Protein AF-A0A955IQ14-F1 (afdb_monomer)

Solvent-accessible surface area (backbone atoms only — not comparable to full-atom values): 25798 Å² total; per-residue (Å²): 133,86,92,87,87,85,90,84,90,82,90,81,92,84,88,81,90,72,91,71,82,67,80,69,76,77,77,79,54,73,70,42,53,38,39,37,37,39,39,38,50,64,99,62,64,50,76,40,55,36,54,36,39,40,89,52,94,64,63,58,67,47,93,87,45,86,78,69,50,65,50,73,54,62,74,82,54,91,72,55,61,33,70,37,41,43,34,39,41,46,73,84,57,65,78,84,76,44,81,85,27,43,39,39,39,38,42,33,60,49,90,58,77,66,63,36,91,37,33,38,33,21,41,64,85,59,48,83,64,36,60,32,51,53,74,63,46,43,40,39,34,58,43,57,40,85,85,57,87,78,70,95,48,54,28,43,36,42,33,43,85,41,72,74,35,76,62,81,78,74,77,68,51,53,61,58,31,60,45,69,74,57,50,74,68,54,47,51,41,25,55,53,2,44,54,47,30,57,39,70,58,42,63,95,64,27,35,25,33,39,16,65,46,54,26,58,43,77,36,17,50,62,43,58,46,17,26,32,92,42,65,44,42,37,51,16,34,70,56,97,90,44,79,40,59,58,40,74,42,30,31,72,31,62,28,84,36,43,76,27,81,92,43,48,53,65,82,62,88,75,46,76,43,78,44,81,42,67,39,66,60,42,49,21,36,27,45,61,57,32,43,47,57,68,66,43,57,62,46,34,65,59,51,95,94,50,73,49,62,62,33,77,34,56,37,61,90,44,66,90,45,78,40,55,7,61,35,77,98,68,16,71,29,45,41,59,54,36,46,37,42,51,44,30,35,53,36,25,16,34,24,24,93,71,43,62,66,78,66,43,53,54,38,49,82,80,63,64,48,77,74,35,39,86,59,74,77,46,54,46,50,35,49,96,74,37,90,89,42,61,30,55,45,52,26,33,22,35,21,36,45,39,25,17,44,68,60,77,77,73,76,80,94,59,60,62,69,61,50,41,51,74,74,49,51,46,64,60,23,33,58,64,52,58,18,36,77,55,83,89,46,58,75,60,42,30,64,36,79,44,69,78,49,49,40,53,74

Radius of gyration: 32.01 Å; Cα contacts (8 Å, |Δi|>4): 891; chains: 1; bounding box: 84×61×91 Å

Secondary structure (DSSP, 8-state):
-----------------------------TT-EEEEEEEE-STT--EEEEEEETT-S--EE-TTS---EEEEEPTTS-STT-SSEEEEE-TTS-GGG-TT-EEEEEEE--SS---GGGEEEE-TTS-EEEE-B-SSSEEEEEEEGGG----SS-EEEEEES-PPP-SS--PPPPTTSBPTT--HHHHHHHHHHHHHHHPPPPGGGT--SEES-S-HHHHSBBTBTTB-S-EEEEEEEEETTEEE--GGGTSSSB--EESSGGG-----TT--EEEEEEPPP-TTHHHHHTS-HHHHHGGGS-BTTB---PPEE--TT-TT--EE--BTTTT-B--HHHHHHHHHHHHH---BTTB-S---GGG-SS--HHHH--SPSPS-PPGGG-TTSPPHHHHHHHHHHHBPPPPPPPSTT--HHHHHHHTTGGGTS---EE----TTS-TTTTT-EE-------

Foldseek 3Di:
DDDDDDDDDDDDDDDDDDPDPPPPDDDPQQQQKKKKWKAKPDPPRDIWIWIDTPPDQDTDGDPPDDDWDKGWDDQPDPQQRFNGKIKIFPVSDDPVRQPFMKMKMKMARQPDDFDQQFKFKAFPVRDTFWGWDDDDRMIMIMGHCVVVPDDPTGMIMIGGPGDRRPDPPPDADAFLGFFPPDDPVLVVLLVLLLCLQADFDDLVLQWDQFAQGRHNCVQAPPPNQAWHADKWKFWWAADPVGTDQLCLFFGNTQGQDHPDPVLHADPAPRTDDMDIDTGHHLACVLLQLLFDQVQLCVLQPLDPPDGDDFDWAAALVGNPDTGTQQDDPQSHHRALLSVLQRCCQRHTNAHDPSRFDHGQNGNDVVRVVVNSGVDHTHSFAAPPNDPPHDTSSSSNRSNSSGHHHHDDDDPPPDCPVVVCVVVCLCSAQVQWTFGDQPPPDDPSNHRDIDGRRHSSD

Mean predicted aligned error: 16.61 Å

Structure (mmCIF, N/CA/C/O backbone):
data_AF-A0A955IQ14-F1
#
_entry.id   AF-A0A955IQ14-F1
#
loop_
_atom_site.group_PDB
_atom_site.id
_atom_site.type_symbol
_atom_site.label_atom_id
_atom_site.label_alt_id
_atom_site.label_comp_id
_atom_site.label_asym_id
_atom_site.label_entity_id
_atom_site.label_seq_id
_atom_site.pdbx_PDB_ins_code
_atom_site.Cartn_x
_atom_site.Cartn_y
_atom_site.Cartn_z
_atom_site.occupancy
_atom_site.B_iso_or_equiv
_atom_site.auth_seq_id
_atom_site.auth_comp_id
_atom_site.auth_asym_id
_atom_site.auth_atom_id
_atom_site.pdbx_PDB_model_nu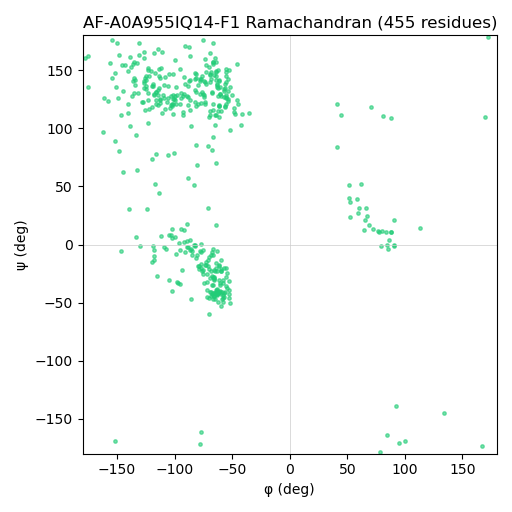m
ATOM 1 N N . MET A 1 1 ? -54.263 41.568 23.863 1.00 30.20 1 MET A N 1
ATOM 2 C CA . MET A 1 1 ? -55.668 41.497 23.418 1.00 30.20 1 MET A CA 1
ATOM 3 C C . MET A 1 1 ? -55.901 40.065 22.952 1.00 30.20 1 MET A C 1
ATOM 5 O O . MET A 1 1 ? -55.186 39.650 22.059 1.00 30.20 1 MET A O 1
ATOM 9 N N . ALA A 1 2 ? -56.778 39.355 23.678 1.00 26.08 2 ALA A N 1
ATOM 10 C CA . ALA A 1 2 ? -57.377 38.016 23.485 1.00 26.08 2 ALA A CA 1
ATOM 11 C C . ALA A 1 2 ? -56.478 36.825 23.047 1.00 26.08 2 ALA A C 1
ATOM 13 O O . ALA A 1 2 ? -55.889 36.863 21.979 1.00 26.08 2 ALA A O 1
ATOM 14 N N . LEU A 1 3 ? -56.224 35.799 23.879 1.00 23.77 3 LEU A N 1
ATOM 15 C CA . LEU A 1 3 ? -57.093 34.705 24.400 1.00 23.77 3 LEU A CA 1
ATOM 16 C C . LEU A 1 3 ? -57.503 33.641 23.364 1.00 23.77 3 LEU A C 1
ATOM 18 O O . LEU A 1 3 ? -58.225 33.976 22.438 1.00 23.77 3 LEU A O 1
ATOM 22 N N . TYR A 1 4 ? -57.094 32.383 23.614 1.00 23.39 4 TYR A N 1
ATOM 23 C CA . TYR A 1 4 ? -57.805 31.074 23.521 1.00 23.39 4 TYR A CA 1
ATOM 24 C C . TYR A 1 4 ? -56.714 29.978 23.692 1.00 23.39 4 TYR A C 1
ATOM 26 O O . TYR A 1 4 ? -55.784 29.961 22.901 1.00 23.39 4 TYR A O 1
ATOM 34 N N . THR A 1 5 ? -56.535 29.159 24.741 1.00 24.22 5 THR A N 1
ATOM 35 C CA . THR A 1 5 ? -57.348 28.309 25.647 1.00 24.22 5 THR A CA 1
ATOM 36 C C . THR A 1 5 ? -57.587 26.857 25.160 1.00 24.22 5 THR A C 1
ATOM 38 O O . THR A 1 5 ? -58.434 26.622 24.313 1.00 24.22 5 THR A O 1
ATOM 41 N N . ARG A 1 6 ? -56.911 25.918 25.866 1.00 23.03 6 ARG A N 1
ATOM 42 C CA . ARG A 1 6 ? -57.238 24.516 26.277 1.00 23.03 6 ARG A CA 1
ATOM 43 C C . ARG A 1 6 ? -57.096 23.279 25.349 1.00 23.03 6 ARG A C 1
ATOM 45 O O . ARG A 1 6 ? -57.941 23.013 24.513 1.00 23.03 6 ARG A O 1
ATOM 52 N N . ILE A 1 7 ? -56.104 22.441 25.713 1.00 26.56 7 ILE A N 1
ATOM 53 C CA . ILE A 1 7 ? -56.145 21.039 26.232 1.00 26.56 7 ILE A CA 1
ATOM 54 C C . ILE A 1 7 ? -57.146 20.033 25.605 1.00 26.56 7 ILE A C 1
ATOM 56 O O . ILE A 1 7 ? -58.343 20.155 25.849 1.00 26.56 7 ILE A O 1
ATOM 60 N N . ARG A 1 8 ? -56.643 18.910 25.045 1.00 22.91 8 ARG A N 1
ATOM 61 C CA . ARG A 1 8 ? -56.827 17.527 25.576 1.00 22.91 8 ARG A CA 1
ATOM 62 C C . ARG A 1 8 ? -56.038 16.457 24.798 1.00 22.91 8 ARG A C 1
ATOM 64 O O . ARG A 1 8 ? -56.042 16.415 23.578 1.00 22.91 8 ARG A O 1
ATOM 71 N N . SER A 1 9 ? -55.410 15.588 25.589 1.00 30.19 9 SER A N 1
ATOM 72 C CA . SER A 1 9 ? -54.783 14.301 25.266 1.00 30.19 9 SER A CA 1
ATOM 73 C C . SER A 1 9 ? -55.737 13.316 24.574 1.00 30.19 9 SER A C 1
ATOM 75 O O . SER A 1 9 ? -56.926 13.292 24.892 1.00 30.19 9 SER A O 1
ATOM 77 N N . THR A 1 10 ? -55.199 12.461 23.698 1.00 25.42 10 THR A N 1
ATOM 78 C CA . THR A 1 10 ? -55.520 11.019 23.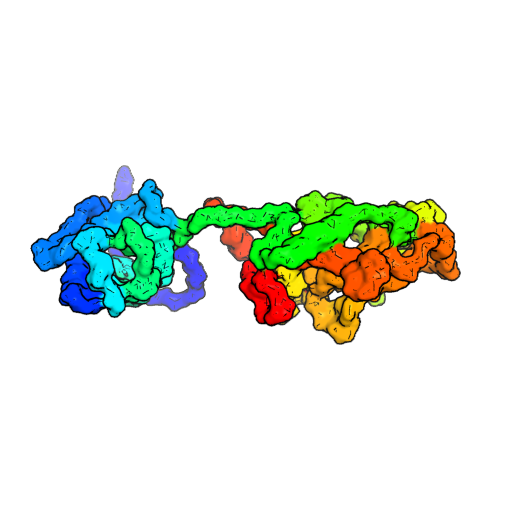632 1.00 25.42 10 THR A CA 1
ATOM 79 C C . THR A 1 10 ? -54.426 10.273 22.855 1.00 25.42 10 THR A C 1
ATOM 81 O O . THR A 1 10 ? -54.067 10.648 21.744 1.00 25.42 10 THR A O 1
ATOM 84 N N . ARG A 1 11 ? -53.869 9.226 23.477 1.00 26.48 11 ARG A N 1
ATOM 85 C CA . ARG A 1 11 ? -52.960 8.242 22.871 1.00 26.48 11 ARG A CA 1
ATOM 86 C C . ARG A 1 11 ? -53.750 7.294 21.957 1.00 26.48 11 ARG A C 1
ATOM 88 O O . ARG A 1 11 ? -54.786 6.796 22.385 1.00 26.48 11 ARG A O 1
ATOM 95 N N . SER A 1 12 ? -53.190 6.927 20.805 1.00 24.97 12 SER A N 1
ATOM 96 C CA . SER A 1 12 ? -53.288 5.563 20.258 1.00 24.97 12 SER A CA 1
ATOM 97 C C . SER A 1 12 ? -52.148 5.307 19.270 1.00 24.97 12 SER A C 1
ATOM 99 O O . SER A 1 12 ? -51.979 6.052 18.308 1.00 24.97 12 SER A O 1
ATOM 101 N N . LEU A 1 13 ? -51.376 4.256 19.550 1.00 24.86 13 LEU A N 1
ATOM 102 C CA . LEU A 1 13 ? -50.277 3.729 18.748 1.00 24.86 13 LEU A CA 1
ATOM 103 C C . LEU A 1 13 ? -50.740 3.262 17.357 1.00 24.86 13 LEU A C 1
ATOM 105 O O . LEU A 1 13 ? -51.753 2.576 17.246 1.00 24.86 13 LEU A O 1
ATOM 109 N N . ALA A 1 14 ? -49.910 3.508 16.343 1.00 23.72 14 ALA A N 1
ATOM 110 C CA . ALA A 1 14 ? -49.728 2.617 15.199 1.00 23.72 14 ALA A CA 1
ATOM 111 C C . ALA A 1 14 ? -48.264 2.728 14.746 1.00 23.72 14 ALA A C 1
ATOM 113 O O . ALA A 1 14 ? -47.812 3.782 14.308 1.00 23.72 14 ALA A O 1
ATOM 114 N N . CYS A 1 15 ? -47.512 1.648 14.946 1.00 21.27 15 CYS A N 1
ATOM 115 C CA . CYS A 1 15 ? -46.097 1.516 14.625 1.00 21.27 15 CYS A CA 1
ATOM 116 C C . CYS A 1 15 ? -45.959 0.947 13.203 1.00 21.27 15 CYS A C 1
ATOM 118 O O . CYS A 1 15 ? -46.582 -0.071 12.906 1.00 21.27 15 CYS A O 1
ATOM 120 N N . ALA A 1 16 ? -45.154 1.579 12.343 1.00 21.69 16 ALA A N 1
ATOM 121 C CA . ALA A 1 16 ? -44.644 0.977 11.109 1.00 21.69 16 ALA A CA 1
ATOM 122 C C . ALA A 1 16 ? -43.289 1.610 10.725 1.00 21.69 16 ALA A C 1
ATOM 124 O O . ALA A 1 16 ? -43.228 2.620 10.033 1.00 21.69 16 ALA A O 1
ATOM 125 N N . ALA A 1 17 ? -42.231 0.994 11.260 1.00 25.64 17 ALA A N 1
ATOM 126 C CA . ALA A 1 17 ? -40.864 0.864 10.742 1.00 25.64 17 ALA A CA 1
ATOM 127 C C . ALA A 1 17 ? -40.188 2.078 10.066 1.00 25.64 17 ALA A C 1
ATOM 129 O O . ALA A 1 17 ? -40.062 2.138 8.847 1.00 25.64 17 ALA A O 1
ATOM 130 N N . VAL A 1 18 ? -39.612 2.953 10.895 1.00 21.83 18 VAL A N 1
ATOM 131 C CA . VAL A 1 18 ? -38.403 3.734 10.585 1.00 21.83 18 VAL A CA 1
ATOM 132 C C . VAL A 1 18 ? -37.565 3.729 11.864 1.00 21.83 18 VAL A C 1
ATOM 134 O O . VAL A 1 18 ? -37.902 4.418 12.823 1.00 21.83 18 VAL A O 1
ATOM 137 N N . ALA A 1 19 ? -36.517 2.906 11.932 1.00 22.23 19 ALA A N 1
ATOM 138 C CA . ALA A 1 19 ? -35.585 2.917 13.060 1.00 22.23 19 ALA A CA 1
ATOM 139 C C . ALA A 1 19 ? -34.580 4.064 12.874 1.00 22.23 19 ALA A C 1
ATOM 141 O O . ALA A 1 19 ? -33.402 3.860 12.601 1.00 22.23 19 ALA A O 1
ATOM 142 N N . SER A 1 20 ? -35.074 5.296 12.989 1.00 21.53 20 SER A N 1
ATOM 143 C CA . SER A 1 20 ? -34.239 6.414 13.405 1.00 21.53 20 SER A CA 1
ATOM 144 C C . SER A 1 20 ? -33.894 6.174 14.870 1.00 21.53 20 SER A C 1
ATOM 146 O O . SER A 1 20 ? -34.774 6.265 15.726 1.00 21.53 20 SER A O 1
ATOM 148 N N . PHE A 1 21 ? -32.628 5.885 15.172 1.00 22.88 21 PHE A N 1
ATOM 149 C CA . PHE A 1 21 ? -32.099 6.107 16.515 1.00 22.88 21 PHE A CA 1
ATOM 150 C C . PHE A 1 21 ? -32.064 7.620 16.739 1.00 22.88 21 PHE A C 1
ATOM 152 O O . PHE A 1 21 ? -31.066 8.301 16.527 1.00 22.88 21 PHE A O 1
ATOM 159 N N . VAL A 1 22 ? -33.222 8.164 17.104 1.00 22.34 22 VAL A N 1
ATOM 160 C CA . VAL A 1 22 ? -33.290 9.406 17.854 1.00 22.34 22 VAL A CA 1
ATOM 161 C C . VAL A 1 22 ? -32.524 9.103 19.134 1.00 22.34 22 VAL A C 1
ATOM 163 O O . VAL A 1 22 ? -32.946 8.242 19.903 1.00 22.34 22 VAL A O 1
ATOM 166 N N . ALA A 1 23 ? -31.389 9.769 19.344 1.00 27.41 23 ALA A N 1
ATOM 167 C CA . ALA A 1 23 ? -30.898 9.997 20.692 1.00 27.41 23 ALA A CA 1
ATOM 168 C C . ALA A 1 23 ? -32.081 10.604 21.451 1.00 27.41 23 ALA A C 1
ATOM 170 O O . ALA A 1 23 ? -32.429 11.768 21.225 1.00 27.41 23 ALA A O 1
ATOM 171 N N . CYS A 1 24 ? -32.804 9.774 22.210 1.00 23.92 24 CYS A N 1
ATOM 172 C CA . CYS A 1 24 ? -33.921 10.237 23.009 1.00 23.92 24 CYS A CA 1
ATOM 173 C C . CYS A 1 24 ? -33.381 11.379 23.857 1.00 23.92 24 CYS A C 1
ATOM 175 O O . CYS A 1 24 ? -32.348 11.238 24.512 1.00 23.92 24 CYS A O 1
ATOM 177 N N . ALA A 1 25 ? -34.039 12.533 23.758 1.00 27.36 25 ALA A N 1
ATOM 178 C CA . ALA A 1 25 ? -33.757 13.669 24.607 1.00 27.36 25 ALA A CA 1
ATOM 179 C C . ALA A 1 25 ? -33.623 13.161 26.045 1.00 27.36 25 ALA A C 1
ATOM 181 O O . ALA A 1 25 ? -34.532 12.503 26.545 1.00 27.36 25 ALA A O 1
ATOM 182 N N . HIS A 1 26 ? -32.455 13.410 26.637 1.00 39.56 26 HIS A N 1
ATOM 183 C CA . HIS A 1 26 ? -32.085 13.025 27.990 1.00 39.56 26 HIS A CA 1
ATOM 184 C C . HIS A 1 26 ? -33.267 13.265 28.935 1.00 39.56 26 HIS A C 1
ATOM 186 O O . HIS A 1 26 ? -33.664 14.416 29.135 1.00 39.56 26 HIS A O 1
ATOM 192 N N . ALA A 1 27 ? -33.856 12.198 29.476 1.00 37.69 27 ALA A N 1
ATOM 193 C CA . ALA A 1 27 ? -34.810 12.352 30.557 1.00 37.69 27 ALA A CA 1
ATOM 194 C C . ALA A 1 27 ? -34.036 12.946 31.738 1.00 37.69 27 ALA A C 1
ATOM 196 O O . ALA A 1 27 ? -33.127 12.314 32.275 1.00 37.69 27 ALA A O 1
ATOM 197 N N . ASP A 1 28 ? -34.333 14.196 32.087 1.00 46.88 28 ASP A N 1
ATOM 198 C CA . ASP A 1 28 ? -33.847 14.796 33.320 1.00 46.88 28 ASP A CA 1
ATOM 199 C C . ASP A 1 28 ? -34.475 14.021 34.482 1.00 46.88 28 ASP A C 1
ATOM 201 O O . ASP A 1 28 ? -35.663 14.165 34.770 1.00 46.88 28 ASP A O 1
ATOM 205 N N . LEU A 1 29 ? -33.685 13.146 35.104 1.00 46.16 29 LEU A N 1
ATOM 206 C CA . LEU A 1 29 ? -34.140 12.322 36.217 1.00 46.16 29 LEU A CA 1
ATOM 207 C C . LEU A 1 29 ? -34.220 13.119 37.529 1.00 46.16 29 LEU A C 1
ATOM 209 O O . LEU A 1 29 ? -34.615 12.535 38.535 1.00 46.16 29 LEU A O 1
ATOM 213 N N . THR A 1 30 ? -33.892 14.423 37.552 1.00 52.62 30 THR A N 1
ATOM 214 C CA . THR A 1 30 ? -33.962 15.292 38.748 1.00 52.62 30 THR A CA 1
ATOM 215 C C . THR A 1 30 ? -35.297 15.147 39.472 1.00 52.62 30 THR A C 1
ATOM 217 O O . THR A 1 30 ? -36.358 15.450 38.934 1.00 52.62 30 THR A O 1
ATOM 220 N N . GLY A 1 31 ? -35.240 14.674 40.721 1.00 50.56 31 GLY A N 1
ATOM 221 C CA . GLY A 1 31 ? -36.408 14.431 41.567 1.00 50.56 31 GLY A CA 1
ATOM 222 C C . GLY A 1 31 ? -37.076 13.060 41.404 1.00 50.56 31 GLY A C 1
ATOM 223 O O . GLY A 1 31 ? -38.093 12.823 42.052 1.00 50.56 31 GLY A O 1
ATOM 224 N N . THR A 1 32 ? -36.537 12.153 40.583 1.00 58.16 32 THR A N 1
ATOM 225 C CA . THR A 1 32 ? -37.041 10.773 40.454 1.00 58.16 32 THR A CA 1
ATOM 226 C C . THR A 1 32 ? -36.600 9.937 41.646 1.00 58.16 32 THR A C 1
ATOM 228 O O . THR A 1 32 ? -35.421 9.934 41.997 1.00 58.16 32 THR A O 1
ATOM 231 N N . THR A 1 33 ? -37.535 9.208 42.251 1.00 60.16 33 THR A N 1
ATOM 232 C CA . THR A 1 33 ? -37.247 8.276 43.341 1.00 60.16 33 THR A CA 1
ATOM 233 C C . THR A 1 33 ? -36.917 6.887 42.785 1.00 60.16 33 THR A C 1
ATOM 235 O O . THR A 1 33 ? -37.674 6.355 41.978 1.00 60.16 33 THR A O 1
ATOM 238 N N . LEU A 1 34 ? -35.788 6.320 43.201 1.00 60.69 34 LEU A N 1
ATOM 239 C CA . LEU A 1 34 ? -35.285 4.998 42.845 1.00 60.69 34 LEU A CA 1
ATOM 240 C C . LEU A 1 34 ? -35.240 4.134 44.102 1.00 60.69 34 LEU A C 1
ATOM 242 O O . LEU A 1 34 ? -34.675 4.553 45.109 1.00 60.69 34 LEU A O 1
ATOM 246 N N . ASP A 1 35 ? -35.781 2.926 44.028 1.00 64.69 35 ASP A N 1
ATOM 247 C CA . ASP A 1 35 ? -35.693 1.950 45.111 1.00 64.69 35 ASP A CA 1
ATOM 248 C C . ASP A 1 35 ? -34.608 0.929 44.768 1.00 64.69 35 ASP A C 1
ATOM 250 O O . ASP A 1 35 ? -34.662 0.260 43.733 1.00 64.69 35 ASP A O 1
ATOM 254 N N . LEU A 1 36 ? -33.603 0.836 45.632 1.00 62.34 36 LEU A N 1
ATOM 255 C CA . LEU A 1 36 ? -32.421 -0.001 45.473 1.00 62.34 36 LEU A CA 1
ATOM 256 C C . LEU A 1 36 ? -32.493 -1.140 46.483 1.00 62.34 36 LEU A C 1
ATOM 258 O O . LEU A 1 36 ? -32.676 -0.892 47.670 1.00 62.34 36 LEU A O 1
ATOM 262 N N . SER A 1 37 ? -32.333 -2.376 46.025 1.00 64.75 37 SER A N 1
ATOM 263 C CA . SER A 1 37 ? -32.334 -3.575 46.861 1.00 64.75 37 SER A CA 1
ATOM 264 C C . SER A 1 37 ? -31.065 -4.374 46.605 1.00 64.75 37 SER A C 1
ATOM 266 O O . SER A 1 37 ? -30.840 -4.853 45.497 1.00 64.75 37 SER A O 1
ATOM 268 N N . VAL A 1 38 ? -30.217 -4.511 47.619 1.00 60.03 38 VAL A N 1
ATOM 269 C CA . VAL A 1 38 ? -28.986 -5.306 47.556 1.00 60.03 38 VAL A CA 1
ATOM 270 C C . VAL A 1 38 ? -29.202 -6.589 48.340 1.00 60.03 38 VAL A C 1
ATOM 272 O O . VAL A 1 38 ? -29.553 -6.541 49.516 1.00 60.03 38 VAL A O 1
ATOM 275 N N . SER A 1 39 ? -28.952 -7.737 47.717 1.00 64.75 39 SER A N 1
ATOM 276 C CA . SER A 1 39 ? -28.966 -9.044 48.375 1.00 64.75 39 SER A CA 1
ATOM 277 C C . SER A 1 39 ? -27.649 -9.774 48.163 1.00 64.75 39 SER A C 1
ATOM 279 O O . SER A 1 39 ? -27.139 -9.822 47.049 1.00 64.75 39 SER A O 1
ATOM 281 N N . HIS A 1 40 ? -27.132 -10.385 49.223 1.00 58.97 40 HIS A N 1
ATOM 282 C CA . HIS A 1 40 ? -25.944 -11.236 49.173 1.00 58.97 40 HIS A CA 1
ATOM 283 C C . HIS A 1 40 ? -26.285 -12.668 49.569 1.00 58.97 40 HIS A C 1
ATOM 285 O O . HIS A 1 40 ? -27.170 -12.912 50.393 1.00 58.97 40 HIS A O 1
ATOM 291 N N . THR A 1 41 ? -25.581 -13.627 48.978 1.00 58.28 41 THR A N 1
ATOM 292 C CA . THR A 1 41 ? -25.615 -15.025 49.407 1.00 58.28 41 THR A CA 1
ATOM 293 C C . THR A 1 41 ? -24.493 -15.282 50.400 1.00 58.28 41 THR A C 1
ATOM 295 O O . THR A 1 41 ? -23.349 -15.055 50.040 1.00 58.28 41 THR A O 1
ATOM 298 N N . GLY A 1 42 ? -24.790 -15.850 51.569 1.00 56.19 42 GLY A N 1
ATOM 299 C CA . GLY A 1 42 ? -23.759 -16.318 52.498 1.00 56.19 42 GLY A CA 1
ATOM 300 C C . GLY A 1 42 ? -24.004 -15.893 53.941 1.00 56.19 42 GLY A C 1
ATOM 301 O O . GLY A 1 42 ? -25.158 -15.881 54.384 1.00 56.19 42 GLY A O 1
ATOM 302 N N . VAL A 1 43 ? -22.943 -15.606 54.701 1.00 42.34 43 VAL A N 1
ATOM 303 C CA . VAL A 1 43 ? -23.023 -15.378 56.165 1.00 42.34 43 VAL A CA 1
ATOM 304 C C . VAL A 1 43 ? -23.880 -14.146 56.500 1.00 42.34 43 VAL A C 1
ATOM 306 O O . VAL A 1 43 ? -24.494 -14.088 57.568 1.00 42.34 43 VAL A O 1
ATOM 309 N N . PHE A 1 44 ? -24.023 -13.229 55.540 1.00 47.88 44 PHE A N 1
ATOM 310 C CA . PHE A 1 44 ? -24.859 -12.031 55.607 1.00 47.88 44 PHE A CA 1
ATOM 311 C C . PHE A 1 44 ? -25.982 -12.043 54.563 1.00 47.88 44 PHE A C 1
ATOM 313 O O . PHE A 1 44 ? -26.146 -11.082 53.815 1.00 47.88 44 PHE A O 1
ATOM 320 N N . ALA A 1 45 ? -26.782 -13.116 54.508 1.00 52.44 45 ALA A N 1
ATOM 321 C CA . ALA A 1 45 ? -28.023 -13.158 53.725 1.00 52.44 45 ALA A CA 1
ATOM 322 C C . ALA A 1 45 ? -29.063 -12.146 54.257 1.00 52.44 45 ALA A C 1
ATOM 324 O O . ALA A 1 45 ? -30.070 -12.501 54.868 1.00 52.44 45 ALA A O 1
ATOM 325 N N . THR A 1 46 ? -28.791 -10.861 54.059 1.00 53.12 46 THR A N 1
ATOM 326 C CA . THR A 1 46 ? -29.635 -9.728 54.413 1.00 53.12 46 THR A CA 1
ATOM 327 C C . THR A 1 46 ? -29.889 -8.927 53.152 1.00 53.12 46 THR A C 1
ATOM 329 O O . THR A 1 46 ? -28.952 -8.515 52.469 1.00 53.12 46 THR A O 1
ATOM 332 N N . THR A 1 47 ? -31.165 -8.726 52.837 1.00 56.06 47 THR A N 1
ATOM 333 C CA . THR A 1 47 ? -31.577 -7.772 51.814 1.00 56.06 47 THR A CA 1
ATOM 334 C C . THR A 1 47 ? -31.581 -6.387 52.439 1.00 56.06 47 THR A C 1
ATOM 336 O O . THR A 1 47 ? -32.320 -6.149 53.394 1.00 56.06 47 THR A O 1
ATOM 339 N N . SER A 1 48 ? -30.765 -5.487 51.908 1.00 59.91 48 SER A N 1
ATOM 340 C CA . SER A 1 48 ? -30.761 -4.081 52.295 1.00 59.91 48 SER A CA 1
ATOM 341 C C . SER A 1 48 ? -31.484 -3.281 51.225 1.00 59.91 48 SER A C 1
ATOM 343 O O . SER A 1 48 ? -31.078 -3.306 50.063 1.00 59.91 48 SER A O 1
ATOM 345 N N . THR A 1 49 ? -32.547 -2.578 51.609 1.00 58.28 49 THR A N 1
ATOM 346 C CA . THR A 1 49 ? -33.294 -1.694 50.708 1.00 58.28 49 THR A CA 1
ATOM 347 C C . THR A 1 49 ? -33.065 -0.233 51.065 1.00 58.28 49 THR A C 1
ATOM 349 O O . THR A 1 49 ? -33.097 0.122 52.242 1.00 58.28 49 THR A O 1
ATOM 352 N N . ALA A 1 50 ? -32.875 0.618 50.064 1.00 61.47 50 ALA A N 1
ATOM 353 C CA . ALA A 1 50 ? -32.767 2.060 50.230 1.00 61.47 50 ALA A CA 1
ATOM 354 C C . ALA A 1 50 ? -33.578 2.780 49.150 1.00 61.47 50 ALA A C 1
ATOM 356 O O . ALA A 1 50 ? -33.566 2.386 47.985 1.00 61.47 50 ALA A O 1
ATOM 357 N N . THR A 1 51 ? -34.249 3.861 49.537 1.00 58.69 51 THR A N 1
ATOM 358 C CA . THR A 1 51 ? -34.966 4.734 48.609 1.00 58.69 51 THR A CA 1
ATOM 359 C C . THR A 1 51 ? -34.124 5.983 48.365 1.00 58.69 51 THR A C 1
ATOM 361 O O . THR A 1 51 ? -33.821 6.748 49.281 1.00 58.69 51 THR A O 1
ATOM 364 N N . TYR A 1 52 ? -33.736 6.199 47.115 1.00 59.25 52 TYR A N 1
ATOM 365 C CA . TYR A 1 52 ? -32.921 7.320 46.670 1.00 59.25 52 TYR A CA 1
ATOM 366 C C . TYR A 1 52 ? -33.759 8.302 45.856 1.00 59.25 52 TYR A C 1
ATOM 368 O O . TYR A 1 52 ? -34.617 7.887 45.095 1.00 59.25 52 TYR A O 1
ATOM 376 N N . THR A 1 53 ? -33.511 9.607 45.964 1.00 56.78 53 THR A N 1
ATOM 377 C CA . THR A 1 53 ? -34.114 10.602 45.059 1.00 56.78 53 THR A CA 1
ATOM 378 C C . THR A 1 53 ? -33.017 11.286 44.260 1.00 56.78 53 THR A C 1
ATOM 380 O O . THR A 1 53 ? -32.118 11.899 44.832 1.00 56.78 53 THR A O 1
ATOM 383 N N . TYR A 1 54 ? -33.086 11.196 42.936 1.00 49.50 54 TYR A N 1
ATOM 384 C CA . TYR A 1 54 ? -32.049 11.691 42.040 1.00 49.50 54 TYR A CA 1
ATOM 385 C C . TYR A 1 54 ? -31.860 13.213 42.163 1.00 49.50 54 TYR A C 1
ATOM 387 O O . TYR A 1 54 ? -32.821 13.983 42.085 1.00 49.50 54 TYR A O 1
ATOM 395 N N . GLY A 1 55 ? -30.609 13.636 42.385 1.00 48.16 55 GLY A N 1
ATOM 396 C CA . GLY A 1 55 ? -30.233 15.021 42.711 1.00 48.16 55 GLY A CA 1
ATOM 397 C C . GLY A 1 55 ? -30.200 15.339 44.215 1.00 48.16 55 GLY A C 1
ATOM 398 O O . GLY A 1 55 ? -29.872 16.464 44.593 1.00 48.16 55 GLY A O 1
ATOM 399 N N . SER A 1 56 ? -30.516 14.369 45.079 1.00 54.31 56 SER A N 1
ATOM 400 C CA . SER A 1 56 ? -30.341 14.467 46.533 1.00 54.31 56 SER A CA 1
ATOM 401 C C . SER A 1 56 ? -28.933 14.031 46.949 1.00 54.31 56 SER A C 1
ATOM 403 O O . SER A 1 56 ? -28.414 13.033 46.450 1.00 54.31 56 SER A O 1
ATOM 405 N N . THR A 1 57 ? -28.340 14.741 47.914 1.00 48.19 57 THR A N 1
ATOM 406 C CA . THR A 1 57 ? -27.134 14.304 48.650 1.00 48.19 57 THR A CA 1
ATOM 407 C C . THR A 1 57 ? -27.468 13.474 49.893 1.00 48.19 57 THR A C 1
ATOM 409 O O . THR A 1 57 ? -26.572 13.052 50.616 1.00 48.19 57 THR A O 1
ATOM 412 N N . GLN A 1 58 ? -28.756 13.280 50.181 1.00 51.28 58 GLN A N 1
ATOM 413 C CA . GLN A 1 58 ? -29.250 12.474 51.291 1.00 51.28 58 GLN A CA 1
ATOM 414 C C . GLN A 1 58 ? -29.817 11.169 50.737 1.00 51.28 58 GLN A C 1
ATOM 416 O O . GLN A 1 58 ? -30.731 11.191 49.906 1.00 51.28 58 GLN A O 1
ATOM 421 N N . VAL A 1 59 ? -29.277 10.055 51.218 1.00 53.84 59 VAL A N 1
ATOM 422 C CA . VAL A 1 59 ? -29.883 8.726 51.121 1.00 53.84 59 VAL A CA 1
ATOM 423 C C . VAL A 1 59 ? -30.535 8.473 52.471 1.00 53.84 59 VAL A C 1
ATOM 425 O O . VAL A 1 59 ? -29.884 8.670 53.492 1.00 53.84 59 VAL A O 1
ATOM 428 N N . GLU A 1 60 ? -31.815 8.112 52.498 1.00 52.94 60 GLU A N 1
ATOM 429 C CA . GLU A 1 60 ? -32.498 7.718 53.736 1.00 52.94 60 GLU A CA 1
ATOM 430 C C . GLU A 1 60 ? -32.230 6.214 53.939 1.00 52.94 60 GLU A C 1
ATOM 432 O O . GLU A 1 60 ? -32.816 5.401 53.218 1.00 52.94 60 GLU A O 1
ATOM 437 N N . PRO A 1 61 ? -31.308 5.806 54.835 1.00 51.66 61 PRO A N 1
ATOM 438 C CA . PRO A 1 61 ? -31.040 4.391 55.063 1.00 51.66 61 PRO A CA 1
ATOM 439 C C . PRO A 1 61 ? -32.237 3.730 55.758 1.00 51.66 61 PRO A C 1
ATOM 441 O O . PRO A 1 61 ? -32.876 4.347 56.613 1.00 51.66 61 PRO A O 1
ATOM 444 N N . ASP A 1 62 ? -32.510 2.455 55.460 1.00 50.66 62 ASP A N 1
ATOM 445 C CA . ASP A 1 62 ? -33.396 1.654 56.310 1.00 50.66 62 ASP A CA 1
ATOM 446 C C . ASP A 1 62 ? -32.762 1.548 57.711 1.00 50.66 62 ASP A C 1
ATOM 448 O O . ASP A 1 62 ? -31.659 1.007 57.842 1.00 50.66 62 ASP A O 1
ATOM 452 N N . PRO A 1 63 ? -33.428 2.032 58.776 1.00 45.75 63 PRO A N 1
ATOM 453 C CA . PRO A 1 63 ? -32.888 2.005 60.133 1.00 45.75 63 PRO A CA 1
ATOM 454 C C . PRO A 1 63 ? -32.655 0.590 60.696 1.00 45.75 63 PRO A C 1
ATOM 456 O O . PRO A 1 63 ? -32.111 0.471 61.794 1.00 45.75 63 PRO A O 1
ATOM 459 N N . ASN A 1 64 ? -33.058 -0.472 59.986 1.00 43.50 64 ASN A N 1
ATOM 460 C CA . ASN A 1 64 ? -32.908 -1.866 60.414 1.00 43.50 64 ASN A CA 1
ATOM 461 C C . ASN A 1 64 ? -31.863 -2.675 59.621 1.00 43.50 64 ASN A C 1
ATOM 463 O O . ASN A 1 64 ? -31.652 -3.845 59.949 1.00 43.50 64 ASN A O 1
ATOM 467 N N . ALA A 1 65 ? -31.211 -2.096 58.607 1.00 46.38 65 ALA A N 1
ATOM 468 C CA . ALA A 1 65 ? -30.223 -2.786 57.773 1.00 46.38 65 ALA A CA 1
ATOM 469 C C . ALA A 1 65 ? -28.772 -2.420 58.173 1.00 46.38 65 ALA A C 1
ATOM 471 O O . ALA A 1 65 ? -28.525 -1.289 58.599 1.00 46.38 65 ALA A O 1
ATOM 472 N N . PRO A 1 66 ? -27.786 -3.337 58.053 1.00 46.16 66 PRO A N 1
ATOM 473 C CA . PRO A 1 66 ? -26.373 -2.981 58.199 1.00 46.16 66 PRO A CA 1
ATOM 474 C C . PRO A 1 66 ? -26.011 -1.877 57.191 1.00 46.16 66 PRO A C 1
ATOM 476 O O . PRO A 1 66 ? -26.387 -1.944 56.021 1.00 46.16 66 PRO A O 1
ATOM 479 N N . SER A 1 67 ? -25.340 -0.829 57.672 1.00 49.00 67 SER A N 1
ATOM 480 C CA . SER A 1 67 ? -25.207 0.471 57.005 1.00 49.00 67 SER A CA 1
ATOM 481 C C . SER A 1 67 ? -24.382 0.412 55.712 1.00 49.00 67 SER A C 1
ATOM 483 O O . SER A 1 67 ? -23.159 0.576 55.736 1.00 49.00 67 SER A O 1
ATOM 485 N N . LEU A 1 68 ? -25.066 0.219 54.585 1.00 49.31 68 LEU A N 1
ATOM 486 C CA . LEU A 1 68 ? -24.570 0.573 53.257 1.00 49.31 68 LEU A CA 1
ATOM 487 C C . LEU A 1 68 ? -24.615 2.094 53.115 1.00 49.31 68 LEU A C 1
ATOM 489 O O . LEU A 1 68 ? -25.679 2.700 53.257 1.00 49.31 68 LEU A O 1
ATOM 493 N N . THR A 1 69 ? -23.467 2.706 52.837 1.00 52.25 69 THR A N 1
ATOM 494 C CA . THR A 1 69 ? -23.406 4.131 52.505 1.00 52.25 69 THR A CA 1
ATOM 495 C C . THR A 1 69 ? -23.453 4.250 50.990 1.00 52.25 69 THR A C 1
ATOM 497 O O . THR A 1 69 ? -22.680 3.606 50.284 1.00 52.25 69 THR A O 1
ATOM 500 N N . MET A 1 70 ? -24.385 5.044 50.477 1.00 51.09 70 MET A N 1
ATOM 501 C CA . MET A 1 70 ? -24.505 5.302 49.047 1.00 51.09 70 MET A CA 1
ATOM 502 C C . MET A 1 70 ? -24.190 6.771 48.806 1.00 51.09 70 MET A C 1
ATOM 504 O O . MET A 1 70 ? -24.859 7.644 49.359 1.00 51.09 70 MET A O 1
ATOM 508 N N . GLU A 1 71 ? -23.171 7.040 47.999 1.00 52.09 71 GLU A N 1
ATOM 509 C CA . GLU A 1 71 ? -22.773 8.398 47.643 1.00 52.09 71 GLU A CA 1
ATOM 510 C C . GLU A 1 71 ? -23.019 8.629 46.152 1.00 52.09 71 GLU A C 1
ATOM 512 O O . 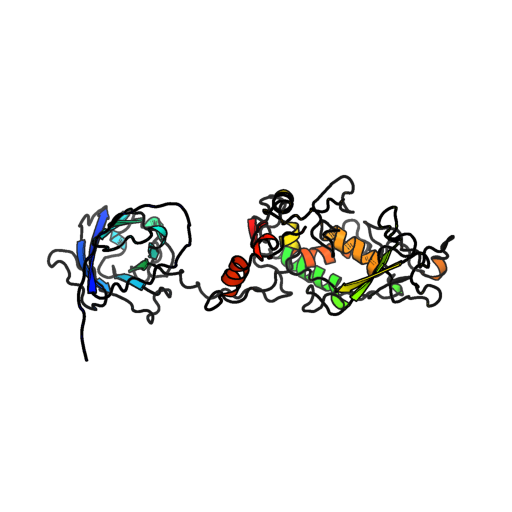GLU A 1 71 ? -22.736 7.784 45.299 1.00 52.09 71 GLU A O 1
ATOM 517 N N . TRP A 1 72 ? -23.606 9.784 45.832 1.00 47.56 72 TRP A N 1
ATOM 518 C CA . TRP A 1 72 ? -23.749 10.221 44.450 1.00 47.56 72 TRP A CA 1
ATOM 519 C C . TRP A 1 72 ? -22.592 11.132 44.075 1.00 47.56 72 TRP A C 1
ATOM 521 O O . TRP A 1 72 ? -22.335 12.139 44.742 1.00 47.56 72 TRP A O 1
ATOM 531 N N . SER A 1 73 ? -21.973 10.822 42.946 1.00 47.88 73 SER A N 1
ATOM 532 C CA . SER A 1 73 ? -21.007 11.677 42.293 1.00 47.88 73 SER A CA 1
ATOM 533 C C . SER A 1 73 ? -21.612 12.390 41.092 1.00 47.88 73 SER A C 1
ATOM 535 O O . SER A 1 73 ? -22.074 11.789 40.125 1.00 47.88 73 SER A O 1
ATOM 537 N N . SER A 1 74 ? -21.595 13.721 41.156 1.00 39.84 74 SER A N 1
ATOM 538 C CA . SER A 1 74 ? -21.827 14.581 39.992 1.00 39.84 74 SER A CA 1
ATOM 539 C C . SER A 1 74 ? -20.643 14.480 39.016 1.00 39.84 74 SER A C 1
ATOM 541 O O . SER A 1 74 ? -19.565 14.081 39.459 1.00 39.84 74 SER A O 1
ATOM 543 N N . PRO A 1 75 ? -20.767 14.926 37.748 1.00 40.94 75 PRO A N 1
ATOM 544 C CA . PRO A 1 75 ? -19.799 14.696 36.656 1.00 40.94 75 PRO A CA 1
ATOM 545 C C . PRO A 1 75 ? -18.393 15.321 36.838 1.00 40.94 75 PRO A C 1
ATOM 547 O O . PRO A 1 75 ? -17.648 15.471 35.873 1.00 40.94 75 PRO A O 1
ATOM 550 N N . ALA A 1 76 ? -18.022 15.724 38.054 1.00 35.03 76 ALA A N 1
ATOM 551 C CA . ALA A 1 76 ? -16.760 16.358 38.409 1.00 35.03 76 ALA A CA 1
ATOM 552 C C . ALA A 1 76 ? -15.895 15.565 39.412 1.00 35.03 76 ALA A C 1
ATOM 554 O O . ALA A 1 76 ? -14.780 16.013 39.684 1.00 35.03 76 ALA A O 1
ATOM 555 N N . SER A 1 77 ? -16.350 14.435 39.975 1.00 37.97 77 SER A N 1
ATOM 556 C CA . SER A 1 77 ? -15.477 13.564 40.784 1.00 37.97 77 SER A CA 1
ATOM 557 C C . SER A 1 77 ? -14.893 12.431 39.945 1.00 37.97 77 SER A C 1
ATOM 559 O O . SER A 1 77 ? -15.450 12.018 38.932 1.00 37.97 77 SER A O 1
ATOM 561 N N . ASN A 1 78 ? -13.704 11.983 40.340 1.00 42.50 78 ASN A N 1
ATOM 562 C CA . ASN A 1 78 ? -12.803 11.110 39.585 1.00 42.50 78 ASN A CA 1
ATOM 563 C C . ASN A 1 78 ? -13.286 9.648 39.451 1.00 42.50 78 ASN A C 1
ATOM 565 O O . ASN A 1 78 ? -12.462 8.740 39.357 1.00 42.50 78 ASN A O 1
ATOM 569 N N . ASP A 1 79 ? -14.594 9.406 39.401 1.00 44.00 79 ASP A N 1
ATOM 570 C CA . ASP A 1 79 ? -15.198 8.070 39.448 1.00 44.00 79 ASP A CA 1
ATOM 571 C C . ASP A 1 79 ? -15.308 7.476 38.044 1.00 44.00 79 ASP A C 1
ATOM 573 O O . ASP A 1 79 ? -16.388 7.184 37.537 1.00 44.00 79 ASP A O 1
ATOM 577 N N . GLY A 1 80 ? -14.173 7.374 37.352 1.00 43.12 80 GLY A N 1
ATOM 578 C CA . GLY A 1 80 ? -14.119 6.726 36.043 1.00 43.12 80 GLY A CA 1
ATOM 579 C C . GLY A 1 80 ? -14.909 7.444 34.942 1.00 43.12 80 GLY A C 1
ATOM 580 O O . GLY A 1 80 ? -15.251 6.803 33.960 1.00 43.12 80 GLY A O 1
ATOM 581 N N . GLY A 1 81 ? -15.196 8.746 35.099 1.00 45.28 81 GLY A N 1
ATOM 582 C CA . GLY A 1 81 ? -15.646 9.682 34.055 1.00 45.28 81 GLY A CA 1
ATOM 583 C C . GLY A 1 81 ? -17.033 9.443 33.439 1.00 45.28 81 GLY A C 1
ATOM 584 O O . GLY A 1 81 ? -17.284 9.879 32.313 1.00 45.28 81 GLY A O 1
ATOM 585 N N . PHE A 1 82 ? -17.938 8.773 34.148 1.00 48.78 82 PHE A N 1
ATOM 586 C CA . PHE A 1 82 ? -19.323 8.612 33.708 1.00 48.78 82 PHE A CA 1
ATOM 587 C C . PHE A 1 82 ? -20.139 9.888 33.972 1.00 48.78 82 PHE A C 1
ATOM 589 O O . PHE A 1 82 ? -19.973 10.551 34.992 1.00 48.78 82 PHE A O 1
ATOM 596 N N . ALA A 1 83 ? -21.047 10.238 33.053 1.00 48.53 83 ALA A N 1
ATOM 597 C CA . ALA A 1 83 ? -21.903 11.421 33.204 1.00 48.53 83 ALA A CA 1
ATOM 598 C C . ALA A 1 83 ? -22.945 11.267 34.329 1.00 48.53 83 ALA A C 1
ATOM 600 O O . ALA A 1 83 ? -23.339 12.267 34.925 1.00 48.53 83 ALA A O 1
ATOM 601 N N . ASN A 1 84 ? -23.369 10.027 34.612 1.00 54.38 84 ASN A N 1
ATOM 602 C CA . ASN A 1 84 ? -24.293 9.674 35.689 1.00 54.38 84 ASN A CA 1
ATOM 603 C C . ASN A 1 84 ? -23.844 8.358 36.345 1.00 54.38 84 ASN A C 1
ATOM 605 O O . ASN A 1 84 ? -23.776 7.327 35.666 1.00 54.38 84 ASN A O 1
ATOM 609 N N . SER A 1 85 ? -23.576 8.386 37.652 1.00 57.78 85 SER A N 1
ATOM 610 C CA . SER A 1 85 ? -23.247 7.192 38.434 1.00 57.78 85 SER A CA 1
ATOM 611 C C . SER A 1 85 ? -23.775 7.249 39.867 1.00 57.78 85 SER A C 1
ATOM 613 O O . SER A 1 85 ? -23.974 8.323 40.429 1.00 57.78 85 SER A O 1
ATOM 615 N N . ILE A 1 86 ? -23.988 6.078 40.463 1.00 60.00 86 ILE A N 1
ATOM 616 C CA . ILE A 1 86 ? -24.200 5.881 41.902 1.00 60.00 86 ILE A CA 1
ATOM 617 C C . ILE A 1 86 ? -23.057 5.010 42.407 1.00 60.00 86 ILE A C 1
ATOM 619 O O . ILE A 1 86 ? -22.817 3.942 41.843 1.00 60.00 86 ILE A O 1
ATOM 623 N N . GLN A 1 87 ? -22.384 5.437 43.471 1.00 61.31 87 GLN A N 1
ATOM 624 C CA . GLN A 1 87 ? -21.358 4.641 44.127 1.00 61.31 87 GLN A CA 1
ATOM 625 C C . GLN A 1 87 ? -21.923 4.042 45.415 1.00 61.31 87 GLN A C 1
ATOM 627 O O . GLN A 1 87 ? -22.497 4.737 46.256 1.00 61.31 87 GLN A O 1
ATOM 632 N N . ILE A 1 88 ? -21.778 2.729 45.555 1.00 60.00 88 ILE A N 1
ATOM 633 C CA . ILE A 1 88 ? -22.131 1.993 46.766 1.00 60.00 88 ILE A CA 1
ATOM 634 C C . ILE A 1 88 ? -20.833 1.664 47.488 1.00 60.00 88 ILE A C 1
ATOM 636 O O . ILE A 1 88 ? -19.987 0.956 46.940 1.00 60.00 88 ILE A O 1
ATOM 640 N N . ASP A 1 89 ? -20.679 2.186 48.702 1.00 59.47 89 ASP A N 1
ATOM 641 C CA . ASP A 1 89 ? -19.512 1.944 49.539 1.00 59.47 89 ASP A CA 1
ATOM 642 C C . ASP A 1 89 ? -19.766 0.789 50.517 1.00 59.47 89 ASP A C 1
ATOM 644 O O . ASP A 1 89 ? -20.674 0.830 51.355 1.00 59.47 89 ASP A O 1
ATOM 648 N N . PHE A 1 90 ? -18.929 -0.242 50.409 1.00 56.31 90 PHE A N 1
ATOM 649 C CA . PHE A 1 90 ? -18.918 -1.415 51.275 1.00 56.31 90 PHE A CA 1
ATOM 650 C C . PHE A 1 90 ? -17.785 -1.355 52.313 1.00 56.31 90 PHE A C 1
ATOM 652 O O . PHE A 1 90 ? -17.506 -2.357 52.967 1.00 56.31 90 PHE A O 1
ATOM 659 N N . SER A 1 91 ? -17.134 -0.204 52.513 1.00 55.56 91 SER A N 1
ATOM 660 C CA . SER A 1 91 ? -16.020 -0.021 53.461 1.00 55.56 91 SER A CA 1
ATOM 661 C C . SER A 1 91 ? -16.356 -0.378 54.915 1.00 55.56 91 SER A C 1
ATOM 663 O O . SER A 1 91 ? -15.459 -0.670 55.706 1.00 55.56 91 SER A O 1
ATOM 665 N N . ASN A 1 92 ? -17.644 -0.412 55.263 1.00 51.53 92 ASN A N 1
ATOM 666 C CA . ASN A 1 92 ? -18.134 -0.845 56.571 1.00 51.53 92 ASN A CA 1
ATOM 667 C C . ASN A 1 92 ? -18.167 -2.379 56.758 1.00 51.53 92 ASN A C 1
ATOM 669 O O . ASN A 1 92 ? -18.467 -2.837 57.861 1.00 51.53 92 ASN A O 1
ATOM 673 N N . PHE A 1 93 ? -17.868 -3.172 55.723 1.00 49.31 93 PHE A N 1
ATOM 674 C CA . PHE A 1 93 ? -17.831 -4.638 55.769 1.00 49.31 93 PHE A CA 1
ATOM 675 C C . PHE A 1 93 ? -16.381 -5.160 55.793 1.00 49.31 93 PHE A C 1
ATOM 677 O O . PHE A 1 93 ? -15.474 -4.559 55.218 1.00 49.31 93 PHE A O 1
ATOM 684 N N . SER A 1 94 ? -16.134 -6.284 56.475 1.00 50.03 94 SER A N 1
ATOM 685 C CA . SER A 1 94 ? -14.795 -6.887 56.564 1.00 50.03 94 SER A CA 1
ATOM 686 C C . SER A 1 94 ? -14.495 -7.742 55.324 1.00 50.03 94 SER A C 1
ATOM 688 O O . SER A 1 94 ? -15.297 -8.575 54.927 1.00 50.03 94 SER A O 1
ATOM 690 N N . LEU A 1 95 ? -13.309 -7.570 54.724 1.00 45.56 95 LEU A N 1
ATOM 691 C CA . LEU A 1 95 ? -12.900 -8.224 53.465 1.00 45.56 95 LEU A CA 1
ATOM 692 C C . LEU A 1 95 ? -12.934 -9.764 53.503 1.00 45.56 95 LEU A C 1
ATOM 694 O O . LEU A 1 95 ? -13.173 -10.390 52.478 1.00 45.56 95 LEU A O 1
ATOM 698 N N . HIS A 1 96 ? -12.707 -10.378 54.669 1.00 46.97 96 HIS A N 1
ATOM 699 C CA . HIS A 1 96 ? -12.761 -11.839 54.832 1.00 46.97 96 HIS A CA 1
ATOM 700 C C . HIS A 1 96 ? -14.178 -12.424 54.735 1.00 46.97 96 HIS A C 1
ATOM 702 O O . HIS A 1 96 ? -14.319 -13.642 54.654 1.00 46.97 96 HIS A O 1
ATOM 708 N N . ASP A 1 97 ? -15.205 -11.576 54.740 1.00 47.62 97 ASP A N 1
ATOM 709 C CA . ASP A 1 97 ? -16.602 -11.997 54.767 1.00 47.62 97 ASP A CA 1
ATOM 710 C C . ASP A 1 97 ? -17.197 -12.217 53.363 1.00 47.62 97 ASP A C 1
ATOM 712 O O . ASP A 1 97 ? -18.348 -12.617 53.261 1.00 47.62 97 ASP A O 1
ATOM 716 N N . PHE A 1 98 ? -16.432 -11.976 52.290 1.00 48.41 98 PHE A N 1
ATOM 717 C CA . PHE A 1 98 ? -16.913 -12.032 50.901 1.00 48.41 98 PHE A CA 1
ATOM 718 C C . PHE A 1 98 ? -16.406 -13.251 50.095 1.00 48.41 98 PHE A C 1
ATOM 720 O O . PHE A 1 98 ? -16.804 -13.432 48.946 1.00 48.41 98 PHE A O 1
ATOM 727 N N . ASP A 1 99 ? -15.543 -14.101 50.662 1.00 49.09 99 ASP A N 1
ATOM 728 C CA . ASP A 1 99 ? -14.927 -15.236 49.947 1.00 49.09 99 ASP A CA 1
ATOM 729 C C . ASP A 1 99 ? -15.981 -16.258 49.461 1.00 49.09 99 ASP A C 1
ATOM 731 O O . ASP A 1 99 ? -16.637 -16.933 50.258 1.00 49.09 99 ASP A O 1
ATOM 735 N N . GLY A 1 100 ? -16.119 -16.406 48.138 1.00 52.97 100 GLY A N 1
ATOM 736 C CA . GLY A 1 100 ? -17.048 -17.351 47.501 1.00 52.97 100 GLY A CA 1
ATOM 737 C C . GLY A 1 100 ? -18.525 -16.928 47.504 1.00 52.97 100 GLY A C 1
ATOM 738 O O . GLY A 1 100 ? -19.393 -17.748 47.191 1.00 52.97 100 GLY A O 1
ATOM 739 N N . GLU A 1 101 ? -18.827 -15.677 47.857 1.00 57.38 101 GLU A N 1
ATOM 740 C CA . GLU A 1 101 ? -20.191 -15.147 47.897 1.00 57.38 101 GLU A CA 1
ATOM 741 C C . GLU A 1 101 ? -20.591 -14.488 46.559 1.00 57.38 101 GLU A C 1
ATOM 743 O O . GLU A 1 101 ? -19.786 -13.858 45.871 1.00 57.38 101 GLU A O 1
ATOM 748 N N . THR A 1 102 ? -21.864 -14.631 46.173 1.00 59.03 102 THR A N 1
ATOM 749 C CA . THR A 1 102 ? -22.474 -13.907 45.046 1.00 59.03 102 THR A CA 1
ATOM 750 C C . THR A 1 102 ? -23.400 -12.814 45.564 1.00 59.03 102 THR A C 1
ATOM 752 O O . THR A 1 102 ? -24.180 -13.032 46.495 1.00 59.03 102 THR A O 1
ATOM 755 N N . GLY A 1 103 ? -23.329 -11.634 44.957 1.00 63.25 103 GLY A N 1
ATOM 756 C CA . GLY A 1 103 ? -24.230 -10.525 45.251 1.00 63.25 103 GLY A CA 1
ATOM 757 C C . GLY A 1 103 ? -25.154 -10.236 44.077 1.00 63.25 103 GLY A C 1
ATOM 758 O O . GLY A 1 103 ? -24.815 -10.492 42.918 1.00 63.25 103 GLY A O 1
ATOM 759 N N . SER A 1 104 ? -26.334 -9.701 44.372 1.00 62.16 104 SER A N 1
ATOM 760 C CA . SER A 1 104 ? -27.221 -9.124 43.372 1.00 62.16 104 SER A CA 1
ATOM 761 C C . SER A 1 104 ? -27.797 -7.794 43.830 1.00 62.16 104 SER A C 1
ATOM 763 O O . SER A 1 104 ? -28.134 -7.603 44.997 1.00 62.16 104 SER A O 1
ATOM 765 N N . LEU A 1 105 ? -27.943 -6.885 42.878 1.00 64.06 105 LEU A N 1
ATOM 766 C CA . LEU A 1 105 ? -28.580 -5.592 43.043 1.00 64.06 105 LEU A CA 1
ATOM 767 C C . LEU A 1 105 ? -29.817 -5.554 42.158 1.00 64.06 105 LEU A C 1
ATOM 769 O O . LEU A 1 105 ? -29.731 -5.841 40.965 1.00 64.06 105 LEU A O 1
ATOM 773 N N . GLU A 1 106 ? -30.936 -5.141 42.733 1.00 67.44 106 GLU A N 1
ATOM 774 C CA . GLU A 1 106 ? -32.168 -4.837 42.027 1.00 67.44 106 GLU A CA 1
ATOM 775 C C . GLU A 1 106 ? -32.476 -3.340 42.148 1.00 67.44 106 GLU A C 1
ATOM 777 O O . GLU A 1 106 ? -32.479 -2.778 43.242 1.00 67.44 106 GLU A O 1
ATOM 782 N N . ILE A 1 107 ? -32.728 -2.689 41.014 1.00 63.59 107 ILE A N 1
ATOM 783 C CA . ILE A 1 107 ? -33.146 -1.286 40.942 1.00 63.59 107 ILE A CA 1
ATOM 784 C C . ILE A 1 107 ? -34.575 -1.256 40.424 1.00 63.59 107 ILE A C 1
ATOM 786 O O . ILE A 1 107 ? -34.846 -1.778 39.343 1.00 63.59 107 ILE A O 1
ATOM 790 N N . THR A 1 108 ? -35.476 -0.624 41.168 1.00 63.19 108 THR A N 1
ATOM 791 C CA . THR A 1 108 ? -36.890 -0.468 40.807 1.00 63.19 108 THR A CA 1
ATOM 792 C C . THR A 1 108 ? -37.312 1.004 40.866 1.00 63.19 108 THR A C 1
ATOM 794 O O . THR A 1 108 ? -36.583 1.859 41.368 1.00 63.19 108 THR A O 1
ATOM 797 N N . GLY A 1 109 ? -38.472 1.333 40.287 1.00 57.16 109 GLY A N 1
ATOM 798 C CA . GLY A 1 109 ? -38.977 2.715 40.252 1.00 57.16 109 GLY A CA 1
ATOM 799 C C . GLY A 1 109 ? -38.491 3.548 39.059 1.00 57.16 109 GLY A C 1
ATOM 800 O O . GLY A 1 109 ? -38.737 4.751 39.005 1.00 57.16 109 GLY A O 1
ATOM 801 N N . LEU A 1 110 ? -37.858 2.920 38.063 1.00 57.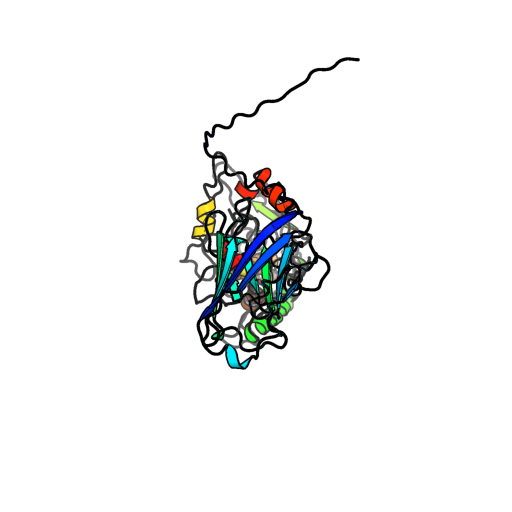06 110 LEU A N 1
ATOM 802 C CA . LEU A 1 110 ? -37.497 3.581 36.808 1.00 57.06 110 LEU A CA 1
ATOM 803 C C . LEU A 1 110 ? -38.773 3.996 36.055 1.00 57.06 110 LEU A C 1
ATOM 805 O O . LEU A 1 110 ? -39.544 3.152 35.595 1.00 57.06 110 LEU A O 1
ATOM 809 N N . ALA A 1 111 ? -39.014 5.308 35.962 1.00 42.66 111 ALA A N 1
ATOM 810 C CA . ALA A 1 111 ? -40.208 5.876 35.328 1.00 42.66 111 ALA A CA 1
ATOM 811 C C . ALA A 1 111 ? -40.227 5.694 33.795 1.00 42.66 111 ALA A C 1
ATOM 813 O O . ALA A 1 111 ? -41.299 5.716 33.184 1.00 42.66 111 ALA A O 1
ATOM 814 N N . GLU A 1 112 ? -39.059 5.478 33.184 1.00 48.12 112 GLU A N 1
ATOM 815 C CA . GLU A 1 112 ? -38.874 5.179 31.762 1.00 48.12 112 GLU A CA 1
ATOM 816 C C . GLU A 1 112 ? -37.926 3.981 31.576 1.00 48.12 112 GLU A C 1
ATOM 818 O O . GLU A 1 112 ? -37.120 3.669 32.453 1.00 48.12 112 GLU A O 1
ATOM 823 N N . LEU A 1 113 ? -38.047 3.294 30.434 1.00 45.75 113 LEU A N 1
ATOM 824 C CA . LEU A 1 113 ? -37.191 2.166 30.055 1.00 45.75 113 LEU A CA 1
ATOM 825 C C . LEU A 1 113 ? -35.735 2.640 29.935 1.00 45.75 113 LEU A C 1
ATOM 827 O O . LEU A 1 113 ? -35.395 3.353 28.993 1.00 45.75 113 LEU A O 1
ATOM 831 N N . VAL A 1 114 ? -34.882 2.218 30.867 1.00 48.88 114 VAL A N 1
ATOM 832 C CA . VAL A 1 114 ? -33.426 2.279 30.700 1.00 48.88 114 VAL A CA 1
ATOM 833 C C . VAL A 1 114 ? -33.038 1.121 29.787 1.00 48.88 114 VAL A C 1
ATOM 835 O O . VAL A 1 114 ? -33.469 -0.011 30.010 1.00 48.88 114 VAL A O 1
ATOM 838 N N . ASP A 1 115 ? -32.267 1.395 28.737 1.00 49.72 115 ASP A N 1
ATOM 839 C CA . ASP A 1 115 ? -31.719 0.331 27.900 1.00 49.72 115 ASP A CA 1
ATOM 840 C C . ASP A 1 115 ? -30.814 -0.558 28.766 1.00 49.72 115 ASP A C 1
ATOM 842 O O . ASP A 1 115 ? -29.851 -0.079 29.361 1.00 49.72 115 ASP A O 1
ATOM 846 N N . SER A 1 116 ? -31.138 -1.846 28.886 1.00 44.12 116 SER A N 1
ATOM 847 C CA . SER A 1 116 ? -30.418 -2.772 29.768 1.00 44.12 116 SER A CA 1
ATOM 848 C C . SER A 1 116 ? -28.929 -2.902 29.424 1.00 44.12 116 SER A C 1
ATOM 850 O O . SER A 1 116 ? -28.137 -3.196 30.310 1.00 44.12 116 SER A O 1
ATOM 852 N N . SER A 1 117 ? -28.517 -2.604 28.182 1.00 48.09 117 SER A N 1
ATOM 853 C CA . SER A 1 117 ? -27.094 -2.547 27.808 1.00 48.09 117 SER A CA 1
ATOM 854 C C . SER A 1 117 ? -26.355 -1.297 28.296 1.00 48.09 117 SER A C 1
ATOM 856 O O . SER A 1 117 ? -25.147 -1.196 28.100 1.00 48.09 117 SER A O 1
ATOM 858 N N . ALA A 1 118 ? -27.049 -0.341 28.918 1.00 52.16 118 ALA A N 1
ATOM 859 C CA . ALA A 1 118 ? -26.474 0.928 29.345 1.00 52.16 118 ALA A CA 1
ATOM 860 C C . ALA A 1 118 ? -26.021 0.944 30.809 1.00 52.16 118 ALA A C 1
ATOM 862 O O . ALA A 1 118 ? -25.454 1.954 31.210 1.00 52.16 118 ALA A O 1
ATOM 863 N N . VAL A 1 119 ? -26.264 -0.113 31.600 1.00 56.59 119 VAL A N 1
ATOM 864 C CA . VAL A 1 119 ? -25.877 -0.161 33.021 1.00 56.59 119 VAL A CA 1
ATOM 865 C C . VAL A 1 119 ? -24.717 -1.121 33.252 1.00 56.59 119 VAL A C 1
ATOM 867 O O . VAL A 1 119 ? -24.848 -2.331 33.060 1.00 56.59 119 VAL A O 1
ATOM 870 N N . VAL A 1 120 ? -23.590 -0.574 33.706 1.00 58.06 120 VAL A N 1
ATOM 871 C CA . VAL A 1 120 ? -22.369 -1.327 34.020 1.00 58.06 120 VAL A CA 1
ATOM 872 C C . VAL A 1 120 ? -22.068 -1.283 35.513 1.00 58.06 120 VAL A C 1
ATOM 874 O O . VAL A 1 120 ? -22.317 -0.272 36.172 1.00 58.06 120 VAL A O 1
ATOM 877 N N . LEU A 1 121 ? -21.529 -2.388 36.027 1.00 60.34 121 LEU A N 1
ATOM 878 C CA . LEU A 1 121 ? -20.962 -2.486 37.365 1.00 60.34 121 LEU A CA 1
ATOM 879 C C . LEU A 1 121 ? -19.445 -2.423 37.271 1.00 60.34 121 LEU A C 1
ATOM 881 O O . LEU A 1 121 ? -18.832 -3.197 36.529 1.00 60.34 121 LEU A O 1
ATOM 885 N N . LEU A 1 122 ? -18.856 -1.533 38.056 1.00 59.25 122 LEU A N 1
ATOM 886 C CA . LEU A 1 122 ? -17.412 -1.386 38.159 1.00 59.25 122 LEU A CA 1
ATOM 887 C C . LEU A 1 122 ? -16.965 -1.613 39.591 1.00 59.25 122 LEU A C 1
ATOM 889 O O . LEU A 1 122 ? -17.693 -1.271 40.524 1.00 59.25 122 LEU A O 1
ATOM 893 N N . ASP A 1 123 ? -15.756 -2.131 39.751 1.00 60.03 123 ASP A N 1
ATOM 894 C CA . ASP A 1 123 ? -15.086 -2.125 41.043 1.00 60.03 123 ASP A CA 1
ATOM 895 C C . ASP A 1 123 ? -14.538 -0.732 41.417 1.00 60.03 123 ASP A C 1
ATOM 897 O O . ASP A 1 123 ? -14.557 0.214 40.624 1.00 60.03 123 ASP A O 1
ATOM 901 N N . GLY A 1 124 ? -13.987 -0.611 42.629 1.00 54.12 124 GLY A N 1
ATOM 902 C CA . GLY A 1 124 ? -13.368 0.621 43.124 1.00 54.12 124 GLY A CA 1
ATOM 903 C C . GLY A 1 1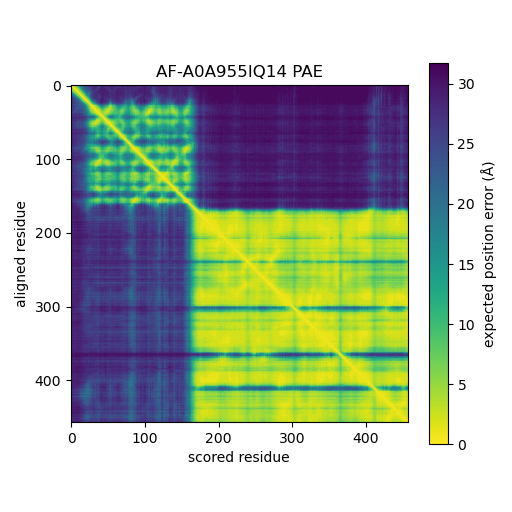24 ? -12.090 1.045 42.389 1.00 54.12 124 GLY A C 1
ATOM 904 O O . GLY A 1 124 ? -11.546 2.104 42.692 1.00 54.12 124 GLY A O 1
ATOM 905 N N . SER A 1 125 ? -11.602 0.243 41.436 1.00 54.84 125 SER A N 1
ATOM 906 C CA . SER A 1 125 ? -10.510 0.589 40.518 1.00 54.84 125 SER A CA 1
ATOM 907 C C . SER A 1 125 ? -11.006 1.053 39.138 1.00 54.84 125 SER A C 1
ATOM 909 O O . SER A 1 125 ? -10.215 1.557 38.339 1.00 54.84 125 SER A O 1
ATOM 911 N N . GLY A 1 126 ? -12.311 0.933 38.869 1.00 56.50 126 GLY A N 1
ATOM 912 C CA . GLY A 1 126 ? -12.944 1.252 37.590 1.00 56.50 126 GLY A CA 1
ATOM 913 C C . GLY A 1 126 ? -12.967 0.091 36.588 1.00 56.50 126 GLY A C 1
ATOM 914 O O . GLY A 1 126 ? -13.284 0.316 35.418 1.00 56.50 126 GLY A O 1
ATOM 915 N N . GLN A 1 127 ? -12.638 -1.138 36.999 1.00 59.69 127 GLN A N 1
ATOM 916 C CA . GLN A 1 127 ? -12.693 -2.324 36.143 1.00 59.69 127 GLN A CA 1
ATOM 917 C C . GLN A 1 127 ? -14.131 -2.848 36.027 1.00 59.69 127 GLN A C 1
ATOM 919 O O . GLN A 1 127 ? -14.848 -2.934 37.020 1.00 59.69 127 GLN A O 1
ATOM 924 N N . LEU A 1 128 ? -14.549 -3.228 34.813 1.00 60.09 128 LEU A N 1
ATOM 925 C CA . LEU A 1 128 ? -15.859 -3.836 34.559 1.00 60.09 128 LEU A CA 1
ATOM 926 C C . LEU A 1 128 ? -15.958 -5.218 35.217 1.00 60.09 128 LEU A C 1
ATOM 928 O O . LEU A 1 128 ? -15.198 -6.118 34.866 1.00 60.09 128 LEU A O 1
ATOM 932 N N . ILE A 1 129 ? -16.936 -5.380 36.109 1.00 58.47 129 ILE A N 1
ATOM 933 C CA . ILE A 1 129 ? -17.210 -6.632 36.837 1.00 58.47 129 ILE A CA 1
ATOM 934 C C . ILE A 1 129 ? -18.598 -7.212 36.535 1.00 58.47 129 ILE A C 1
ATOM 936 O O . ILE A 1 129 ? -18.901 -8.339 36.911 1.00 58.47 129 ILE A O 1
ATOM 940 N N . GLY A 1 130 ? -19.457 -6.462 35.841 1.00 61.91 130 GLY A N 1
ATOM 941 C CA . GLY A 1 130 ? -20.778 -6.944 35.456 1.00 61.91 130 GLY A CA 1
ATOM 942 C C . GLY A 1 130 ? -21.544 -5.966 34.576 1.00 61.91 130 GLY A C 1
ATOM 943 O O . GLY A 1 130 ? -21.231 -4.779 34.505 1.00 61.91 130 GLY A O 1
ATOM 944 N N . ILE A 1 131 ? -22.572 -6.476 33.907 1.00 59.19 131 ILE A N 1
ATOM 945 C CA . ILE A 1 131 ? -23.522 -5.693 33.108 1.00 59.19 131 ILE A CA 1
ATOM 946 C C . ILE A 1 131 ? -24.915 -6.058 33.614 1.00 59.19 131 ILE A C 1
ATOM 948 O O . ILE A 1 131 ? -25.192 -7.237 33.852 1.00 59.19 131 ILE A O 1
ATOM 952 N N . ALA A 1 132 ? -25.781 -5.067 33.824 1.00 62.28 132 ALA A N 1
ATOM 953 C CA . ALA A 1 132 ? -27.139 -5.344 34.273 1.00 62.28 132 ALA A CA 1
ATOM 954 C C . ALA A 1 132 ? -27.951 -6.032 33.165 1.00 62.28 132 ALA A C 1
ATOM 956 O O . ALA A 1 132 ? -27.814 -5.731 31.982 1.00 62.28 132 ALA A O 1
ATOM 957 N N . ALA A 1 133 ? -28.852 -6.925 33.559 1.00 56.44 133 ALA A N 1
ATOM 958 C CA . ALA A 1 133 ? -29.869 -7.489 32.685 1.00 56.44 133 ALA A CA 1
ATOM 959 C C . ALA A 1 133 ? -31.251 -7.121 33.235 1.00 56.44 133 ALA A C 1
ATOM 961 O O . ALA A 1 133 ? -31.497 -7.174 34.441 1.00 56.44 133 ALA A O 1
ATOM 962 N N . GLY A 1 134 ? -32.179 -6.737 32.362 1.00 52.94 134 GLY A N 1
ATOM 963 C CA . GLY A 1 134 ? -33.530 -6.392 32.792 1.00 52.94 134 GLY A CA 1
ATOM 964 C C . GLY A 1 134 ? -34.455 -6.039 31.639 1.00 52.94 134 GLY A C 1
ATOM 965 O O . GLY A 1 134 ? -34.017 -5.725 30.536 1.00 52.94 134 GLY A O 1
ATOM 966 N N . ALA A 1 135 ? -35.756 -6.106 31.904 1.00 45.59 135 ALA A N 1
ATOM 967 C CA . ALA A 1 135 ? -36.804 -5.678 30.990 1.00 45.59 135 ALA A CA 1
ATOM 968 C C . ALA A 1 135 ? -37.858 -4.898 31.786 1.00 45.59 135 ALA A C 1
ATOM 970 O O . ALA A 1 135 ? -38.379 -5.400 32.780 1.00 45.59 135 ALA A O 1
ATOM 971 N N . GLY A 1 136 ? -38.210 -3.688 31.343 1.00 56.16 136 GLY A N 1
ATOM 972 C CA . GLY A 1 136 ? -39.224 -2.864 32.012 1.00 56.16 136 GLY A CA 1
ATOM 973 C C . GLY A 1 136 ? -38.648 -1.899 33.054 1.00 56.16 136 GLY A C 1
ATOM 974 O O . GLY A 1 136 ? -37.642 -1.248 32.803 1.00 56.16 136 GLY A O 1
ATOM 975 N N . SER A 1 137 ? -39.327 -1.765 34.198 1.00 54.62 137 SER A N 1
ATOM 976 C CA . SER A 1 137 ? -39.014 -0.813 35.283 1.00 54.62 137 SER A CA 1
ATOM 977 C C . SER A 1 137 ? -38.095 -1.381 36.374 1.00 54.62 137 SER A C 1
ATOM 979 O O . SER A 1 137 ? -37.993 -0.789 37.450 1.00 54.62 137 SER A O 1
ATOM 981 N N . THR A 1 138 ? -37.485 -2.539 36.112 1.00 56.88 138 THR A N 1
ATOM 982 C CA . THR A 1 138 ? -36.627 -3.276 37.044 1.00 56.88 138 THR A CA 1
ATOM 983 C C . THR A 1 138 ? -35.337 -3.686 36.341 1.00 56.88 138 THR A C 1
ATOM 985 O O . THR A 1 138 ? -35.383 -4.262 35.251 1.00 56.88 138 THR A O 1
ATOM 988 N N . LEU A 1 139 ? -34.194 -3.415 36.971 1.00 61.88 139 LEU A N 1
ATOM 989 C CA . LEU A 1 139 ? -32.872 -3.856 36.523 1.00 61.88 139 LEU A CA 1
ATOM 990 C C . LEU A 1 139 ? -32.240 -4.751 37.581 1.00 61.88 139 LEU A C 1
ATOM 992 O O . LEU A 1 139 ? -32.283 -4.408 38.760 1.00 61.88 139 LEU A O 1
ATOM 996 N N . THR A 1 140 ? -31.622 -5.855 37.158 1.00 63.41 140 THR A N 1
ATOM 997 C CA . THR A 1 140 ? -30.888 -6.751 38.054 1.00 63.41 140 THR A CA 1
ATOM 998 C C . THR A 1 140 ? -29.448 -6.902 37.582 1.00 63.41 140 THR A C 1
ATOM 1000 O O . THR A 1 140 ? -29.195 -7.182 36.411 1.00 63.41 140 THR A O 1
ATOM 1003 N N . ALA A 1 141 ? -28.492 -6.736 38.490 1.00 62.25 141 ALA A N 1
ATOM 1004 C CA . ALA A 1 141 ? -27.078 -6.969 38.220 1.00 62.25 141 ALA A CA 1
ATOM 1005 C C . ALA A 1 141 ? -26.502 -7.931 39.263 1.00 62.25 141 ALA A C 1
ATOM 1007 O O . ALA A 1 141 ? -26.844 -7.836 40.440 1.00 62.25 141 ALA A O 1
ATOM 1008 N N . THR A 1 142 ? -25.659 -8.869 38.834 1.00 62.78 142 THR A N 1
ATOM 1009 C CA . THR A 1 142 ? -25.075 -9.919 39.685 1.00 62.78 142 THR A CA 1
ATOM 1010 C C . THR A 1 142 ? -23.557 -9.895 39.596 1.00 62.78 142 THR A C 1
ATOM 1012 O O . THR A 1 142 ? -23.029 -9.658 38.511 1.00 62.78 142 THR A O 1
ATOM 1015 N N . TRP A 1 143 ? -22.864 -10.200 40.691 1.00 62.16 143 TRP A N 1
ATOM 1016 C CA . TRP A 1 143 ? -21.401 -10.305 40.722 1.00 62.16 143 TRP A CA 1
ATOM 1017 C C . TRP A 1 143 ? -20.927 -11.505 41.554 1.00 62.16 143 TRP A C 1
ATOM 1019 O O . TRP A 1 143 ? -21.678 -12.040 42.374 1.00 62.16 143 TRP A O 1
ATOM 1029 N N . SER A 1 144 ? -19.675 -11.914 41.326 1.00 58.88 144 SER A N 1
ATOM 1030 C CA . SER A 1 144 ? -18.953 -12.954 42.071 1.00 58.88 144 SER A CA 1
ATOM 1031 C C . SER A 1 144 ? -17.637 -12.389 42.601 1.00 58.88 144 SER A C 1
ATOM 1033 O O . SER A 1 144 ? -16.978 -11.614 41.910 1.00 58.88 144 SER A O 1
ATOM 1035 N N . VAL A 1 145 ? -17.251 -12.769 43.817 1.00 53.50 145 VAL A N 1
ATOM 1036 C CA . VAL A 1 145 ? -16.068 -12.217 44.501 1.00 53.50 145 VAL A CA 1
ATOM 1037 C C . VAL A 1 145 ? -14.745 -12.862 44.035 1.00 53.50 145 VAL A C 1
ATOM 1039 O O . VAL A 1 145 ? -13.664 -12.337 44.295 1.00 53.50 145 VAL A O 1
ATOM 1042 N N . ASP A 1 146 ? -14.794 -13.931 43.236 1.00 51.72 146 ASP A N 1
ATOM 1043 C CA . ASP A 1 146 ? -13.582 -14.516 42.632 1.00 51.72 146 ASP A CA 1
ATOM 1044 C C . ASP A 1 146 ? -12.894 -13.568 41.618 1.00 51.72 146 ASP A C 1
ATOM 1046 O O . ASP A 1 146 ? -11.686 -13.667 41.403 1.00 51.72 146 ASP A O 1
ATOM 1050 N N . ASP A 1 147 ? -13.624 -12.596 41.052 1.00 45.53 147 ASP A N 1
ATOM 1051 C CA . ASP A 1 147 ? -13.103 -11.562 40.136 1.00 45.53 147 ASP A CA 1
ATOM 1052 C C . ASP A 1 147 ? -12.607 -10.291 40.872 1.00 45.53 147 ASP A C 1
ATOM 1054 O O . ASP A 1 147 ? -12.195 -9.312 40.252 1.00 45.53 147 ASP A O 1
ATOM 1058 N N . VAL A 1 148 ? -12.644 -10.292 42.212 1.00 47.53 148 VAL A N 1
ATOM 1059 C CA . VAL A 1 148 ? -12.691 -9.102 43.090 1.00 47.53 148 VAL A CA 1
ATOM 1060 C C . VAL A 1 148 ? -11.510 -9.121 44.092 1.00 47.53 148 VAL A C 1
ATOM 1062 O O . VAL A 1 148 ? -11.593 -8.628 45.210 1.00 47.53 148 VAL A O 1
ATOM 1065 N N . VAL A 1 149 ? -10.357 -9.700 43.731 1.00 40.34 149 VAL A N 1
ATOM 1066 C CA . VAL A 1 149 ? -9.261 -10.013 44.689 1.00 40.34 149 VAL A CA 1
ATOM 1067 C C . VAL A 1 149 ? -8.231 -8.881 44.894 1.00 40.34 149 VAL A C 1
ATOM 1069 O O . VAL A 1 149 ? -7.136 -9.107 45.410 1.00 40.34 149 VAL A O 1
ATOM 1072 N N . SER A 1 150 ? -8.529 -7.627 44.541 1.00 45.16 150 SER A N 1
ATOM 1073 C CA . SER A 1 150 ? -7.598 -6.515 44.815 1.00 45.16 150 SER A CA 1
ATOM 1074 C C . SER A 1 150 ? -8.286 -5.199 45.166 1.00 45.16 150 SER A C 1
ATOM 1076 O O . SER A 1 150 ? -8.116 -4.193 44.482 1.00 45.16 150 SER A O 1
ATOM 1078 N N . PHE A 1 151 ? -9.040 -5.172 46.265 1.00 45.47 151 PHE A N 1
ATOM 1079 C CA . PHE A 1 151 ? -9.635 -3.932 46.761 1.00 45.47 151 PHE A CA 1
ATOM 1080 C C . PHE A 1 151 ? -8.742 -3.251 47.790 1.00 45.47 151 PHE A C 1
ATOM 1082 O O . PHE A 1 151 ? -8.563 -3.723 48.908 1.00 45.47 151 PHE A O 1
ATOM 1089 N N . LEU A 1 152 ? -8.244 -2.073 47.417 1.00 43.97 152 LEU A N 1
ATOM 1090 C CA . LEU A 1 152 ? -7.851 -1.037 48.372 1.00 43.97 152 LEU A CA 1
ATOM 1091 C C . LEU A 1 152 ? -9.048 -0.134 48.762 1.00 43.97 152 LEU A C 1
ATOM 1093 O O . LEU A 1 152 ? -8.890 0.705 49.642 1.00 43.97 152 LEU A O 1
ATOM 1097 N N . ALA A 1 153 ? -10.236 -0.317 48.155 1.00 52.56 153 ALA A N 1
ATOM 1098 C CA . ALA A 1 153 ? -11.477 0.414 48.463 1.00 52.56 153 ALA A CA 1
ATOM 1099 C C . ALA A 1 153 ? -12.734 -0.324 47.924 1.00 52.56 153 ALA A C 1
ATOM 1101 O O . ALA A 1 153 ? -13.023 -0.181 46.734 1.00 52.56 153 ALA A O 1
ATOM 1102 N N . PRO A 1 154 ? -13.467 -1.124 48.733 1.00 55.12 154 PRO A N 1
ATOM 1103 C CA . PRO A 1 154 ? -14.592 -1.959 48.288 1.00 55.12 154 PRO A CA 1
ATOM 1104 C C . PRO A 1 154 ? -15.804 -1.099 47.925 1.00 55.12 154 PRO A C 1
ATOM 1106 O O . PRO A 1 154 ? -16.688 -0.855 48.738 1.00 55.12 154 PRO A O 1
ATOM 1109 N N . THR A 1 155 ? -15.828 -0.612 46.692 1.00 57.44 155 THR A N 1
ATOM 1110 C CA . THR A 1 155 ? -16.939 0.174 46.160 1.00 57.44 155 THR A CA 1
ATOM 1111 C C . THR A 1 155 ? -17.440 -0.461 44.872 1.00 57.44 155 THR A C 1
ATOM 1113 O O . THR A 1 155 ? -16.649 -1.018 44.108 1.00 57.44 155 THR A O 1
ATOM 1116 N N . VAL A 1 156 ? -18.755 -0.411 44.659 1.00 58.25 156 VAL A N 1
ATOM 1117 C CA . VAL A 1 156 ? -19.378 -0.769 43.381 1.00 58.25 156 VAL A CA 1
ATOM 1118 C C . VAL A 1 156 ? -19.967 0.493 42.783 1.00 58.25 156 VAL A C 1
ATOM 1120 O O . VAL A 1 156 ? -20.820 1.136 43.398 1.00 58.25 156 VAL A O 1
ATOM 1123 N N . THR A 1 157 ? -19.528 0.834 41.578 1.00 60.78 157 THR A N 1
ATOM 1124 C CA . THR A 1 157 ? -20.067 1.970 40.831 1.00 60.78 157 THR A CA 1
ATOM 1125 C C . THR A 1 157 ? -21.063 1.469 39.801 1.00 60.78 157 THR A C 1
ATOM 1127 O O . THR A 1 157 ? -20.738 0.629 38.962 1.00 60.78 157 THR A O 1
ATOM 1130 N N . ILE A 1 158 ? -22.278 2.004 39.865 1.00 59.03 158 ILE A N 1
ATOM 1131 C CA . ILE A 1 158 ? -23.347 1.779 38.897 1.00 59.03 158 ILE A CA 1
ATOM 1132 C C . ILE A 1 158 ? -23.384 3.001 37.998 1.00 59.03 158 ILE A C 1
ATOM 1134 O O . ILE A 1 158 ? -23.744 4.085 38.452 1.00 59.03 158 ILE A O 1
ATOM 1138 N N . ALA A 1 159 ? -23.034 2.837 36.731 1.00 56.84 159 ALA A N 1
ATOM 1139 C CA . ALA A 1 159 ? -23.101 3.917 35.755 1.00 56.84 159 ALA A CA 1
ATOM 1140 C C . ALA A 1 159 ? -24.182 3.626 34.719 1.00 56.84 159 ALA A C 1
ATOM 1142 O O . ALA A 1 159 ? -24.359 2.470 34.338 1.00 56.84 159 ALA A O 1
ATOM 1143 N N . TRP A 1 160 ? -24.899 4.659 34.266 1.00 58.75 160 TRP A N 1
ATOM 1144 C CA . TRP A 1 160 ? -25.895 4.517 33.203 1.00 58.75 160 TRP A CA 1
ATOM 1145 C C . TRP A 1 160 ? -25.863 5.651 32.184 1.00 58.75 160 TRP A C 1
ATOM 1147 O O . TRP A 1 160 ? -25.505 6.790 32.494 1.00 58.75 160 TRP A O 1
ATOM 1157 N N . ASN A 1 161 ? -26.296 5.334 30.958 1.00 50.59 161 ASN A N 1
ATOM 1158 C CA . ASN A 1 161 ? -26.320 6.253 29.810 1.00 50.59 161 ASN A CA 1
ATOM 1159 C C . ASN A 1 161 ? -24.968 6.929 29.555 1.00 50.59 161 ASN A C 1
ATOM 1161 O O . ASN A 1 161 ? -24.896 8.107 29.200 1.00 50.59 161 ASN A O 1
ATOM 1165 N N . SER A 1 162 ? -23.892 6.191 29.774 1.00 45.44 162 SER A N 1
ATOM 1166 C CA . SER A 1 162 ? -22.545 6.713 29.740 1.00 45.44 162 SER A CA 1
ATOM 1167 C C . SER A 1 162 ? -21.709 5.857 28.800 1.00 45.44 162 SER A C 1
ATOM 1169 O O . SER A 1 162 ? -21.587 4.644 28.957 1.00 45.44 162 SER A O 1
ATOM 1171 N N . GLU A 1 163 ? -21.131 6.499 27.782 1.00 40.56 163 GLU A N 1
ATOM 1172 C CA . GLU A 1 163 ? -19.916 5.954 27.189 1.00 40.56 163 GLU A CA 1
ATOM 1173 C C . GLU A 1 163 ? -18.947 5.766 28.357 1.00 40.56 163 GLU A C 1
ATOM 1175 O O . GLU A 1 163 ? -18.722 6.716 29.113 1.00 40.56 163 GLU A O 1
ATOM 1180 N N . ALA A 1 164 ? -18.442 4.543 28.557 1.00 36.50 164 ALA A N 1
ATOM 1181 C CA . ALA A 1 164 ? -17.370 4.317 29.513 1.00 36.50 164 ALA A CA 1
ATOM 1182 C C . ALA A 1 164 ? -16.321 5.395 29.282 1.00 36.50 164 ALA A C 1
ATOM 1184 O O . ALA A 1 164 ? -15.897 5.572 28.131 1.00 36.50 164 ALA A O 1
ATOM 1185 N N . ALA A 1 165 ? -15.969 6.164 30.321 1.00 38.41 165 ALA A N 1
ATOM 1186 C CA . ALA A 1 165 ? -14.936 7.161 30.123 1.00 38.41 165 ALA A CA 1
ATOM 1187 C C . ALA A 1 165 ? -13.750 6.433 29.541 1.00 38.41 165 ALA A C 1
ATOM 1189 O O . ALA A 1 165 ? -13.402 5.338 29.996 1.00 38.41 165 ALA A O 1
ATOM 1190 N N . ALA A 1 166 ? -13.201 7.013 28.479 1.00 41.50 166 ALA A N 1
ATOM 1191 C CA . ALA A 1 166 ? -12.009 6.485 27.874 1.00 41.50 166 ALA A CA 1
ATOM 1192 C C . ALA A 1 166 ? -11.032 6.217 29.022 1.00 41.50 166 ALA A C 1
ATOM 1194 O O . ALA A 1 166 ? -10.569 7.159 29.674 1.00 41.50 166 ALA A O 1
ATOM 1195 N N . GLY A 1 167 ? -10.749 4.931 29.278 1.00 40.53 167 GLY A N 1
ATOM 1196 C CA . GLY A 1 167 ? -9.586 4.542 30.064 1.00 40.53 167 GLY A CA 1
ATOM 1197 C C . GLY A 1 167 ? -8.393 5.354 29.558 1.00 40.53 167 GLY A C 1
ATOM 1198 O O . GLY A 1 167 ? -8.450 5.825 28.416 1.00 40.53 167 GLY A O 1
ATOM 1199 N N . PRO A 1 168 ? -7.359 5.574 30.392 1.00 43.94 168 PRO A N 1
ATOM 1200 C CA . PRO A 1 168 ? -6.312 6.570 30.147 1.00 43.94 168 PRO A CA 1
ATOM 1201 C C . PRO A 1 168 ? -6.010 6.661 28.657 1.00 43.94 168 PRO A C 1
ATOM 1203 O O . PRO A 1 168 ? -5.609 5.644 28.094 1.00 43.94 168 PRO A O 1
ATOM 1206 N N . LEU A 1 169 ? -6.339 7.811 28.033 1.00 53.16 169 LEU A N 1
ATOM 1207 C CA . LEU A 1 169 ? -6.385 7.971 26.574 1.00 53.16 169 LEU A CA 1
ATOM 1208 C C . LEU A 1 169 ? -5.178 7.270 25.969 1.00 53.16 169 LEU A C 1
ATOM 1210 O O . LEU A 1 169 ? -4.068 7.793 26.068 1.00 53.16 169 LEU A O 1
ATOM 1214 N N . LYS A 1 170 ? -5.382 6.080 25.394 1.00 63.16 170 LYS A N 1
ATOM 1215 C CA . LYS A 1 170 ? -4.294 5.363 24.746 1.00 63.16 170 LYS A CA 1
ATOM 1216 C C . LYS A 1 170 ? -3.988 6.161 23.485 1.00 63.16 170 LYS A C 1
ATOM 1218 O O . LYS A 1 170 ? -4.856 6.220 22.608 1.00 63.16 170 LYS A O 1
ATOM 1223 N N . PRO A 1 171 ? -2.835 6.848 23.406 1.00 69.81 171 PRO A N 1
ATOM 1224 C CA . PRO A 1 171 ? -2.537 7.659 22.244 1.00 69.81 171 PRO A CA 1
ATOM 1225 C C . PRO A 1 171 ? -2.504 6.737 21.035 1.00 69.81 171 PRO A C 1
ATOM 1227 O O . PRO A 1 171 ? -1.851 5.697 21.076 1.00 69.81 171 PRO A O 1
ATOM 1230 N N . GLN A 1 172 ? -3.222 7.103 19.979 1.00 80.44 172 GLN A N 1
ATOM 1231 C CA . GLN A 1 172 ? -3.125 6.352 18.738 1.00 80.44 172 GLN A CA 1
ATOM 1232 C C . GLN A 1 172 ? -1.702 6.462 18.182 1.00 80.44 172 GLN A C 1
ATOM 1234 O O . GLN A 1 172 ? -1.056 7.503 18.367 1.00 80.44 172 GLN A O 1
ATOM 1239 N N . PRO A 1 173 ? -1.221 5.430 17.470 1.00 85.38 173 PRO A N 1
ATOM 1240 C CA . PRO A 1 173 ? 0.034 5.517 16.746 1.00 85.38 173 PRO A CA 1
ATOM 1241 C C . PRO A 1 173 ? 0.050 6.755 15.846 1.00 85.38 173 PRO A C 1
ATOM 1243 O O . PRO A 1 173 ? -0.925 7.061 15.154 1.00 85.38 173 PRO A O 1
ATOM 1246 N N . ALA A 1 174 ? 1.164 7.484 15.853 1.00 88.88 174 ALA A N 1
ATOM 1247 C CA . ALA A 1 174 ? 1.356 8.575 14.909 1.00 88.88 174 ALA A CA 1
ATOM 1248 C C . ALA A 1 174 ? 1.368 8.022 13.474 1.00 88.88 174 ALA A C 1
ATOM 1250 O O . ALA A 1 174 ? 1.809 6.896 13.235 1.00 88.88 174 ALA A O 1
ATOM 1251 N N . ALA A 1 175 ? 0.938 8.813 12.491 1.00 90.06 175 ALA A N 1
ATOM 1252 C CA . ALA A 1 175 ? 1.103 8.415 11.095 1.00 90.06 175 ALA A CA 1
ATOM 1253 C C . ALA A 1 175 ? 2.593 8.131 10.807 1.00 90.06 175 ALA A C 1
ATOM 1255 O O . ALA A 1 175 ? 3.464 8.895 11.228 1.00 90.06 175 ALA A O 1
ATOM 1256 N N . GLY A 1 176 ? 2.888 7.028 10.116 1.00 91.25 176 GLY A N 1
ATOM 1257 C CA . GLY A 1 176 ? 4.263 6.588 9.844 1.00 91.25 176 GLY A CA 1
ATOM 1258 C C . GLY A 1 176 ? 4.913 5.749 10.955 1.00 91.25 176 GLY A C 1
ATOM 1259 O O . GLY A 1 176 ? 6.037 5.285 10.784 1.00 91.25 176 GLY A O 1
ATOM 1260 N N . SER A 1 177 ? 4.239 5.553 12.093 1.00 95.31 177 SER A N 1
ATOM 1261 C CA . SER A 1 177 ? 4.718 4.688 13.181 1.00 95.31 177 SER A CA 1
ATOM 1262 C C . SER A 1 177 ? 4.296 3.220 12.973 1.00 95.31 177 SER A C 1
ATOM 1264 O O . SER A 1 177 ? 3.412 2.955 12.150 1.00 95.31 177 SER A O 1
ATOM 1266 N N . PRO A 1 178 ? 4.929 2.249 13.657 1.00 97.00 178 PRO A N 1
ATOM 1267 C CA . PRO A 1 178 ? 4.518 0.851 13.570 1.00 97.00 178 PRO A CA 1
ATOM 1268 C C . PRO A 1 178 ? 3.135 0.620 14.191 1.00 97.00 178 PRO A C 1
ATOM 1270 O O . PRO A 1 178 ? 2.698 1.359 15.075 1.00 97.00 178 PRO A O 1
ATOM 1273 N N . LEU A 1 179 ? 2.465 -0.450 13.761 1.00 95.62 179 LEU A N 1
ATOM 1274 C CA . LEU A 1 179 ? 1.249 -0.954 14.397 1.00 95.62 179 LEU A CA 1
ATOM 1275 C C . LEU A 1 179 ? 1.471 -1.245 15.889 1.00 95.62 179 LEU A C 1
ATOM 1277 O O . LEU A 1 179 ? 2.555 -1.627 16.330 1.00 95.62 179 LEU A O 1
ATOM 1281 N N . GLU A 1 180 ? 0.406 -1.117 16.677 1.00 91.38 180 GLU A N 1
ATOM 1282 C CA . GLU A 1 180 ? 0.435 -1.561 18.068 1.00 91.38 180 GLU A CA 1
ATOM 1283 C C . GLU A 1 180 ? 0.407 -3.090 18.161 1.00 91.38 180 GLU A C 1
ATOM 1285 O O . GLU A 1 180 ? -0.235 -3.767 17.359 1.00 91.38 180 GLU A O 1
ATOM 1290 N N . GLY A 1 181 ? 1.054 -3.639 19.191 1.00 89.31 181 GLY A N 1
ATOM 1291 C CA . GLY A 1 181 ? 1.012 -5.077 19.470 1.00 89.31 181 GLY A CA 1
ATOM 1292 C C . GLY A 1 181 ? 1.958 -5.924 18.617 1.00 89.31 181 GLY A C 1
ATOM 1293 O O . GLY A 1 181 ? 1.855 -7.148 18.653 1.00 89.31 181 GLY A O 1
ATOM 1294 N N . LEU A 1 182 ? 2.889 -5.306 17.881 1.00 93.06 182 LEU A N 1
ATOM 1295 C CA . LEU A 1 182 ? 3.971 -6.043 17.231 1.00 93.06 182 LEU A CA 1
ATOM 1296 C C . LEU A 1 182 ? 4.860 -6.731 18.273 1.00 93.06 182 LEU A C 1
ATOM 1298 O O . LEU A 1 182 ? 5.250 -6.142 19.284 1.00 93.06 182 LEU A O 1
ATOM 1302 N N . THR A 1 183 ? 5.227 -7.976 17.988 1.00 95.94 183 THR A N 1
ATOM 1303 C CA . THR A 1 183 ? 6.296 -8.684 18.702 1.00 95.94 183 THR A CA 1
ATOM 1304 C C . THR A 1 183 ? 7.651 -7.999 18.461 1.00 95.94 183 THR A C 1
ATOM 1306 O O . THR A 1 183 ? 7.806 -7.290 17.461 1.00 95.94 183 THR A O 1
ATOM 1309 N N . PRO A 1 184 ? 8.668 -8.225 19.315 1.00 96.12 184 PRO A N 1
ATOM 1310 C CA . PRO A 1 184 ? 10.006 -7.667 19.100 1.00 96.12 184 PRO A CA 1
ATOM 1311 C C . PRO A 1 184 ? 10.592 -7.978 17.714 1.00 96.12 184 PRO A C 1
ATOM 1313 O O . PRO A 1 184 ? 11.171 -7.097 17.081 1.00 96.12 184 PRO A O 1
ATOM 1316 N N . ASP A 1 185 ? 10.372 -9.192 17.202 1.00 94.62 185 ASP A N 1
ATOM 1317 C CA . ASP A 1 185 ? 10.845 -9.594 15.874 1.00 94.62 185 ASP A CA 1
ATOM 1318 C C . ASP A 1 185 ? 10.093 -8.861 14.753 1.00 94.62 185 ASP A C 1
ATOM 1320 O O . ASP A 1 185 ? 10.698 -8.401 13.786 1.00 94.62 185 ASP A O 1
ATOM 1324 N N . GLN A 1 186 ? 8.774 -8.692 14.882 1.00 97.75 186 GLN A N 1
ATOM 1325 C CA . GLN A 1 186 ? 7.978 -7.911 13.928 1.00 97.75 186 GLN A CA 1
ATOM 1326 C C . GLN A 1 186 ? 8.386 -6.436 13.913 1.00 97.75 186 GLN A C 1
ATOM 1328 O O . GLN A 1 186 ? 8.517 -5.859 12.836 1.00 97.75 186 GLN A O 1
ATOM 1333 N N . LEU A 1 187 ? 8.634 -5.844 15.083 1.00 97.62 187 LEU A N 1
ATOM 1334 C CA . LEU A 1 187 ? 9.123 -4.472 15.188 1.00 97.62 187 LEU A CA 1
ATOM 1335 C C . LEU A 1 187 ? 10.510 -4.327 14.546 1.00 97.62 187 LEU A C 1
ATOM 1337 O O . LEU A 1 187 ? 10.737 -3.396 13.779 1.00 97.62 187 LEU A O 1
ATOM 1341 N N . SER A 1 188 ? 11.409 -5.290 14.768 1.00 96.56 188 SER A N 1
ATOM 1342 C CA . SER A 1 188 ? 12.717 -5.301 14.108 1.00 96.56 188 SER A CA 1
ATOM 1343 C C . SER A 1 188 ? 12.596 -5.384 12.582 1.00 96.56 188 SER A C 1
ATOM 1345 O O . SER A 1 188 ? 13.305 -4.666 11.875 1.00 96.56 188 SER A O 1
ATOM 1347 N N . ARG A 1 189 ? 11.677 -6.207 12.058 1.00 97.94 189 ARG A N 1
ATOM 1348 C CA . ARG A 1 189 ? 11.391 -6.271 10.614 1.00 97.94 189 ARG A CA 1
ATOM 1349 C C . ARG A 1 189 ? 10.826 -4.961 10.076 1.00 97.94 189 ARG A C 1
ATOM 1351 O O . ARG A 1 189 ? 11.254 -4.537 9.009 1.00 97.94 189 ARG A O 1
ATOM 1358 N N . PHE A 1 190 ? 9.930 -4.304 10.812 1.00 98.50 190 PHE A N 1
ATOM 1359 C CA . PHE A 1 190 ? 9.426 -2.976 10.456 1.00 98.50 190 PHE A CA 1
ATOM 1360 C C . PHE A 1 190 ? 10.560 -1.947 10.365 1.00 98.50 190 PHE A C 1
ATOM 1362 O O . PHE A 1 190 ? 10.648 -1.218 9.379 1.00 98.50 190 PHE A O 1
ATOM 1369 N N . ASP A 1 191 ? 11.456 -1.910 11.355 1.00 98.00 191 ASP A N 1
ATOM 1370 C CA . ASP A 1 191 ? 12.565 -0.954 11.382 1.00 98.00 191 ASP A CA 1
ATOM 1371 C C . ASP A 1 191 ? 13.575 -1.196 10.252 1.00 98.00 191 ASP A C 1
ATOM 1373 O O . ASP A 1 191 ? 13.973 -0.250 9.570 1.00 98.00 191 ASP A O 1
ATOM 1377 N N . LEU A 1 192 ? 13.953 -2.455 10.003 1.00 97.81 192 LEU A 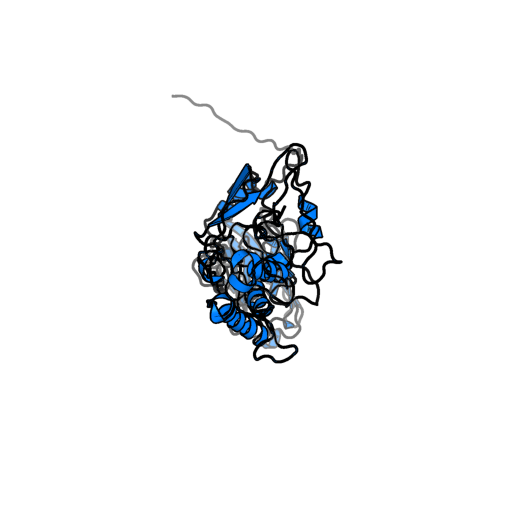N 1
ATOM 1378 C CA . LEU A 1 192 ? 14.802 -2.822 8.861 1.00 97.81 192 LEU A CA 1
ATOM 1379 C C . LEU A 1 192 ? 14.106 -2.531 7.529 1.00 97.81 192 LEU A C 1
ATOM 1381 O O . LEU A 1 192 ? 14.728 -2.030 6.593 1.00 97.81 192 LEU A O 1
ATOM 1385 N N . GLY A 1 193 ? 12.803 -2.793 7.464 1.00 98.56 193 GLY A N 1
ATOM 1386 C CA . GLY A 1 193 ? 11.967 -2.469 6.323 1.00 98.56 193 GLY A CA 1
ATOM 1387 C C . GLY A 1 193 ? 11.945 -0.981 6.019 1.00 98.56 193 GLY A C 1
ATOM 1388 O O . GLY A 1 193 ? 12.061 -0.588 4.864 1.00 98.56 193 GLY A O 1
ATOM 1389 N N . ARG A 1 194 ? 11.854 -0.136 7.048 1.00 98.38 194 ARG A N 1
ATOM 1390 C CA . ARG A 1 194 ? 11.886 1.318 6.885 1.00 98.38 194 ARG A CA 1
ATOM 1391 C C . ARG A 1 194 ? 13.220 1.784 6.306 1.00 98.38 194 ARG A C 1
ATOM 1393 O O . ARG A 1 194 ? 13.229 2.614 5.404 1.00 98.38 194 ARG A O 1
ATOM 1400 N N . LEU A 1 195 ? 14.337 1.218 6.769 1.00 98.12 195 LEU A N 1
ATOM 1401 C CA . LEU A 1 195 ? 15.656 1.515 6.196 1.00 98.12 195 LEU A CA 1
ATOM 1402 C C . LEU A 1 195 ? 15.731 1.128 4.712 1.00 98.12 195 LEU A C 1
ATOM 1404 O O . LEU A 1 195 ? 16.283 1.884 3.916 1.00 98.12 195 LEU A O 1
ATOM 1408 N N . ALA A 1 196 ? 15.150 -0.011 4.330 1.00 97.94 196 ALA A N 1
ATOM 1409 C CA . ALA A 1 196 ? 15.048 -0.422 2.930 1.00 97.94 196 ALA A CA 1
ATOM 1410 C C . ALA A 1 196 ? 14.132 0.508 2.113 1.00 97.94 196 ALA A C 1
ATOM 1412 O O . ALA A 1 196 ? 14.487 0.894 1.001 1.00 97.94 196 ALA A O 1
ATOM 1413 N N . PHE A 1 197 ? 12.997 0.920 2.679 1.00 98.38 197 PHE A N 1
ATOM 1414 C CA . PHE A 1 197 ? 12.033 1.828 2.056 1.00 98.38 197 PHE A CA 1
ATOM 1415 C C . PHE A 1 197 ? 12.626 3.223 1.789 1.00 98.38 197 PHE A C 1
ATOM 1417 O O . PHE A 1 197 ? 12.368 3.838 0.753 1.00 98.38 197 PHE A O 1
ATOM 1424 N N . GLU A 1 198 ? 13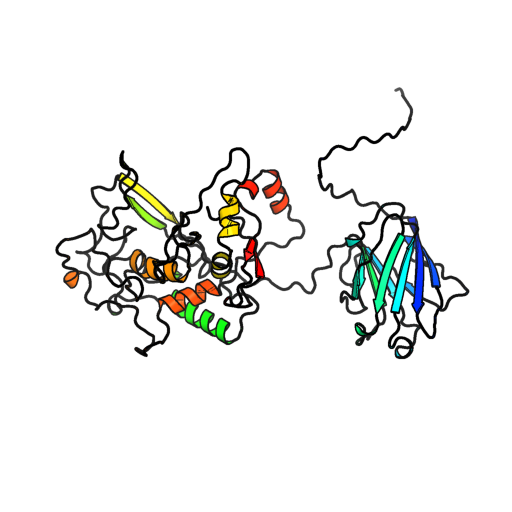.439 3.723 2.722 1.00 98.00 198 GLU A N 1
ATOM 1425 C CA . GLU A 1 198 ? 14.118 5.022 2.637 1.00 98.00 198 GLU A CA 1
ATOM 1426 C C . GLU A 1 198 ? 15.442 4.969 1.859 1.00 98.00 198 GLU A C 1
ATOM 1428 O O . GLU A 1 198 ? 16.016 6.016 1.541 1.00 98.00 198 GLU A O 1
ATOM 1433 N N . ARG A 1 199 ? 15.935 3.771 1.515 1.00 97.25 199 ARG A N 1
ATOM 1434 C CA . ARG A 1 199 ? 17.168 3.611 0.738 1.00 97.25 199 ARG A CA 1
ATOM 1435 C C . ARG A 1 199 ? 17.047 4.364 -0.583 1.00 97.25 199 ARG A C 1
ATOM 1437 O O . ARG A 1 199 ? 16.042 4.264 -1.283 1.00 97.25 199 ARG A O 1
ATOM 1444 N N . THR A 1 200 ? 18.093 5.115 -0.908 1.00 97.81 200 THR A N 1
ATOM 1445 C CA . THR A 1 200 ? 18.284 5.716 -2.229 1.00 97.81 200 THR A CA 1
ATOM 1446 C C . THR A 1 200 ? 19.247 4.839 -3.013 1.00 97.81 200 THR A C 1
ATOM 1448 O O . THR A 1 200 ? 20.367 4.632 -2.551 1.00 97.81 200 THR A O 1
ATOM 1451 N N . PHE A 1 201 ? 18.811 4.328 -4.160 1.00 96.81 201 PHE A N 1
ATOM 1452 C CA . PHE A 1 201 ? 19.655 3.552 -5.064 1.00 96.81 201 PHE A CA 1
ATOM 1453 C C . PHE A 1 201 ? 20.507 4.475 -5.933 1.00 96.81 201 PHE A C 1
ATOM 1455 O O . PHE A 1 201 ? 20.076 5.553 -6.347 1.00 96.81 201 PHE A O 1
ATOM 1462 N N . LEU A 1 202 ? 21.734 4.050 -6.206 1.00 96.06 202 LEU A N 1
ATOM 1463 C CA . LEU A 1 202 ? 22.636 4.693 -7.152 1.00 96.06 202 LEU A CA 1
ATOM 1464 C C . LEU A 1 202 ? 22.630 3.949 -8.490 1.00 96.06 202 LEU A C 1
ATOM 1466 O O . LEU A 1 202 ? 22.380 2.750 -8.536 1.00 96.06 202 LEU A O 1
ATOM 1470 N N . ALA A 1 203 ? 23.032 4.627 -9.567 1.00 94.50 203 ALA A N 1
ATOM 1471 C CA . ALA A 1 203 ? 23.240 3.981 -10.869 1.00 94.50 203 ALA A CA 1
ATOM 1472 C C . ALA A 1 203 ? 24.221 2.792 -10.782 1.00 94.50 203 ALA A C 1
ATOM 1474 O O . ALA A 1 203 ? 24.033 1.771 -11.422 1.00 94.50 203 ALA A O 1
ATOM 1475 N N . SER A 1 204 ? 25.251 2.881 -9.928 1.00 94.00 204 SER A N 1
ATOM 1476 C CA . SER A 1 204 ? 26.203 1.781 -9.697 1.00 94.00 204 SER A CA 1
ATOM 1477 C C . SER A 1 204 ? 25.625 0.592 -8.924 1.00 94.00 204 SER A C 1
ATOM 1479 O O . SER A 1 204 ? 26.287 -0.432 -8.807 1.00 94.00 204 SER A O 1
ATOM 1481 N N . GLU A 1 205 ? 24.453 0.765 -8.318 1.00 93.31 205 GLU A N 1
ATOM 1482 C CA . GLU A 1 205 ? 23.695 -0.278 -7.620 1.00 93.31 205 GLU A CA 1
ATOM 1483 C C . GLU A 1 205 ? 22.527 -0.791 -8.47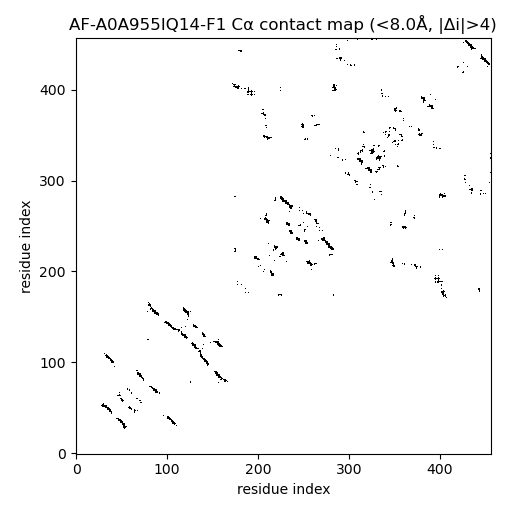5 1.00 93.31 205 GLU A C 1
ATOM 1485 O O . GLU A 1 205 ? 21.731 -1.576 -7.973 1.00 93.31 205 GLU A O 1
ATOM 1490 N N . GLY A 1 206 ? 22.440 -0.326 -9.727 1.00 91.62 206 GLY A N 1
ATOM 1491 C CA . GLY A 1 206 ? 21.448 -0.734 -10.714 1.00 91.62 206 GLY A CA 1
ATOM 1492 C C . GLY A 1 206 ? 20.176 0.102 -10.734 1.00 91.62 206 GLY A C 1
ATOM 1493 O O . GLY A 1 206 ? 19.170 -0.354 -11.232 1.00 91.62 206 GLY A O 1
ATOM 1494 N N . LEU A 1 207 ? 20.193 1.336 -10.210 1.00 94.69 207 LEU A N 1
ATOM 1495 C CA . LEU A 1 207 ? 19.099 2.276 -10.477 1.00 94.69 207 LEU A CA 1
ATOM 1496 C C . LEU A 1 207 ? 18.971 2.537 -11.984 1.00 94.69 207 LEU A C 1
ATOM 1498 O O . LEU A 1 207 ? 19.919 3.051 -12.580 1.00 94.69 207 LEU A O 1
ATOM 1502 N N . GLY A 1 208 ? 17.771 2.375 -12.532 1.00 88.38 208 GLY A N 1
ATOM 1503 C CA . GLY A 1 208 ? 17.503 2.647 -13.943 1.00 88.38 208 GLY A CA 1
ATOM 1504 C C . GLY A 1 208 ? 17.604 1.375 -14.788 1.00 88.38 208 GLY A C 1
ATOM 1505 O O . GLY A 1 208 ? 17.670 0.298 -14.230 1.00 88.38 208 GLY A O 1
ATOM 1506 N N . PRO A 1 209 ? 17.564 1.466 -16.126 1.00 89.12 209 PRO A N 1
ATOM 1507 C CA . PRO A 1 209 ? 18.040 2.543 -16.982 1.00 89.12 209 PRO A CA 1
ATOM 1508 C C . PRO A 1 209 ? 17.188 3.804 -16.915 1.00 89.12 209 PRO A C 1
ATOM 1510 O O . PRO A 1 209 ? 17.718 4.914 -16.993 1.00 89.12 209 PRO A O 1
ATOM 1513 N N . VAL A 1 210 ? 15.885 3.639 -16.699 1.00 93.19 210 VAL A N 1
ATOM 1514 C CA . VAL A 1 210 ? 14.900 4.716 -16.604 1.00 93.19 210 VAL A CA 1
ATOM 1515 C C . VAL A 1 210 ? 14.116 4.598 -15.302 1.00 93.19 210 VAL A C 1
ATOM 1517 O O . VAL A 1 210 ? 13.822 3.508 -14.828 1.00 93.19 210 VAL A O 1
ATOM 1520 N N . PHE A 1 211 ? 13.823 5.728 -14.664 1.00 95.88 211 PHE A N 1
ATOM 1521 C CA . PHE A 1 211 ? 13.161 5.752 -13.359 1.00 95.88 211 PHE A CA 1
ATOM 1522 C C . PHE A 1 211 ? 12.418 7.069 -13.098 1.00 95.88 211 PHE A C 1
ATOM 1524 O O . PHE A 1 211 ? 12.744 8.138 -13.621 1.00 95.88 211 PHE A O 1
ATOM 1531 N N . ASN A 1 212 ? 11.422 7.024 -12.216 1.00 96.81 212 ASN A N 1
ATOM 1532 C CA . ASN A 1 212 ? 10.747 8.212 -11.705 1.00 96.81 212 ASN A CA 1
ATOM 1533 C C . ASN A 1 212 ? 11.483 8.800 -10.503 1.00 96.81 212 ASN A C 1
ATOM 1535 O O . ASN A 1 212 ? 11.687 10.021 -10.443 1.00 96.81 212 ASN A O 1
ATOM 1539 N N . LYS A 1 213 ? 11.878 7.960 -9.539 1.00 97.06 213 LYS A N 1
ATOM 1540 C CA . LYS A 1 213 ? 12.668 8.341 -8.356 1.00 97.06 213 LYS A CA 1
ATOM 1541 C C . LYS A 1 213 ? 13.571 7.194 -7.905 1.00 97.06 213 LYS A C 1
ATOM 1543 O O . LYS A 1 213 ? 13.351 6.055 -8.270 1.00 97.06 213 LYS A O 1
ATOM 1548 N N . ALA A 1 214 ? 14.574 7.519 -7.091 1.00 96.94 214 ALA A N 1
ATOM 1549 C CA . ALA A 1 214 ? 15.588 6.567 -6.637 1.00 96.94 214 ALA A CA 1
ATOM 1550 C C . ALA A 1 214 ? 15.294 5.943 -5.261 1.00 96.94 214 ALA A C 1
ATOM 1552 O O . ALA A 1 214 ? 16.100 5.174 -4.743 1.00 96.94 214 ALA A O 1
ATOM 1553 N N . SER A 1 215 ? 14.167 6.300 -4.639 1.00 97.44 215 SER A N 1
ATOM 1554 C CA . SER A 1 215 ? 13.742 5.799 -3.331 1.00 97.44 215 SER A CA 1
ATOM 1555 C C . SER A 1 215 ? 12.224 5.867 -3.198 1.00 97.44 215 SER A C 1
ATOM 1557 O O . SER A 1 215 ? 11.616 6.870 -3.594 1.00 97.44 215 SER A O 1
ATOM 1559 N N . CYS A 1 216 ? 11.619 4.876 -2.537 1.00 97.88 216 CYS A N 1
ATOM 1560 C CA . CYS A 1 216 ? 10.192 4.886 -2.203 1.00 97.88 216 CYS A CA 1
ATOM 1561 C C . CYS A 1 216 ? 9.827 6.143 -1.395 1.00 97.88 216 CYS A C 1
ATOM 1563 O O . CYS A 1 216 ? 8.819 6.806 -1.660 1.00 97.88 216 CYS A O 1
ATOM 1565 N N . ALA A 1 217 ? 10.697 6.536 -0.460 1.00 97.19 217 ALA A N 1
ATOM 1566 C CA . ALA A 1 217 ? 10.535 7.719 0.382 1.00 97.19 217 ALA A CA 1
ATOM 1567 C C . ALA A 1 217 ? 10.655 9.056 -0.372 1.00 97.19 217 ALA A C 1
ATOM 1569 O O . ALA A 1 217 ? 10.348 10.104 0.190 1.00 97.19 217 ALA A O 1
ATOM 1570 N N . ASN A 1 218 ? 11.068 9.085 -1.644 1.00 97.00 218 ASN A N 1
ATOM 1571 C CA . ASN A 1 218 ? 10.972 10.317 -2.437 1.00 97.00 218 ASN A CA 1
ATOM 1572 C C . ASN A 1 218 ? 9.532 10.603 -2.887 1.00 97.00 218 ASN A C 1
ATOM 1574 O O . ASN A 1 218 ? 9.183 11.763 -3.110 1.00 97.00 218 ASN A O 1
ATOM 1578 N N . CYS A 1 219 ? 8.707 9.560 -3.001 1.00 97.00 219 CYS A N 1
ATOM 1579 C CA . CYS A 1 219 ? 7.308 9.651 -3.405 1.00 97.00 219 CYS A CA 1
ATOM 1580 C C . CYS A 1 219 ? 6.350 9.535 -2.210 1.00 97.00 219 CYS A C 1
ATOM 1582 O O . CYS A 1 219 ? 5.369 10.269 -2.163 1.00 97.00 219 CYS A O 1
ATOM 1584 N N . HIS A 1 220 ? 6.629 8.656 -1.246 1.00 97.44 220 HIS A N 1
ATOM 1585 C CA . HIS A 1 220 ? 5.747 8.330 -0.118 1.00 97.44 220 HIS A CA 1
ATOM 1586 C C . HIS A 1 220 ? 6.252 8.947 1.194 1.00 97.44 220 HIS A C 1
ATOM 1588 O O . HIS A 1 220 ? 6.880 8.263 2.007 1.00 97.44 220 HIS A O 1
ATOM 1594 N N . ASN A 1 221 ? 6.038 10.254 1.382 1.00 95.88 221 ASN A N 1
ATOM 1595 C CA . ASN A 1 221 ? 6.773 11.043 2.383 1.00 95.88 221 ASN A CA 1
ATOM 1596 C C . ASN A 1 221 ? 5.942 11.972 3.275 1.00 95.88 221 ASN A C 1
ATOM 1598 O O . ASN A 1 221 ? 6.514 12.717 4.071 1.00 95.88 221 ASN A O 1
ATOM 1602 N N . THR A 1 222 ? 4.614 11.923 3.190 1.00 94.25 222 THR A N 1
ATOM 1603 C CA . THR A 1 222 ? 3.721 12.705 4.053 1.00 94.25 222 THR A CA 1
ATOM 1604 C C . THR A 1 222 ? 2.851 11.812 4.954 1.00 94.25 222 THR A C 1
ATOM 1606 O O . THR A 1 222 ? 1.661 11.647 4.671 1.00 94.25 222 THR A O 1
ATOM 1609 N N . PRO A 1 223 ? 3.377 11.245 6.063 1.00 95.06 223 PRO A N 1
ATOM 1610 C CA . PRO A 1 223 ? 4.791 11.069 6.441 1.00 95.06 223 PRO A CA 1
ATOM 1611 C C . PRO A 1 223 ? 5.424 9.893 5.665 1.00 95.06 223 PRO A C 1
ATOM 1613 O O . PRO A 1 223 ? 4.885 9.500 4.639 1.00 95.06 223 PRO A O 1
ATOM 1616 N N . ILE A 1 224 ? 6.555 9.321 6.094 1.00 96.44 224 ILE A N 1
ATOM 1617 C CA . ILE A 1 224 ? 7.126 8.136 5.421 1.00 96.44 224 ILE A CA 1
ATOM 1618 C C . ILE A 1 224 ? 6.081 7.007 5.345 1.00 96.44 224 ILE A C 1
ATOM 1620 O O . ILE A 1 224 ? 5.470 6.649 6.351 1.00 96.44 224 ILE A O 1
ATOM 1624 N N . GLY A 1 225 ? 5.838 6.504 4.130 1.00 95.81 225 GLY A N 1
ATOM 1625 C CA . GLY A 1 225 ? 4.758 5.558 3.813 1.00 95.81 225 GLY A CA 1
ATOM 1626 C C . GLY A 1 225 ? 3.361 6.192 3.663 1.00 95.81 225 GLY A C 1
ATOM 1627 O O . GLY A 1 225 ? 2.378 5.527 3.351 1.00 95.81 225 GLY A O 1
ATOM 1628 N N . GLY A 1 226 ? 3.236 7.498 3.846 1.00 96.19 226 GLY A N 1
ATOM 1629 C CA . GLY A 1 226 ? 2.054 8.265 3.472 1.00 96.19 226 GLY A CA 1
ATOM 1630 C C . GLY A 1 226 ? 1.998 8.557 1.976 1.00 96.19 226 GLY A C 1
ATOM 1631 O O . GLY A 1 226 ? 2.797 8.065 1.178 1.00 96.19 226 GLY A O 1
ATOM 1632 N N . SER A 1 227 ? 1.038 9.393 1.591 1.00 94.81 227 SER A N 1
ATOM 1633 C CA . SER A 1 227 ? 0.998 9.974 0.247 1.00 94.81 227 SER A CA 1
ATOM 1634 C C . SER A 1 227 ? 2.177 10.929 0.027 1.00 94.81 227 SER A C 1
ATOM 1636 O O . SER A 1 227 ? 2.886 11.300 0.966 1.00 94.81 227 SER A O 1
ATOM 1638 N N . GLY A 1 228 ? 2.339 11.414 -1.198 1.00 94.44 228 GLY A N 1
ATOM 1639 C CA . GLY A 1 228 ? 3.212 12.552 -1.470 1.00 94.44 228 GLY A CA 1
ATOM 1640 C C . GLY A 1 228 ? 2.729 13.370 -2.653 1.00 94.44 228 GLY A C 1
ATOM 1641 O O . GLY A 1 228 ? 1.780 13.006 -3.342 1.00 94.44 228 GLY A O 1
ATOM 1642 N N . SER A 1 229 ? 3.387 14.504 -2.881 1.00 95.00 229 SER A N 1
ATOM 1643 C CA . SER A 1 229 ? 3.060 15.429 -3.973 1.00 95.00 229 SER A CA 1
ATOM 1644 C C . SER A 1 229 ? 3.555 14.962 -5.340 1.00 95.00 229 SER A C 1
ATOM 1646 O O . SER A 1 229 ? 3.299 15.629 -6.342 1.00 95.00 229 SER A O 1
ATOM 1648 N N . GLN A 1 230 ? 4.318 13.869 -5.382 1.00 93.94 230 GLN A N 1
ATOM 1649 C CA . GLN A 1 230 ? 4.855 13.339 -6.623 1.00 93.94 230 GLN A CA 1
ATOM 1650 C C . GLN A 1 230 ? 3.724 12.761 -7.467 1.00 93.94 230 GLN A C 1
ATOM 1652 O O . GLN A 1 230 ? 2.791 12.135 -6.964 1.00 93.94 230 GLN A O 1
ATOM 1657 N N . THR A 1 231 ? 3.814 12.999 -8.768 1.00 95.31 231 THR A N 1
ATOM 1658 C CA . THR A 1 231 ? 2.891 12.439 -9.745 1.00 95.31 231 THR A CA 1
ATOM 1659 C C . THR A 1 231 ? 3.667 11.639 -10.766 1.00 95.31 231 THR A C 1
ATOM 1661 O O . THR A 1 231 ? 4.756 12.059 -11.160 1.00 95.31 231 THR A O 1
ATOM 1664 N N . VAL A 1 232 ? 3.070 10.551 -11.231 1.00 95.81 232 VAL A N 1
ATOM 1665 C CA . VAL A 1 232 ? 3.610 9.700 -12.292 1.00 95.81 232 VAL A CA 1
ATOM 1666 C C . VAL A 1 232 ? 2.719 9.775 -13.526 1.00 95.81 232 VAL A C 1
ATOM 1668 O O . VAL A 1 232 ? 1.513 10.037 -13.431 1.00 95.81 232 VAL A O 1
ATOM 1671 N N . ASN A 1 233 ? 3.325 9.585 -14.693 1.00 95.12 233 ASN A N 1
ATOM 1672 C CA . ASN A 1 233 ? 2.650 9.668 -15.980 1.00 95.12 233 ASN A CA 1
ATOM 1673 C C . ASN A 1 233 ? 2.162 8.278 -16.395 1.00 95.12 233 ASN A C 1
ATOM 1675 O O . ASN A 1 233 ? 2.957 7.411 -16.740 1.00 95.12 233 ASN A O 1
ATOM 1679 N N . ARG A 1 234 ? 0.843 8.077 -16.402 1.00 94.50 234 ARG A N 1
ATOM 1680 C CA . ARG A 1 234 ? 0.211 6.933 -17.069 1.00 94.50 234 ARG A CA 1
ATOM 1681 C C . ARG A 1 234 ? -0.132 7.324 -18.499 1.00 94.50 234 ARG A C 1
ATOM 1683 O O . ARG A 1 234 ? -0.676 8.409 -18.727 1.00 94.50 234 ARG A O 1
ATOM 1690 N N . PHE A 1 235 ? 0.107 6.419 -19.435 1.00 94.62 235 PHE A N 1
ATOM 1691 C CA . PHE A 1 235 ? -0.291 6.565 -20.829 1.00 94.62 235 PHE A CA 1
ATOM 1692 C C . PHE A 1 235 ? -1.013 5.309 -21.324 1.00 94.62 235 PHE A C 1
ATOM 1694 O O . PHE A 1 235 ? -1.151 4.324 -20.601 1.00 94.62 235 PHE A O 1
ATOM 1701 N N . GLY A 1 236 ? -1.546 5.376 -22.539 1.00 94.81 236 GLY A N 1
ATOM 1702 C CA . GLY A 1 236 ? -2.100 4.224 -23.235 1.00 94.81 236 GLY A CA 1
ATOM 1703 C C . GLY A 1 236 ? -2.816 4.615 -24.521 1.00 94.81 236 GLY A C 1
ATOM 1704 O O . GLY A 1 236 ? -2.941 5.797 -24.864 1.00 94.81 236 GLY A O 1
ATOM 1705 N N . LEU A 1 237 ? -3.319 3.604 -25.221 1.00 95.56 237 LEU A N 1
ATOM 1706 C CA . LEU A 1 237 ? -4.111 3.749 -26.437 1.00 95.56 237 LEU A CA 1
ATOM 1707 C C . LEU A 1 237 ? -5.558 3.336 -26.159 1.00 95.56 237 LEU A C 1
ATOM 1709 O O . LEU A 1 237 ? -5.856 2.165 -25.933 1.00 95.56 237 LEU A O 1
ATOM 1713 N N . ALA A 1 238 ? -6.481 4.292 -26.217 1.00 94.69 238 ALA A N 1
ATOM 1714 C CA . ALA A 1 238 ? -7.913 4.029 -26.206 1.00 94.69 238 ALA A CA 1
ATOM 1715 C C . ALA A 1 238 ? -8.483 4.115 -27.627 1.00 94.69 238 ALA A C 1
ATOM 1717 O O . ALA A 1 238 ? -8.354 5.130 -28.317 1.00 94.69 238 ALA A O 1
ATOM 1718 N N . GLY A 1 239 ? -9.159 3.052 -28.061 1.00 91.88 239 GLY A N 1
ATOM 1719 C CA . GLY A 1 239 ? -9.813 2.997 -29.365 1.00 91.88 239 GLY A CA 1
ATOM 1720 C C . GLY A 1 239 ? -11.022 2.068 -29.382 1.00 91.88 239 GLY A C 1
ATOM 1721 O O . GLY A 1 239 ? -11.483 1.586 -28.350 1.00 91.88 239 GLY A O 1
ATOM 1722 N N . ARG A 1 240 ? -11.543 1.776 -30.581 1.00 86.44 240 ARG A N 1
ATOM 1723 C CA . ARG A 1 240 ? -12.712 0.887 -30.749 1.00 86.44 240 ARG A CA 1
ATOM 1724 C C . ARG A 1 240 ? -12.494 -0.533 -30.208 1.00 86.44 240 ARG A C 1
ATOM 1726 O O . ARG A 1 240 ? -13.473 -1.209 -29.926 1.00 86.44 240 ARG A O 1
ATOM 1733 N N . GLY A 1 241 ? -11.241 -0.974 -30.082 1.00 86.81 241 GLY A N 1
ATOM 1734 C CA . GLY A 1 241 ? -10.867 -2.279 -29.527 1.00 86.81 241 GLY A CA 1
ATOM 1735 C C . GLY A 1 241 ? -10.707 -2.311 -28.003 1.00 86.81 241 GLY A C 1
ATOM 1736 O O . GLY A 1 241 ? -10.320 -3.346 -27.479 1.00 86.81 241 GLY A O 1
ATOM 1737 N N . GLY A 1 242 ? -10.982 -1.208 -27.300 1.00 90.69 242 GLY A N 1
ATOM 1738 C CA . GLY A 1 242 ? -10.721 -1.071 -25.867 1.00 90.69 242 GLY A CA 1
ATOM 1739 C C . GLY A 1 242 ? -9.438 -0.295 -25.569 1.00 90.69 242 GLY A C 1
ATOM 1740 O O . GLY A 1 242 ? -8.878 0.368 -26.447 1.00 90.69 242 GLY A O 1
ATOM 1741 N N . PHE A 1 243 ? -9.025 -0.341 -24.303 1.00 91.62 243 PHE A N 1
ATOM 1742 C CA . PHE A 1 243 ? -7.791 0.271 -23.813 1.00 91.62 243 PHE A CA 1
ATOM 1743 C C . PHE A 1 243 ? -6.619 -0.706 -23.957 1.00 91.62 243 PHE A C 1
ATOM 1745 O O . PHE A 1 243 ? -6.760 -1.882 -23.627 1.00 91.62 243 PHE A O 1
ATOM 1752 N N . GLN A 1 244 ? -5.479 -0.207 -24.424 1.00 92.81 244 GLN A N 1
ATOM 1753 C CA . GLN A 1 244 ? -4.190 -0.895 -24.446 1.00 92.81 244 GLN A CA 1
ATOM 1754 C C . GLN A 1 244 ? -3.218 -0.089 -23.583 1.00 92.81 244 GLN A C 1
ATOM 1756 O O . GLN A 1 244 ? -3.121 1.128 -23.759 1.00 92.81 244 GLN A O 1
ATOM 1761 N N . ASP A 1 245 ? -2.526 -0.751 -22.656 1.00 90.19 245 ASP A N 1
ATOM 1762 C CA . ASP A 1 245 ? -1.603 -0.093 -21.721 1.00 90.19 245 ASP A CA 1
ATOM 1763 C C . ASP A 1 245 ? -0.288 0.356 -22.366 1.00 90.19 245 ASP A C 1
ATOM 1765 O O . ASP A 1 245 ? 0.359 1.243 -21.825 1.00 90.19 245 ASP A O 1
ATOM 1769 N N . LEU A 1 246 ? 0.050 -0.188 -23.543 1.00 92.94 246 LEU A N 1
ATOM 1770 C CA . LEU A 1 246 ? 1.289 0.104 -24.267 1.00 92.94 246 LEU A CA 1
ATOM 1771 C C . LEU A 1 246 ? 2.557 -0.237 -23.457 1.00 92.94 246 LEU A C 1
ATOM 1773 O O . LEU A 1 246 ? 3.616 0.336 -23.704 1.00 92.94 246 LEU A O 1
ATOM 1777 N N . SER A 1 247 ? 2.456 -1.199 -22.533 1.00 90.19 247 SER A N 1
ATOM 1778 C CA . SER A 1 247 ? 3.539 -1.594 -21.622 1.00 90.19 247 SER A CA 1
ATOM 1779 C C . SER A 1 247 ? 4.798 -2.125 -22.310 1.00 90.19 247 SER A C 1
ATOM 1781 O O . SER A 1 247 ? 5.877 -2.097 -21.731 1.00 90.19 247 SER A O 1
ATOM 1783 N N . GLN A 1 248 ? 4.701 -2.537 -23.575 1.00 89.50 248 GLN A N 1
ATOM 1784 C CA . GLN A 1 248 ? 5.855 -2.922 -24.387 1.00 89.50 248 GLN A CA 1
ATOM 1785 C C . GLN A 1 248 ? 6.809 -1.760 -24.731 1.00 89.50 248 GLN A C 1
ATOM 1787 O O . GLN A 1 248 ? 7.838 -2.001 -25.353 1.00 89.50 248 GLN A O 1
ATOM 1792 N N . PHE A 1 249 ? 6.458 -0.514 -24.395 1.00 90.38 249 PHE A N 1
ATOM 1793 C CA . PHE A 1 249 ? 7.245 0.685 -24.693 1.00 90.38 249 PHE A CA 1
ATOM 1794 C C . PHE A 1 249 ? 7.792 1.366 -23.424 1.00 90.38 249 PHE A C 1
ATOM 1796 O O . PHE A 1 249 ? 7.683 2.588 -23.321 1.00 90.38 249 PHE A O 1
ATOM 1803 N N . GLY A 1 250 ? 8.342 0.600 -22.474 1.00 88.56 250 GLY A N 1
ATOM 1804 C CA . GLY A 1 250 ? 8.890 1.151 -21.218 1.00 88.56 250 GLY A CA 1
ATOM 1805 C C . GLY A 1 250 ? 8.134 0.775 -19.941 1.00 88.56 250 GLY A C 1
ATOM 1806 O O . GLY A 1 250 ? 8.307 1.380 -18.887 1.00 88.56 250 GLY A O 1
ATOM 1807 N N . GLY A 1 251 ? 7.253 -0.223 -20.006 1.00 90.50 251 GLY A N 1
ATOM 1808 C CA . GLY A 1 251 ? 6.443 -0.632 -18.864 1.00 90.50 251 GLY A CA 1
ATOM 1809 C C . GLY A 1 251 ? 5.171 0.199 -18.698 1.00 90.50 251 GLY A C 1
ATOM 1810 O O . GLY A 1 251 ? 4.675 0.853 -19.615 1.00 90.50 251 GLY A O 1
ATOM 1811 N N . SER A 1 252 ? 4.557 0.111 -17.519 1.00 88.94 252 SER A N 1
ATOM 1812 C CA . SER A 1 252 ? 3.176 0.583 -17.312 1.00 88.94 252 SER A CA 1
ATOM 1813 C C . SER A 1 252 ? 3.035 2.094 -17.048 1.00 88.94 252 SER A C 1
ATOM 1815 O O . SER A 1 252 ? 1.917 2.593 -16.834 1.00 88.94 252 SER A O 1
ATOM 1817 N N . LEU A 1 253 ? 4.160 2.806 -17.019 1.00 93.38 253 LEU A N 1
ATOM 1818 C CA . LEU A 1 253 ? 4.344 4.211 -16.667 1.00 93.38 253 LEU A CA 1
ATOM 1819 C C . LEU A 1 253 ? 5.428 4.805 -17.568 1.00 93.38 253 LEU A C 1
ATOM 1821 O O . LEU A 1 253 ? 6.291 4.074 -18.021 1.00 93.38 253 LEU A O 1
ATOM 1825 N N . LEU A 1 254 ? 5.403 6.122 -17.786 1.00 95.25 254 LEU A N 1
ATOM 1826 C CA . LEU A 1 254 ? 6.552 6.823 -18.369 1.00 95.25 254 LEU A CA 1
ATOM 1827 C C . LEU A 1 254 ? 7.509 7.203 -17.239 1.00 95.25 254 LEU A C 1
ATOM 1829 O O . LEU A 1 254 ? 7.097 7.927 -16.320 1.00 95.25 254 LEU A O 1
ATOM 1833 N N . GLN A 1 255 ? 8.766 6.781 -17.332 1.00 95.31 255 GLN A N 1
ATOM 1834 C CA . GLN A 1 255 ? 9.808 7.155 -16.387 1.00 95.31 255 GLN A CA 1
ATOM 1835 C C . GLN A 1 255 ? 10.502 8.463 -16.800 1.00 95.31 255 GLN A C 1
ATOM 1837 O O . GLN A 1 255 ? 11.096 8.603 -17.866 1.00 95.31 255 GLN A O 1
ATOM 1842 N N . VAL A 1 256 ? 10.440 9.474 -15.929 1.00 94.62 256 VAL A N 1
ATOM 1843 C CA . VAL A 1 256 ? 10.858 10.850 -16.281 1.00 94.62 256 VAL A CA 1
ATOM 1844 C C . VAL A 1 256 ? 12.361 11.129 -16.162 1.00 94.62 256 VAL A C 1
ATOM 1846 O O . VAL A 1 256 ? 12.785 12.260 -16.394 1.00 94.62 256 VAL A O 1
ATOM 1849 N N . SER A 1 257 ? 13.163 10.146 -15.760 1.00 94.75 257 SER A N 1
ATOM 1850 C CA . SER A 1 257 ? 14.615 10.275 -15.578 1.00 94.75 257 SER A CA 1
ATOM 1851 C C . SER A 1 257 ? 15.325 9.061 -16.162 1.00 94.75 257 SER A C 1
ATOM 1853 O O . SER A 1 257 ? 14.749 7.979 -16.207 1.00 94.75 257 SER A O 1
ATOM 1855 N N . SER A 1 258 ? 16.589 9.234 -16.541 1.00 93.38 258 SER A N 1
ATOM 1856 C CA . SER A 1 258 ? 17.452 8.157 -17.023 1.00 93.38 258 SER A CA 1
ATOM 1857 C C . SER A 1 258 ? 18.877 8.308 -16.494 1.00 93.38 258 SER A C 1
ATOM 1859 O O . SER A 1 258 ? 19.349 9.432 -16.284 1.00 93.38 258 SER A O 1
ATOM 1861 N N . ILE A 1 259 ? 19.579 7.188 -16.294 1.00 91.88 259 ILE A N 1
ATOM 1862 C CA . ILE A 1 259 ? 21.020 7.192 -15.981 1.00 91.88 259 ILE A CA 1
ATOM 1863 C C . ILE A 1 259 ? 21.888 7.464 -17.217 1.00 91.88 259 ILE A C 1
ATOM 1865 O O . ILE A 1 259 ? 23.003 7.973 -17.082 1.00 91.88 259 ILE A O 1
ATOM 1869 N N . ASN A 1 260 ? 21.355 7.201 -18.414 1.00 90.31 260 ASN A N 1
ATOM 1870 C CA . ASN A 1 260 ? 21.957 7.554 -19.694 1.00 90.31 260 ASN A CA 1
ATOM 1871 C C . ASN A 1 260 ? 20.982 8.435 -20.505 1.00 90.31 260 ASN A C 1
ATOM 1873 O O . ASN A 1 260 ? 19.915 7.959 -20.893 1.00 90.31 260 ASN A O 1
ATOM 1877 N N . PRO A 1 261 ? 21.322 9.699 -20.822 1.00 88.88 261 PRO A N 1
ATOM 1878 C CA . PRO A 1 261 ? 20.455 10.579 -21.608 1.00 88.88 261 PRO A CA 1
ATOM 1879 C C . PRO A 1 261 ? 20.010 10.021 -22.969 1.00 88.88 261 PRO A C 1
ATOM 1881 O O . PRO A 1 261 ? 18.974 10.443 -23.469 1.00 88.88 261 PRO A O 1
ATOM 1884 N N . GLU A 1 262 ? 20.764 9.094 -23.570 1.00 87.56 262 GLU A N 1
ATOM 1885 C CA . GLU A 1 262 ? 20.383 8.428 -24.829 1.00 87.56 262 GLU A CA 1
ATOM 1886 C C . GLU A 1 262 ? 19.214 7.447 -24.659 1.00 87.56 262 GLU A C 1
ATOM 1888 O O . GLU A 1 262 ? 18.540 7.122 -25.631 1.00 87.56 262 GLU A O 1
ATOM 1893 N N . CYS A 1 263 ? 18.953 7.024 -23.423 1.00 88.19 263 CYS A N 1
ATOM 1894 C CA . CYS A 1 263 ? 17.896 6.091 -23.040 1.00 88.19 263 CYS A CA 1
ATOM 1895 C C . CYS A 1 263 ? 16.712 6.794 -22.368 1.00 88.19 263 CYS A C 1
ATOM 1897 O O . CYS A 1 263 ? 15.849 6.140 -21.798 1.00 88.19 263 CYS A O 1
ATOM 1899 N N . GLN A 1 264 ? 16.695 8.129 -22.368 1.00 91.12 264 GLN A N 1
ATOM 1900 C CA . GLN A 1 264 ? 15.585 8.900 -21.821 1.00 91.12 264 GLN A CA 1
ATOM 1901 C C . GLN A 1 264 ? 14.295 8.564 -22.570 1.00 91.12 264 GLN A C 1
ATOM 1903 O O . GLN A 1 264 ? 14.252 8.652 -23.795 1.00 91.12 264 GLN A O 1
ATOM 1908 N N . GLU A 1 265 ? 13.242 8.238 -21.825 1.00 91.56 265 GLU A N 1
ATOM 1909 C CA . GLU A 1 265 ? 11.957 7.929 -22.437 1.00 91.56 265 GLU A CA 1
ATOM 1910 C C . GLU A 1 265 ? 11.202 9.170 -22.909 1.00 91.56 265 GLU A C 1
ATOM 1912 O O . GLU A 1 265 ? 11.166 10.201 -22.224 1.00 91.56 265 GLU A O 1
ATOM 1917 N N . ASP A 1 266 ? 10.496 8.998 -24.024 1.00 92.44 266 ASP A N 1
ATOM 1918 C CA . ASP A 1 266 ? 9.408 9.852 -24.486 1.00 92.44 266 ASP A CA 1
ATOM 1919 C C . ASP A 1 266 ? 8.059 9.122 -24.405 1.00 92.44 266 ASP A C 1
ATOM 1921 O O . ASP A 1 266 ? 7.982 7.903 -24.278 1.00 92.44 266 ASP A O 1
ATOM 1925 N N . PHE A 1 267 ? 6.945 9.847 -24.517 1.00 93.62 267 PHE A N 1
ATOM 1926 C CA . PHE A 1 267 ? 5.653 9.177 -24.672 1.00 93.62 267 PHE A CA 1
ATOM 1927 C C . PHE A 1 267 ? 5.610 8.371 -25.983 1.00 93.62 267 PHE A C 1
ATOM 1929 O O . PHE A 1 267 ? 5.955 8.927 -27.032 1.00 93.62 267 PHE A O 1
ATOM 1936 N N . PRO A 1 268 ? 5.100 7.121 -25.971 1.00 92.44 268 PRO A N 1
ATOM 1937 C CA . PRO A 1 268 ? 4.904 6.361 -27.201 1.00 92.44 268 PRO A CA 1
ATOM 1938 C C . PRO A 1 268 ? 4.017 7.122 -28.187 1.00 92.44 268 PRO A C 1
ATOM 1940 O O . PRO A 1 268 ? 2.994 7.697 -27.803 1.00 92.44 268 PRO A O 1
ATOM 1943 N N . VAL A 1 269 ? 4.377 7.113 -29.472 1.00 93.56 269 VAL A N 1
ATOM 1944 C CA . VAL A 1 269 ? 3.662 7.876 -30.515 1.00 93.56 269 VAL A CA 1
ATOM 1945 C C . VAL A 1 269 ? 2.228 7.382 -30.728 1.00 93.56 269 VAL A C 1
ATOM 1947 O O . VAL A 1 269 ? 1.372 8.117 -31.221 1.00 93.56 269 VAL A O 1
ATOM 1950 N N . GLU A 1 270 ? 1.961 6.135 -30.352 1.00 92.81 270 GLU A N 1
ATOM 1951 C CA . GLU A 1 270 ? 0.655 5.492 -30.377 1.00 92.81 270 GLU A CA 1
ATOM 1952 C C . GLU A 1 270 ? -0.247 5.936 -29.219 1.00 92.81 270 GLU A C 1
ATOM 1954 O O . GLU A 1 270 ? -1.468 5.770 -29.303 1.00 92.81 270 GLU A O 1
ATOM 1959 N N . ALA A 1 271 ? 0.316 6.481 -28.135 1.00 95.44 271 ALA A N 1
ATOM 1960 C CA . ALA A 1 271 ? -0.452 6.876 -26.964 1.00 95.44 271 ALA A CA 1
ATOM 1961 C C . ALA A 1 271 ? -1.378 8.059 -27.285 1.00 95.44 271 ALA A C 1
ATOM 1963 O O . ALA A 1 271 ? -0.972 9.079 -27.842 1.00 95.44 271 ALA A O 1
ATOM 1964 N N . ASN A 1 272 ? -2.650 7.938 -26.901 1.00 96.31 272 ASN A N 1
ATOM 1965 C CA . ASN A 1 272 ? -3.656 8.988 -27.092 1.00 96.31 272 ASN A CA 1
ATOM 1966 C C . ASN A 1 272 ? -4.454 9.313 -25.821 1.00 96.31 272 ASN A C 1
ATOM 1968 O O . ASN A 1 272 ? -5.310 10.201 -25.838 1.00 96.31 272 ASN A O 1
ATOM 1972 N N . VAL A 1 273 ? -4.177 8.610 -24.722 1.00 95.00 273 VAL A N 1
ATOM 1973 C CA . VAL A 1 273 ? -4.717 8.884 -23.393 1.00 95.00 273 VAL A CA 1
ATOM 1974 C C . VAL A 1 273 ? -3.558 9.052 -22.428 1.00 95.00 273 VAL A C 1
ATOM 1976 O O . VAL A 1 273 ? -2.643 8.235 -22.402 1.00 95.00 273 VAL A O 1
ATOM 1979 N N . PHE A 1 274 ? -3.641 10.094 -21.606 1.00 94.62 274 PHE A N 1
ATOM 1980 C CA . PHE A 1 274 ? -2.632 10.445 -20.616 1.00 94.62 274 PHE A CA 1
ATOM 1981 C C . PHE A 1 274 ? -3.318 10.775 -19.295 1.00 94.62 274 PHE A C 1
ATOM 1983 O O . PHE A 1 274 ? -4.386 11.394 -19.279 1.00 94.62 274 PHE A O 1
ATOM 1990 N N . ALA A 1 275 ? -2.715 10.367 -18.185 1.00 94.50 275 ALA A N 1
ATOM 1991 C CA . ALA A 1 275 ? -3.203 10.692 -16.856 1.00 94.50 275 ALA A CA 1
ATOM 1992 C C . ALA A 1 275 ? -2.041 10.894 -15.886 1.00 94.50 275 ALA A C 1
ATOM 1994 O O . ALA A 1 275 ? -1.160 10.045 -15.774 1.00 94.50 275 ALA A O 1
ATOM 1995 N N . LEU A 1 276 ? -2.099 11.986 -15.126 1.00 95.50 276 LEU A N 1
ATOM 1996 C CA . LEU A 1 276 ? -1.250 12.166 -13.956 1.00 95.50 276 LEU A CA 1
ATOM 1997 C C . LEU A 1 276 ? -1.858 11.416 -12.776 1.00 95.50 276 LEU A C 1
ATOM 1999 O O . LEU A 1 276 ? -3.052 11.539 -12.489 1.00 95.50 276 LEU A O 1
ATOM 2003 N N . ARG A 1 277 ? -1.030 10.637 -12.088 1.00 94.62 277 ARG A N 1
ATOM 2004 C CA . ARG A 1 277 ? -1.420 9.859 -10.915 1.00 94.62 277 ARG A CA 1
ATOM 2005 C C . ARG A 1 277 ? -0.609 10.308 -9.712 1.00 94.62 277 ARG A C 1
ATOM 2007 O O . ARG A 1 277 ? 0.610 10.222 -9.739 1.00 94.62 277 ARG A O 1
ATOM 2014 N N . LEU A 1 278 ? -1.290 10.814 -8.685 1.00 95.81 278 LEU A N 1
ATOM 2015 C CA . LEU A 1 278 ? -0.663 11.226 -7.429 1.00 95.81 278 LEU A CA 1
ATOM 2016 C C . LEU A 1 278 ? -0.260 9.998 -6.612 1.00 95.81 278 LEU A C 1
ATOM 2018 O O . LEU A 1 278 ? -1.040 9.048 -6.543 1.00 95.81 278 LEU A O 1
ATOM 2022 N N . THR A 1 279 ? 0.903 10.033 -5.969 1.00 95.88 279 THR A N 1
ATOM 2023 C CA . THR A 1 279 ? 1.373 8.944 -5.109 1.00 95.88 279 THR A CA 1
ATOM 2024 C C . THR A 1 279 ? 0.365 8.614 -3.993 1.00 95.88 279 THR A C 1
ATOM 2026 O O . THR A 1 279 ? 0.088 9.481 -3.153 1.00 95.88 279 THR A O 1
ATOM 2029 N N . PRO A 1 280 ? -0.179 7.380 -3.941 1.00 93.94 280 PRO A N 1
ATOM 2030 C CA . PRO A 1 280 ? -1.132 6.979 -2.913 1.00 93.94 280 PRO A CA 1
ATOM 2031 C C . PRO A 1 280 ? -0.447 6.759 -1.557 1.00 93.94 280 PRO A C 1
ATOM 2033 O O . PRO A 1 280 ? 0.760 6.541 -1.467 1.00 93.94 280 PRO A O 1
ATOM 2036 N N . SER A 1 281 ? -1.232 6.803 -0.483 1.00 94.75 281 SER A N 1
ATOM 2037 C CA . SER A 1 281 ? -0.769 6.407 0.850 1.00 94.75 281 SER A CA 1
ATOM 2038 C C . SER A 1 281 ? -0.730 4.883 0.977 1.00 94.75 281 SER A C 1
ATOM 2040 O O . SER A 1 281 ? -1.643 4.213 0.503 1.00 94.75 281 SER A O 1
ATOM 2042 N N . ILE A 1 282 ? 0.279 4.357 1.675 1.00 95.19 282 ILE A N 1
ATOM 2043 C CA . ILE A 1 282 ? 0.386 2.938 2.065 1.00 95.19 282 ILE A CA 1
ATOM 2044 C C . ILE A 1 282 ? 0.236 2.742 3.586 1.00 95.19 282 ILE A C 1
ATOM 2046 O O . ILE A 1 282 ? 0.415 1.637 4.094 1.00 95.19 282 ILE A O 1
ATOM 2050 N N . LEU A 1 283 ? -0.111 3.802 4.331 1.00 96.88 283 LEU A N 1
ATOM 2051 C CA . LEU A 1 283 ? -0.438 3.727 5.761 1.00 96.88 283 LEU A CA 1
ATOM 2052 C C . LEU A 1 283 ? -1.556 2.706 6.010 1.00 96.88 283 LEU A C 1
ATOM 2054 O O . LEU A 1 283 ? -2.613 2.779 5.384 1.00 96.88 283 LEU A O 1
ATOM 2058 N N . GLY A 1 284 ? -1.339 1.778 6.943 1.00 97.00 284 GLY A N 1
ATOM 2059 C CA . GLY A 1 284 ? -2.282 0.695 7.223 1.00 97.00 284 GLY A CA 1
ATOM 2060 C C . GLY A 1 284 ? -2.345 -0.383 6.136 1.00 97.00 284 GLY A C 1
ATOM 2061 O O . GLY A 1 284 ? -3.270 -1.193 6.156 1.00 97.00 284 GLY A O 1
ATOM 2062 N N . GLY A 1 285 ? -1.389 -0.422 5.200 1.00 97.69 285 GLY A N 1
ATOM 2063 C CA . GLY A 1 285 ? -1.394 -1.346 4.065 1.00 97.69 285 GLY A CA 1
ATOM 2064 C C . GLY A 1 285 ? -1.560 -2.811 4.470 1.00 97.69 285 GLY A C 1
ATOM 2065 O O . GLY A 1 285 ? -2.376 -3.512 3.880 1.00 97.69 285 GLY A O 1
ATOM 2066 N N . GLY A 1 286 ? -0.875 -3.269 5.524 1.00 98.25 286 GLY A N 1
ATOM 2067 C CA . GLY A 1 286 ? -1.017 -4.654 5.995 1.00 98.25 286 GLY A CA 1
ATOM 2068 C C . GLY A 1 286 ? -2.400 -4.991 6.559 1.00 98.25 286 GLY A C 1
ATOM 2069 O O . GLY A 1 286 ? -2.843 -6.130 6.446 1.00 98.25 286 GLY A O 1
ATOM 2070 N N . LEU A 1 287 ? -3.114 -4.005 7.112 1.00 98.25 287 LEU A N 1
ATOM 2071 C CA . LEU A 1 287 ? -4.499 -4.181 7.552 1.00 98.25 287 LEU A CA 1
ATOM 2072 C C . LEU A 1 287 ? -5.452 -4.291 6.354 1.00 98.25 287 LEU A C 1
ATOM 2074 O O . LEU A 1 287 ? -6.367 -5.106 6.381 1.00 98.25 287 LEU A O 1
ATOM 2078 N N . VAL A 1 288 ? -5.219 -3.507 5.295 1.00 98.25 288 VAL A N 1
ATOM 2079 C CA . VAL A 1 288 ? -5.992 -3.573 4.040 1.00 98.25 288 VAL A CA 1
ATOM 2080 C C . VAL A 1 288 ? -5.740 -4.892 3.302 1.00 98.25 288 VAL A C 1
ATOM 2082 O O . VAL A 1 288 ? -6.676 -5.542 2.837 1.00 98.25 288 VAL A O 1
ATOM 2085 N N . GLU A 1 289 ? -4.484 -5.338 3.242 1.00 98.25 289 GLU A N 1
ATOM 2086 C CA . GLU A 1 289 ? -4.115 -6.647 2.689 1.00 98.25 289 GLU A CA 1
ATOM 2087 C C . GLU A 1 289 ? -4.821 -7.797 3.419 1.00 98.25 289 GLU A C 1
ATOM 2089 O O . GLU A 1 289 ? -5.189 -8.787 2.799 1.00 98.25 289 GLU A O 1
ATOM 2094 N N . ALA A 1 290 ? -5.066 -7.650 4.724 1.00 98.44 290 ALA A N 1
ATOM 2095 C CA . ALA A 1 290 ? -5.716 -8.662 5.549 1.00 98.44 290 ALA A CA 1
ATOM 2096 C C . ALA A 1 290 ? -7.258 -8.671 5.464 1.00 98.44 290 ALA A C 1
ATOM 2098 O O . ALA A 1 290 ? -7.883 -9.510 6.117 1.00 98.44 290 ALA A O 1
ATOM 2099 N N . ILE A 1 291 ? -7.895 -7.775 4.697 1.00 98.50 291 ILE A N 1
ATOM 2100 C CA . ILE A 1 291 ? -9.351 -7.815 4.464 1.00 98.50 291 ILE A CA 1
ATOM 2101 C C . ILE A 1 291 ? -9.700 -9.066 3.632 1.00 98.50 291 ILE A C 1
ATOM 2103 O O . ILE A 1 291 ? -9.072 -9.289 2.595 1.00 98.50 291 ILE A O 1
ATOM 2107 N N . PRO A 1 292 ? -10.689 -9.886 4.025 1.00 98.00 292 PRO A N 1
ATOM 2108 C CA . PRO A 1 292 ? -11.142 -11.000 3.195 1.00 98.00 292 PRO A CA 1
ATOM 2109 C C . PRO A 1 292 ? -11.687 -10.534 1.834 1.00 98.00 292 PRO A C 1
ATOM 2111 O O . PRO A 1 292 ? -12.510 -9.626 1.766 1.00 98.00 292 PRO A O 1
ATOM 2114 N N . ASP A 1 293 ? -11.307 -11.208 0.747 1.00 97.88 293 ASP A N 1
ATOM 2115 C CA . ASP A 1 293 ? -11.790 -10.906 -0.614 1.00 97.88 293 ASP A CA 1
ATOM 2116 C C . ASP A 1 293 ? -13.320 -10.898 -0.715 1.00 97.88 293 ASP A C 1
ATOM 2118 O O . ASP A 1 293 ? -13.903 -10.066 -1.410 1.00 97.88 293 ASP A O 1
ATOM 2122 N N . ALA A 1 294 ? -13.976 -11.810 0.008 1.00 96.69 294 ALA A N 1
ATOM 2123 C CA . ALA A 1 294 ? -15.430 -11.916 0.049 1.00 96.69 294 ALA A CA 1
ATOM 2124 C C . ALA A 1 294 ? -16.104 -10.643 0.589 1.00 96.69 294 ALA A C 1
ATOM 2126 O O . ALA A 1 294 ? -17.182 -10.289 0.113 1.00 96.69 294 ALA A O 1
ATOM 2127 N N . ASP A 1 295 ? -15.462 -9.937 1.524 1.00 96.00 295 ASP A N 1
ATOM 2128 C CA . ASP A 1 295 ? -16.009 -8.718 2.123 1.00 96.00 295 ASP A CA 1
ATOM 2129 C C . ASP A 1 295 ? -15.921 -7.532 1.153 1.00 96.00 295 ASP A C 1
ATOM 2131 O O . ASP A 1 295 ? -16.813 -6.687 1.133 1.00 96.00 295 ASP A O 1
ATOM 2135 N N . ILE A 1 296 ? -14.886 -7.485 0.305 1.00 96.31 296 ILE A N 1
ATOM 2136 C CA . ILE A 1 296 ? -14.784 -6.488 -0.772 1.00 96.31 296 ILE A CA 1
ATOM 2137 C C . ILE A 1 296 ? -15.799 -6.807 -1.878 1.00 96.31 296 ILE A C 1
ATOM 2139 O O . ILE A 1 296 ? -16.538 -5.931 -2.319 1.00 96.31 296 ILE A O 1
ATOM 2143 N N . LEU A 1 297 ? -15.899 -8.076 -2.290 1.00 95.31 297 LEU A N 1
ATOM 2144 C CA . LEU A 1 297 ? -16.848 -8.519 -3.321 1.00 95.31 297 LEU A CA 1
ATOM 2145 C C . LEU A 1 297 ? -18.311 -8.278 -2.928 1.00 95.31 297 LEU A C 1
ATOM 2147 O O . LEU A 1 297 ? -19.148 -8.015 -3.793 1.00 95.31 297 LEU A O 1
ATOM 2151 N N . ALA A 1 298 ? -18.629 -8.323 -1.633 1.00 92.00 298 ALA A N 1
ATOM 2152 C CA . ALA A 1 298 ? -19.961 -7.996 -1.133 1.00 92.00 298 ALA A CA 1
ATOM 2153 C C . ALA A 1 298 ? -20.392 -6.552 -1.466 1.00 92.00 298 ALA A C 1
ATOM 2155 O O . ALA A 1 298 ? -21.592 -6.281 -1.533 1.00 92.00 298 ALA A O 1
ATOM 2156 N N . ASN A 1 299 ? -19.444 -5.649 -1.742 1.00 90.12 299 ASN A N 1
ATOM 2157 C CA . ASN A 1 299 ? -19.720 -4.250 -2.063 1.00 90.12 299 ASN A CA 1
ATOM 2158 C C . ASN A 1 299 ? -20.030 -3.994 -3.548 1.00 90.12 299 ASN A C 1
ATOM 2160 O O . ASN A 1 299 ? -20.364 -2.867 -3.892 1.00 90.12 299 ASN A O 1
ATOM 2164 N N . GLU A 1 300 ? -19.964 -4.985 -4.451 1.00 91.06 300 GLU A N 1
ATOM 2165 C CA . GLU A 1 300 ? -20.243 -4.755 -5.886 1.00 91.06 300 GLU A CA 1
ATOM 2166 C C . GLU A 1 300 ? -21.699 -4.325 -6.173 1.00 91.06 300 GLU A C 1
ATOM 2168 O O . GLU A 1 300 ? -21.994 -3.743 -7.225 1.00 91.06 300 GLU A O 1
ATOM 2173 N N . LEU A 1 301 ? -22.619 -4.591 -5.238 1.00 76.31 301 LEU A N 1
ATOM 2174 C CA . LEU A 1 301 ? -24.049 -4.284 -5.344 1.00 76.31 301 LEU A CA 1
ATOM 2175 C C . LEU A 1 301 ? -24.579 -3.601 -4.067 1.00 76.31 301 LEU A C 1
ATOM 2177 O O . LEU A 1 301 ? -25.443 -4.164 -3.390 1.00 76.31 301 LEU A O 1
ATOM 2181 N N . PRO A 1 302 ? -24.109 -2.389 -3.722 1.00 71.19 302 PRO A N 1
ATOM 2182 C CA . PRO A 1 302 ? -24.405 -1.790 -2.424 1.00 71.19 302 PRO A CA 1
ATOM 2183 C C . PRO A 1 302 ? -25.831 -1.210 -2.340 1.00 71.19 302 PRO A C 1
ATOM 2185 O O . PRO A 1 302 ? -26.341 -0.993 -1.243 1.00 71.19 302 PRO A O 1
ATOM 2188 N N . GLY A 1 303 ? -26.522 -0.988 -3.471 1.00 69.25 303 GLY A N 1
ATOM 2189 C CA . GLY A 1 303 ? -27.894 -0.471 -3.473 1.00 69.25 303 GLY A CA 1
ATOM 2190 C C . GLY A 1 303 ? -28.411 0.023 -4.835 1.00 69.25 303 GLY A C 1
ATOM 2191 O O . GLY A 1 303 ? -27.759 -0.156 -5.866 1.00 69.25 303 GLY A O 1
ATOM 2192 N N . PRO A 1 304 ? -29.610 0.639 -4.882 1.00 69.12 304 PRO A N 1
ATOM 2193 C CA . PRO A 1 304 ? -30.220 1.114 -6.122 1.00 69.12 304 PRO A CA 1
ATOM 2194 C C . PRO A 1 304 ? -29.425 2.270 -6.747 1.00 69.12 304 PRO A C 1
ATOM 2196 O O . PRO A 1 304 ? -29.377 3.366 -6.202 1.00 69.12 304 PRO A O 1
ATOM 2199 N N . GLY A 1 305 ? -28.861 2.052 -7.937 1.00 76.06 305 GLY A N 1
ATOM 2200 C CA . GLY A 1 305 ? -28.183 3.099 -8.714 1.00 76.06 305 GLY A CA 1
ATOM 2201 C C . GLY A 1 305 ? -26.682 3.249 -8.450 1.00 76.06 305 GLY A C 1
ATOM 2202 O O . GLY A 1 305 ? -26.045 4.043 -9.139 1.00 76.06 305 GLY A O 1
ATOM 2203 N N . ILE A 1 306 ? -26.113 2.459 -7.535 1.00 80.31 306 ILE A N 1
ATOM 2204 C CA . ILE A 1 306 ? -24.671 2.389 -7.271 1.00 80.31 306 ILE A CA 1
ATOM 2205 C C . ILE A 1 306 ? -24.178 0.997 -7.660 1.00 80.31 306 ILE A C 1
ATOM 2207 O O . ILE A 1 306 ? -24.802 -0.010 -7.330 1.00 80.31 306 ILE A O 1
ATOM 2211 N N . SER A 1 307 ? -23.075 0.940 -8.401 1.00 82.31 307 SER A N 1
ATOM 2212 C CA . SER A 1 307 ? -22.415 -0.310 -8.770 1.00 82.31 307 SER A CA 1
ATOM 2213 C C . SER A 1 307 ? -20.918 -0.065 -8.896 1.00 82.31 307 SER A C 1
ATOM 2215 O O . SER A 1 307 ? -20.497 0.825 -9.637 1.00 82.31 307 SER A O 1
ATOM 2217 N N . GLY A 1 308 ? -20.141 -0.869 -8.178 1.00 87.44 308 GLY A N 1
ATOM 2218 C CA . GLY A 1 308 ? -18.698 -1.005 -8.347 1.00 87.44 308 GLY A CA 1
ATOM 2219 C C . GLY A 1 308 ? -18.368 -2.413 -8.837 1.00 87.44 308 GLY A C 1
ATOM 2220 O O . GLY A 1 308 ? -19.243 -3.281 -8.879 1.00 87.44 308 GLY A O 1
ATOM 2221 N N . ARG A 1 309 ? -17.127 -2.636 -9.273 1.00 91.62 309 ARG A N 1
ATOM 2222 C CA . ARG A 1 309 ? -16.673 -3.947 -9.749 1.00 91.62 309 ARG A CA 1
ATOM 2223 C C . ARG A 1 309 ? -15.257 -4.194 -9.277 1.00 91.62 309 ARG A C 1
ATOM 2225 O O . ARG A 1 309 ? -14.345 -3.543 -9.768 1.00 91.62 309 ARG A O 1
ATOM 2232 N N . ALA A 1 310 ? -15.093 -5.174 -8.400 1.00 94.62 310 ALA A N 1
ATOM 2233 C CA . ALA A 1 310 ? -13.794 -5.557 -7.894 1.00 94.62 310 ALA A CA 1
ATOM 2234 C C . ALA A 1 310 ? -12.928 -6.051 -9.055 1.00 94.62 310 ALA A C 1
ATOM 2236 O O . ALA A 1 310 ? -13.359 -6.854 -9.896 1.00 94.62 310 ALA A O 1
ATOM 2237 N N . ARG A 1 311 ? -11.677 -5.598 -9.102 1.00 95.75 311 ARG A N 1
ATOM 2238 C CA . ARG A 1 311 ? -10.716 -6.137 -10.058 1.00 95.75 311 ARG A CA 1
ATOM 2239 C C . ARG A 1 311 ? -10.127 -7.426 -9.496 1.00 95.75 311 ARG A C 1
ATOM 2241 O O . ARG A 1 311 ? -9.534 -7.431 -8.423 1.00 95.75 311 ARG A O 1
ATOM 2248 N N . LEU A 1 312 ? -10.265 -8.515 -10.244 1.00 97.38 312 LEU A N 1
ATOM 2249 C CA . LEU A 1 312 ? -9.575 -9.768 -9.951 1.00 97.38 312 LEU A CA 1
ATOM 2250 C C . LEU A 1 312 ? -8.209 -9.760 -10.637 1.00 97.38 312 LEU A C 1
ATOM 2252 O O . LEU A 1 312 ? -8.123 -9.510 -11.842 1.00 97.38 312 LEU A O 1
ATOM 2256 N N . VAL A 1 313 ? -7.154 -10.005 -9.868 1.00 97.25 313 VAL A N 1
ATOM 2257 C CA . VAL A 1 313 ? -5.761 -9.946 -10.321 1.00 97.25 313 VAL A CA 1
ATOM 2258 C C . VAL A 1 313 ? -4.979 -11.155 -9.816 1.00 97.25 313 VAL A C 1
ATOM 2260 O O . VAL A 1 313 ? -5.358 -11.790 -8.832 1.00 97.25 313 VAL A O 1
ATOM 2263 N N . ASN A 1 314 ? -3.885 -11.479 -10.498 1.00 97.75 314 ASN A N 1
ATOM 2264 C CA . ASN A 1 314 ? -2.957 -12.518 -10.073 1.00 97.75 314 ASN A CA 1
ATOM 2265 C C . ASN A 1 314 ? -1.732 -11.850 -9.426 1.00 97.75 314 ASN A C 1
ATOM 2267 O O . ASN A 1 314 ? -1.140 -10.976 -10.065 1.00 97.75 314 ASN A O 1
ATOM 2271 N N . PRO A 1 315 ? -1.359 -12.197 -8.182 1.00 97.56 315 PRO A N 1
ATOM 2272 C CA . PRO A 1 315 ? -0.141 -11.682 -7.572 1.00 97.56 315 PRO A CA 1
ATOM 2273 C C . PRO A 1 315 ? 1.099 -12.243 -8.283 1.00 97.56 315 PRO A C 1
ATOM 2275 O O . PRO A 1 315 ? 1.092 -13.371 -8.776 1.00 97.56 315 PRO A O 1
ATOM 2278 N N . LEU A 1 316 ? 2.179 -11.465 -8.323 1.00 97.00 316 LEU A N 1
ATOM 2279 C CA . LEU A 1 316 ? 3.427 -11.853 -8.984 1.00 97.00 316 LEU A CA 1
ATOM 2280 C C . LEU A 1 316 ? 4.113 -13.033 -8.281 1.00 97.00 316 LEU A C 1
ATOM 2282 O O . LEU A 1 316 ? 4.717 -13.876 -8.939 1.00 97.00 316 LEU A O 1
ATOM 2286 N N . GLU A 1 317 ? 4.012 -13.112 -6.953 1.00 96.75 317 GLU A N 1
ATOM 2287 C CA . GLU A 1 317 ? 4.575 -14.208 -6.158 1.00 96.75 317 GLU A CA 1
ATOM 2288 C C . GLU A 1 317 ? 3.809 -15.537 -6.285 1.00 96.75 317 GLU A C 1
ATOM 2290 O O . GLU A 1 317 ? 4.371 -16.586 -5.970 1.00 96.75 317 GLU A O 1
ATOM 2295 N N . ASP A 1 318 ? 2.561 -15.511 -6.765 1.00 97.00 318 ASP A N 1
ATOM 2296 C CA . ASP A 1 318 ? 1.768 -16.708 -7.069 1.00 97.00 318 ASP A CA 1
ATOM 2297 C C . ASP A 1 318 ? 0.805 -16.451 -8.247 1.00 97.00 318 ASP A C 1
ATOM 2299 O O . ASP A 1 318 ? -0.392 -16.211 -8.053 1.00 97.00 318 ASP A O 1
ATOM 2303 N N . PRO A 1 319 ? 1.295 -16.521 -9.500 1.00 94.88 319 PRO A N 1
ATOM 2304 C CA . PRO A 1 319 ? 0.490 -16.193 -10.679 1.00 94.88 319 PRO A CA 1
ATOM 2305 C C . PRO A 1 319 ? -0.710 -17.125 -10.910 1.00 94.88 319 PRO A C 1
ATOM 2307 O O . PRO A 1 319 ? -1.593 -16.807 -11.707 1.00 94.88 319 PRO A O 1
ATOM 2310 N N . GLY A 1 320 ? -0.740 -18.294 -10.258 1.00 96.75 320 GLY A N 1
ATOM 2311 C CA . GLY A 1 320 ? -1.857 -19.237 -10.335 1.00 96.75 320 GLY A CA 1
ATOM 2312 C C . GLY A 1 320 ? -3.035 -18.858 -9.437 1.00 96.75 320 GLY A C 1
ATOM 2313 O O . GLY A 1 320 ? -4.149 -19.341 -9.655 1.00 96.75 320 GLY A O 1
ATOM 2314 N N . LEU A 1 321 ? -2.807 -17.992 -8.449 1.00 96.75 321 LEU A N 1
ATOM 2315 C CA . LEU A 1 321 ? -3.817 -17.511 -7.518 1.00 96.75 321 LEU A CA 1
ATOM 2316 C C . LEU A 1 321 ? -4.541 -16.294 -8.095 1.00 96.75 321 LEU A C 1
ATOM 2318 O O . LEU A 1 321 ? -3.928 -15.438 -8.723 1.00 96.75 321 LEU A O 1
ATOM 2322 N N . THR A 1 322 ? -5.849 -16.185 -7.873 1.00 97.81 322 THR A N 1
ATOM 2323 C CA . THR A 1 322 ? -6.633 -14.994 -8.226 1.00 97.81 322 THR A CA 1
ATOM 2324 C C . THR A 1 322 ? -7.182 -14.368 -6.958 1.00 97.81 322 THR A C 1
ATOM 2326 O O . THR A 1 322 ? -7.877 -15.042 -6.201 1.00 97.81 322 THR A O 1
ATOM 2329 N N . LEU A 1 323 ? -6.877 -13.089 -6.756 1.00 98.00 323 LEU A N 1
ATOM 2330 C CA . LEU A 1 323 ? -7.257 -12.302 -5.587 1.00 98.00 323 LEU A CA 1
ATOM 2331 C C . LEU A 1 323 ? -7.961 -11.010 -6.002 1.00 98.00 323 LEU A C 1
ATOM 2333 O O . LEU A 1 323 ? -7.799 -10.524 -7.124 1.00 98.00 323 LEU A O 1
ATOM 2337 N N . VAL A 1 324 ? -8.704 -10.420 -5.072 1.00 98.25 324 VAL A N 1
ATOM 2338 C CA . VAL A 1 324 ? -9.251 -9.069 -5.211 1.00 98.25 324 VAL A CA 1
ATOM 2339 C C . VAL A 1 324 ? -8.137 -8.036 -5.053 1.00 98.25 324 VAL A C 1
ATOM 2341 O O . VAL A 1 324 ? -7.468 -7.963 -4.014 1.00 98.25 324 VAL A O 1
ATOM 2344 N N . GLY A 1 325 ? -7.955 -7.224 -6.090 1.00 97.69 325 GLY A N 1
ATOM 2345 C CA . GLY A 1 325 ? -7.039 -6.099 -6.088 1.00 97.69 325 GLY A CA 1
ATOM 2346 C C . GLY A 1 325 ? -7.558 -4.947 -5.227 1.00 97.69 325 GLY A C 1
ATOM 2347 O O . GLY A 1 325 ? -8.742 -4.635 -5.220 1.00 97.69 325 GLY A O 1
ATOM 2348 N N . ARG A 1 326 ? -6.651 -4.342 -4.461 1.00 96.44 326 ARG A N 1
ATOM 2349 C CA . ARG A 1 326 ? -6.948 -3.357 -3.400 1.00 96.44 326 ARG A CA 1
ATOM 2350 C C . ARG A 1 326 ? -5.875 -2.279 -3.241 1.00 96.44 326 ARG A C 1
ATOM 2352 O O . ARG A 1 326 ? -6.035 -1.348 -2.458 1.00 96.44 326 ARG A O 1
ATOM 2359 N N . PHE A 1 327 ? -4.778 -2.416 -3.980 1.00 96.44 327 PHE A N 1
ATOM 2360 C CA . PHE A 1 327 ? -3.683 -1.461 -4.063 1.00 96.44 327 PHE A CA 1
ATOM 2361 C C . PHE A 1 327 ? -3.552 -0.931 -5.491 1.00 96.44 327 PHE A C 1
ATOM 2363 O O . PHE A 1 327 ? -4.099 -1.499 -6.439 1.00 96.44 327 PHE A O 1
ATOM 2370 N N . GLY A 1 328 ? -2.813 0.168 -5.635 1.00 91.81 328 GLY A N 1
ATOM 2371 C CA . GLY A 1 328 ? -2.746 0.921 -6.882 1.00 91.81 328 GLY A CA 1
ATOM 2372 C C . GLY A 1 328 ? -3.973 1.814 -7.087 1.00 91.81 328 GLY A C 1
ATOM 2373 O O . GLY A 1 328 ? -4.855 1.925 -6.237 1.00 91.81 328 GLY A O 1
ATOM 2374 N N . TRP A 1 329 ? -4.016 2.524 -8.211 1.00 91.75 329 TRP A N 1
ATOM 2375 C CA . TRP A 1 329 ? -5.023 3.568 -8.439 1.00 91.75 329 TRP A CA 1
ATOM 2376 C C . TRP A 1 329 ? -6.376 3.043 -8.913 1.00 91.75 329 TRP A C 1
ATOM 2378 O O . TRP A 1 329 ? -7.320 3.830 -9.022 1.00 91.75 329 TRP A O 1
ATOM 2388 N N . LYS A 1 330 ? -6.445 1.766 -9.293 1.00 90.44 330 LYS A N 1
ATOM 2389 C CA . LYS A 1 330 ? -7.659 1.118 -9.802 1.00 90.44 330 LYS A CA 1
ATOM 2390 C C . LYS A 1 330 ? -7.816 -0.306 -9.256 1.00 90.44 330 LYS A C 1
ATOM 2392 O O . LYS A 1 330 ? -8.293 -1.178 -9.981 1.00 90.44 330 LYS A O 1
ATOM 2397 N N . GLY A 1 331 ? -7.328 -0.550 -8.036 1.00 93.62 331 GLY A N 1
ATOM 2398 C CA . GLY A 1 331 ? -7.318 -1.889 -7.440 1.00 93.62 331 GLY A CA 1
ATOM 2399 C C . GLY A 1 331 ? -6.540 -2.878 -8.304 1.00 93.62 331 GLY A C 1
ATOM 2400 O O . GLY A 1 331 ? -6.981 -3.995 -8.539 1.00 93.62 331 GLY A O 1
ATOM 2401 N N . ASP A 1 332 ? -5.420 -2.453 -8.885 1.00 92.38 332 ASP A N 1
ATOM 2402 C CA . ASP A 1 332 ? -4.670 -3.238 -9.853 1.00 92.38 332 ASP A CA 1
ATOM 2403 C C . ASP A 1 332 ? -3.671 -4.227 -9.256 1.00 92.38 332 ASP A C 1
ATOM 2405 O O . ASP A 1 332 ? -3.146 -5.064 -9.988 1.00 92.38 332 ASP A O 1
ATOM 2409 N N . VAL A 1 333 ? -3.497 -4.190 -7.937 1.00 96.50 333 VAL A N 1
ATOM 2410 C CA . VAL A 1 333 ? -2.572 -5.037 -7.189 1.00 96.50 333 VAL A CA 1
ATOM 2411 C C . VAL A 1 333 ? -3.261 -5.600 -5.943 1.00 96.50 333 VAL A C 1
ATOM 2413 O O . VAL A 1 333 ? -3.980 -4.879 -5.251 1.00 96.50 333 VAL A O 1
ATOM 2416 N N . ALA A 1 334 ? -3.055 -6.887 -5.646 1.00 97.44 334 ALA A N 1
ATOM 2417 C CA . ALA A 1 334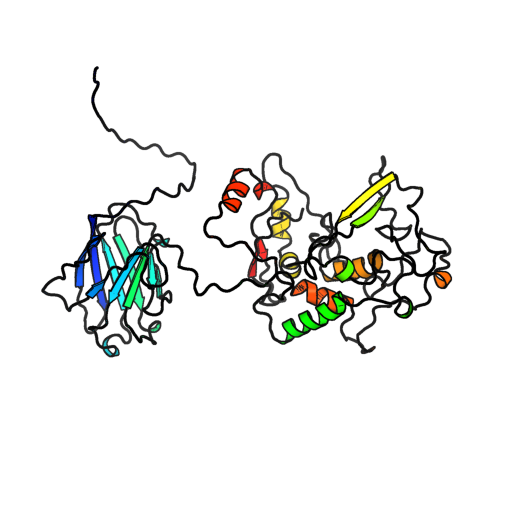 ? -3.690 -7.566 -4.509 1.00 97.44 334 ALA A CA 1
ATOM 2418 C C . ALA A 1 334 ? -2.828 -7.611 -3.239 1.00 97.44 334 ALA A C 1
ATOM 2420 O O . ALA A 1 334 ? -3.380 -7.532 -2.144 1.00 97.44 334 ALA A O 1
ATOM 2421 N N . THR A 1 335 ? -1.503 -7.712 -3.373 1.00 98.12 335 THR A N 1
ATOM 2422 C CA . THR A 1 335 ? -0.583 -7.904 -2.241 1.00 98.12 335 THR A CA 1
ATOM 2423 C C . THR A 1 335 ? 0.475 -6.805 -2.183 1.00 98.12 335 THR A C 1
ATOM 2425 O O . THR A 1 335 ? 0.872 -6.233 -3.199 1.00 98.12 335 THR A O 1
ATOM 2428 N N . LEU A 1 336 ? 0.966 -6.516 -0.982 1.00 98.31 336 LEU A N 1
ATOM 2429 C CA . LEU A 1 336 ? 2.055 -5.574 -0.729 1.00 98.31 336 LEU A CA 1
ATOM 2430 C C . LEU A 1 336 ? 3.382 -6.056 -1.317 1.00 98.31 336 LEU A C 1
ATOM 2432 O O . LEU A 1 336 ? 4.218 -5.242 -1.711 1.00 98.31 336 LEU A O 1
ATOM 2436 N N . LEU A 1 337 ? 3.581 -7.377 -1.396 1.00 98.38 337 LEU A N 1
ATOM 2437 C CA . LEU A 1 337 ? 4.779 -7.934 -2.013 1.00 98.38 337 LEU A CA 1
ATOM 2438 C C . LEU A 1 337 ? 4.763 -7.724 -3.533 1.00 98.38 337 LEU A C 1
ATOM 2440 O O . LEU A 1 337 ? 5.753 -7.233 -4.074 1.00 98.38 337 LEU A O 1
ATOM 2444 N N . THR A 1 338 ? 3.636 -8.003 -4.199 1.00 98.31 338 THR A N 1
ATOM 2445 C CA . THR A 1 338 ? 3.445 -7.633 -5.608 1.00 98.31 338 THR A CA 1
ATOM 2446 C C . THR A 1 338 ? 3.613 -6.127 -5.794 1.00 98.31 338 THR A C 1
ATOM 2448 O O . THR A 1 338 ? 4.330 -5.716 -6.698 1.00 98.31 338 THR A O 1
ATOM 2451 N N . PHE A 1 339 ? 3.015 -5.301 -4.927 1.00 97.44 339 PHE A N 1
ATOM 2452 C CA . PHE A 1 339 ? 3.120 -3.841 -5.017 1.00 97.44 339 PHE A CA 1
ATOM 2453 C C . PHE A 1 339 ? 4.577 -3.367 -4.962 1.00 97.44 339 PHE A C 1
ATOM 2455 O O . PHE A 1 339 ? 4.990 -2.552 -5.779 1.00 97.44 339 PHE A O 1
ATOM 2462 N N . SER A 1 340 ? 5.368 -3.901 -4.028 1.00 98.06 340 SER A N 1
ATOM 2463 C CA . SER A 1 340 ? 6.786 -3.552 -3.887 1.00 98.06 340 SER A CA 1
ATOM 2464 C C . SER A 1 340 ? 7.633 -4.046 -5.063 1.00 98.06 340 SER A C 1
ATOM 2466 O O . SER A 1 340 ? 8.496 -3.312 -5.533 1.00 98.06 340 SER A O 1
ATOM 2468 N N . GLY A 1 341 ? 7.378 -5.263 -5.557 1.00 97.62 341 GLY A N 1
ATOM 2469 C CA . GLY A 1 341 ? 8.084 -5.826 -6.711 1.00 97.62 341 GLY A CA 1
ATOM 2470 C C . GLY A 1 341 ? 7.791 -5.088 -8.017 1.00 97.62 341 GLY A C 1
ATOM 2471 O O . GLY A 1 341 ? 8.719 -4.734 -8.738 1.00 97.62 341 GLY A O 1
ATOM 2472 N N . ASP A 1 342 ? 6.515 -4.819 -8.295 1.00 96.50 342 ASP A N 1
ATOM 2473 C CA . ASP A 1 342 ? 6.072 -4.100 -9.494 1.00 96.50 342 ASP A CA 1
ATOM 2474 C C . ASP A 1 342 ? 6.545 -2.641 -9.493 1.00 96.50 342 ASP A C 1
ATOM 2476 O O . ASP A 1 342 ? 7.065 -2.160 -10.501 1.00 96.50 342 ASP A O 1
ATOM 2480 N N . ALA A 1 343 ? 6.427 -1.946 -8.356 1.00 96.56 343 ALA A N 1
ATOM 2481 C CA . ALA A 1 343 ? 6.909 -0.574 -8.222 1.00 96.56 343 ALA A CA 1
ATOM 2482 C C . ALA A 1 343 ? 8.441 -0.490 -8.287 1.00 96.56 343 ALA A C 1
ATOM 2484 O O . ALA A 1 343 ? 8.961 0.465 -8.857 1.00 96.56 343 ALA A O 1
ATOM 2485 N N . GLY A 1 344 ? 9.164 -1.485 -7.755 1.00 96.94 344 GLY A N 1
ATOM 2486 C CA . GLY A 1 344 ? 10.621 -1.573 -7.888 1.00 96.94 344 GLY A CA 1
ATOM 2487 C C . GLY A 1 344 ? 11.059 -1.452 -9.348 1.00 96.94 344 GLY A C 1
ATOM 2488 O O . GLY A 1 344 ? 11.848 -0.572 -9.677 1.00 96.94 344 GLY A O 1
ATOM 2489 N N . LEU A 1 345 ? 10.444 -2.233 -10.237 1.00 96.31 345 LEU A N 1
ATOM 2490 C CA . LEU A 1 345 ? 10.712 -2.156 -11.671 1.00 96.31 345 LEU A CA 1
ATOM 2491 C C . LEU A 1 345 ? 10.159 -0.861 -12.294 1.00 96.31 345 LEU A C 1
ATOM 2493 O O . LEU A 1 345 ? 10.904 -0.052 -12.833 1.00 96.31 345 LEU A O 1
ATOM 2497 N N . ASN A 1 346 ? 8.848 -0.622 -12.208 1.00 95.31 346 ASN A N 1
ATOM 2498 C CA . ASN A 1 346 ? 8.197 0.422 -13.012 1.00 95.31 346 ASN A CA 1
ATOM 2499 C C . ASN A 1 346 ? 8.460 1.861 -12.530 1.00 95.31 346 ASN A C 1
ATOM 2501 O O . ASN A 1 346 ? 8.274 2.801 -13.306 1.00 95.31 346 ASN A O 1
ATOM 2505 N N . GLU A 1 347 ? 8.832 2.064 -11.263 1.00 95.81 347 GLU A N 1
ATOM 2506 C CA . GLU A 1 347 ? 9.082 3.397 -10.694 1.00 95.81 347 GLU A CA 1
ATOM 2507 C C . GLU A 1 347 ? 10.570 3.692 -10.506 1.00 95.81 347 GLU A C 1
ATOM 2509 O O . GLU A 1 347 ? 10.966 4.862 -10.550 1.00 95.81 347 GLU A O 1
ATOM 2514 N N . MET A 1 348 ? 11.383 2.662 -10.259 1.00 96.50 348 MET A N 1
ATOM 2515 C CA . MET A 1 348 ? 12.790 2.815 -9.882 1.00 96.50 348 MET A CA 1
ATOM 2516 C C . MET A 1 348 ? 13.765 2.158 -10.867 1.00 96.50 348 MET A C 1
ATOM 2518 O O . MET A 1 348 ? 14.944 2.497 -10.800 1.00 96.50 348 MET A O 1
ATOM 2522 N N . GLY A 1 349 ? 13.303 1.281 -11.767 1.00 94.69 349 GLY A N 1
ATOM 2523 C CA . GLY A 1 349 ? 14.181 0.465 -12.614 1.00 94.69 349 GLY A CA 1
ATOM 2524 C C . GLY A 1 349 ? 15.045 -0.452 -11.755 1.00 94.69 349 GLY A C 1
ATOM 2525 O O . GLY A 1 349 ? 16.254 -0.324 -11.762 1.00 94.69 349 GLY A O 1
ATOM 2526 N N . ILE A 1 350 ? 14.424 -1.210 -10.846 1.00 96.38 350 ILE A N 1
ATOM 2527 C CA . ILE A 1 350 ? 15.097 -2.195 -9.991 1.00 96.38 350 ILE A CA 1
ATOM 2528 C C . ILE A 1 350 ? 14.416 -3.537 -10.231 1.00 96.38 350 ILE A C 1
ATOM 2530 O O . ILE A 1 350 ? 13.302 -3.782 -9.735 1.00 96.38 350 ILE A O 1
ATOM 2534 N N . THR A 1 351 ? 15.079 -4.422 -10.969 1.00 96.69 351 THR A N 1
ATOM 2535 C CA . THR A 1 351 ? 14.593 -5.783 -11.154 1.00 96.69 351 THR A CA 1
ATOM 2536 C C . THR A 1 351 ? 14.780 -6.593 -9.872 1.00 96.69 351 THR A C 1
ATOM 2538 O O . THR A 1 351 ? 15.572 -6.293 -8.970 1.00 96.69 351 THR A O 1
ATOM 2541 N N . ASN A 1 352 ? 13.949 -7.617 -9.723 1.00 97.31 352 ASN A N 1
ATOM 2542 C CA . ASN A 1 352 ? 13.879 -8.405 -8.503 1.00 97.31 352 ASN A CA 1
ATOM 2543 C C . ASN A 1 352 ? 13.373 -9.814 -8.786 1.00 97.31 352 ASN A C 1
ATOM 2545 O O . ASN A 1 352 ? 12.951 -10.152 -9.890 1.00 97.31 352 ASN A O 1
ATOM 2549 N N . ARG A 1 353 ? 13.342 -10.650 -7.745 1.00 96.25 353 ARG A N 1
ATOM 2550 C CA . ARG A 1 353 ? 12.976 -12.065 -7.885 1.00 96.25 353 ARG A CA 1
ATOM 2551 C C . ARG A 1 353 ? 11.561 -12.335 -8.439 1.00 96.25 353 ARG A C 1
ATOM 2553 O O . ARG A 1 353 ? 11.275 -13.485 -8.759 1.00 96.25 353 ARG A O 1
ATOM 2560 N N . LEU A 1 354 ? 10.674 -11.334 -8.498 1.00 96.94 354 LEU A N 1
ATOM 2561 C CA . LEU A 1 354 ? 9.328 -11.446 -9.085 1.00 96.94 354 LEU A CA 1
ATOM 2562 C C . LEU A 1 354 ? 9.261 -10.920 -10.521 1.00 96.94 354 LEU A C 1
ATOM 2564 O O . LEU A 1 354 ? 8.486 -11.436 -11.323 1.00 96.94 354 LEU A O 1
ATOM 2568 N N . VAL A 1 355 ? 10.067 -9.907 -10.839 1.00 95.00 355 VAL A N 1
ATOM 2569 C CA . VAL A 1 355 ? 10.156 -9.265 -12.155 1.00 95.00 355 VAL A CA 1
ATOM 2570 C C . VAL A 1 355 ? 11.631 -9.108 -12.520 1.00 95.00 355 VAL A C 1
ATOM 2572 O O . VAL A 1 355 ? 12.305 -8.184 -12.085 1.00 95.00 355 VAL A O 1
ATOM 2575 N N . MET A 1 356 ? 12.138 -10.091 -13.264 1.00 93.56 356 MET A N 1
ATOM 2576 C CA . MET A 1 356 ? 13.577 -10.314 -13.487 1.00 93.56 356 MET A CA 1
ATOM 2577 C C . MET A 1 356 ? 14.145 -9.607 -14.719 1.00 93.56 356 MET A C 1
ATOM 2579 O O . MET A 1 356 ? 15.332 -9.744 -14.977 1.00 93.56 356 MET A O 1
ATOM 2583 N N . ASN A 1 357 ? 13.296 -8.975 -15.529 1.00 88.88 357 ASN A N 1
ATOM 2584 C CA . ASN A 1 357 ? 13.727 -8.316 -16.755 1.00 88.88 357 ASN A CA 1
ATOM 2585 C C . ASN A 1 357 ? 13.382 -6.839 -16.653 1.00 88.88 357 ASN A C 1
ATOM 2587 O O . ASN A 1 357 ? 12.263 -6.498 -16.256 1.00 88.88 357 ASN A O 1
ATOM 2591 N N . GLU A 1 358 ? 14.332 -6.015 -17.057 1.00 89.19 358 GLU A N 1
ATOM 2592 C CA . GLU A 1 358 ? 14.199 -4.571 -17.093 1.00 89.19 358 GLU A CA 1
ATOM 2593 C C . GLU A 1 358 ? 13.160 -4.093 -18.124 1.00 89.19 358 GLU A C 1
ATOM 2595 O O . GLU A 1 358 ? 12.831 -4.793 -19.091 1.00 89.19 358 GLU A O 1
ATOM 2600 N N . ASN A 1 359 ? 12.628 -2.885 -17.922 1.00 88.25 359 ASN A N 1
ATOM 2601 C CA . ASN A 1 359 ? 11.809 -2.216 -18.923 1.00 88.25 359 ASN A CA 1
ATOM 2602 C C . ASN A 1 359 ? 12.707 -1.637 -20.020 1.00 88.25 359 ASN A C 1
ATOM 2604 O O . ASN A 1 359 ? 13.537 -0.769 -19.762 1.00 88.25 359 ASN A O 1
ATOM 2608 N N . ASP A 1 360 ? 12.484 -2.056 -21.266 1.00 86.31 360 ASP A N 1
ATOM 2609 C CA . ASP A 1 360 ? 13.153 -1.466 -22.426 1.00 86.31 360 ASP A CA 1
ATOM 2610 C C . ASP A 1 360 ? 12.651 -0.030 -22.655 1.00 86.31 360 ASP A C 1
ATOM 2612 O O . ASP A 1 360 ? 11.482 0.133 -23.043 1.00 86.31 360 ASP A O 1
ATOM 2616 N N . PRO A 1 361 ? 13.500 1.010 -22.510 1.00 88.88 361 PRO A N 1
ATOM 2617 C CA . PRO A 1 361 ? 13.083 2.390 -22.729 1.00 88.88 361 PRO A CA 1
ATOM 2618 C C . PRO A 1 361 ? 12.495 2.559 -24.131 1.00 88.88 361 PRO A C 1
ATOM 2620 O O . PRO A 1 361 ? 13.160 2.283 -25.133 1.00 88.88 361 PRO A O 1
ATOM 2623 N N . ASN A 1 362 ? 11.221 2.951 -24.217 1.00 88.50 362 ASN A N 1
ATOM 2624 C CA . ASN A 1 362 ? 10.469 3.052 -25.476 1.00 88.50 362 ASN A CA 1
ATOM 2625 C C . ASN A 1 362 ? 10.463 1.798 -26.382 1.00 88.50 362 ASN A C 1
ATOM 2627 O O . ASN A 1 362 ? 10.203 1.907 -27.584 1.00 88.50 362 ASN A O 1
ATOM 2631 N N . GLY A 1 363 ? 10.683 0.600 -25.829 1.00 81.19 363 GLY A N 1
ATOM 2632 C CA . GLY A 1 363 ? 10.530 -0.672 -26.548 1.00 81.19 363 GLY A CA 1
ATOM 2633 C C . GLY A 1 363 ? 11.532 -0.888 -27.689 1.00 81.19 363 GLY A C 1
ATOM 2634 O O . GLY A 1 363 ? 11.189 -1.499 -28.708 1.00 81.19 363 GLY A O 1
ATOM 2635 N N . ILE A 1 364 ? 12.749 -0.344 -27.565 1.00 64.31 364 ILE A N 1
ATOM 2636 C CA . ILE A 1 364 ? 13.801 -0.452 -28.586 1.00 64.31 364 ILE A CA 1
ATOM 2637 C C . ILE A 1 364 ? 14.103 -1.931 -28.874 1.00 64.31 364 ILE A C 1
ATOM 2639 O O . ILE A 1 364 ? 14.405 -2.703 -27.972 1.00 64.31 364 ILE A O 1
ATOM 2643 N N . ASN A 1 365 ? 14.047 -2.329 -30.152 1.00 53.88 365 ASN A N 1
ATOM 2644 C CA . ASN A 1 365 ? 14.348 -3.693 -30.591 1.00 53.88 365 ASN A CA 1
ATOM 2645 C C . ASN A 1 365 ? 15.384 -3.698 -31.746 1.00 53.88 365 ASN A C 1
ATOM 2647 O O . ASN A 1 365 ? 15.112 -3.106 -32.798 1.00 53.88 365 ASN A O 1
ATOM 2651 N N . PRO A 1 366 ? 16.540 -4.382 -31.603 1.00 52.81 366 PRO A N 1
ATOM 2652 C CA . PRO A 1 366 ? 16.975 -5.057 -30.385 1.00 52.81 366 PRO A CA 1
ATOM 2653 C C . PRO A 1 366 ? 17.297 -4.030 -29.297 1.00 52.81 366 PRO A C 1
ATOM 2655 O O . PRO A 1 366 ? 17.838 -2.972 -29.629 1.00 52.81 366 PRO A O 1
ATOM 2658 N N . PRO A 1 367 ? 16.981 -4.325 -28.030 1.00 55.59 367 PRO A N 1
ATOM 2659 C CA . PRO A 1 367 ? 17.378 -3.458 -26.944 1.00 55.59 367 PRO A CA 1
ATOM 2660 C C . PRO A 1 367 ? 18.897 -3.408 -26.923 1.00 55.59 367 PRO A C 1
ATOM 2662 O O . PRO A 1 367 ? 19.555 -4.434 -26.740 1.00 55.59 367 PRO A O 1
ATOM 2665 N N . ASP A 1 368 ? 19.474 -2.224 -27.092 1.00 63.34 368 ASP A N 1
ATOM 2666 C CA . ASP A 1 368 ? 20.838 -2.007 -26.624 1.00 63.34 368 ASP A CA 1
ATOM 2667 C C . ASP A 1 368 ? 20.779 -1.662 -25.132 1.00 63.34 368 ASP A C 1
ATOM 2669 O O . ASP A 1 368 ? 21.314 -0.643 -24.701 1.00 63.34 368 ASP A O 1
ATOM 2673 N N . LEU A 1 369 ? 20.082 -2.494 -24.334 1.00 73.94 369 LEU A N 1
ATOM 2674 C CA . LEU A 1 369 ? 20.030 -2.353 -22.875 1.00 73.94 369 LEU A CA 1
ATOM 2675 C C . LEU A 1 369 ? 21.449 -2.277 -22.310 1.00 73.94 369 LEU A C 1
ATOM 2677 O O . LEU A 1 369 ? 21.677 -1.505 -21.403 1.00 73.94 369 LEU A O 1
ATOM 2681 N N . LEU A 1 370 ? 22.427 -2.936 -22.941 1.00 74.81 370 LEU A N 1
ATOM 2682 C CA . LEU A 1 370 ? 23.858 -2.823 -22.627 1.00 74.81 370 LEU A CA 1
ATOM 2683 C C . LEU A 1 370 ? 24.425 -1.390 -22.666 1.00 74.81 370 LEU A C 1
ATOM 2685 O O . LEU A 1 370 ? 25.498 -1.154 -22.115 1.00 74.81 370 LEU A O 1
ATOM 2689 N N . THR A 1 371 ? 23.770 -0.439 -23.337 1.00 80.44 371 THR A N 1
ATOM 2690 C CA . THR A 1 371 ? 24.134 0.992 -23.298 1.00 80.44 371 THR A CA 1
ATOM 2691 C C . THR A 1 371 ? 23.370 1.781 -22.242 1.00 80.44 371 THR A C 1
ATOM 2693 O O . THR A 1 371 ? 23.835 2.842 -21.816 1.00 80.44 371 THR A O 1
ATOM 2696 N N . CYS A 1 372 ? 22.214 1.280 -21.822 1.00 84.44 372 CYS A N 1
ATOM 2697 C CA . CYS A 1 372 ? 21.307 1.946 -20.897 1.00 84.44 372 CYS A CA 1
ATOM 2698 C C . CYS A 1 372 ? 21.489 1.467 -19.459 1.00 84.44 372 CYS A C 1
ATOM 2700 O O . CYS A 1 372 ? 21.361 2.266 -18.537 1.00 84.44 372 CYS A O 1
ATOM 2702 N N . ASP A 1 373 ? 21.839 0.201 -19.295 1.00 87.81 373 ASP A N 1
ATOM 2703 C CA . ASP A 1 373 ? 22.037 -0.511 -18.053 1.00 87.81 373 ASP A CA 1
ATOM 2704 C C . ASP A 1 373 ? 23.324 -1.353 -18.140 1.00 87.81 373 ASP A C 1
ATOM 2706 O O . ASP A 1 373 ? 23.619 -2.043 -19.118 1.00 87.81 373 ASP A O 1
ATOM 2710 N N . LEU A 1 374 ? 24.148 -1.207 -17.108 1.00 87.25 374 LEU A N 1
ATOM 2711 C CA . LEU A 1 374 ? 25.465 -1.828 -16.987 1.00 87.25 374 LEU A CA 1
ATOM 2712 C C . LEU A 1 374 ? 25.547 -2.760 -15.775 1.00 87.25 374 LEU A C 1
ATOM 2714 O O . LEU A 1 374 ? 26.613 -3.337 -15.525 1.00 87.25 374 LEU A O 1
ATOM 2718 N N . VAL A 1 375 ? 24.470 -2.862 -14.996 1.00 91.31 375 VAL A N 1
ATOM 2719 C CA . VAL A 1 375 ? 24.389 -3.697 -13.804 1.00 91.31 375 VAL A CA 1
ATOM 2720 C C . VAL A 1 375 ? 23.668 -4.997 -14.179 1.00 91.31 375 VAL A C 1
ATOM 2722 O O . VAL A 1 375 ? 22.736 -4.974 -14.963 1.00 91.31 375 VAL A O 1
ATOM 2725 N N . PRO A 1 376 ? 24.152 -6.175 -13.747 1.00 91.12 376 PRO A N 1
ATOM 2726 C CA . PRO A 1 376 ? 23.473 -7.420 -14.093 1.00 91.12 376 PRO A CA 1
ATOM 2727 C C . PRO A 1 376 ? 22.190 -7.643 -13.288 1.00 91.12 376 PRO A C 1
ATOM 2729 O O . PRO A 1 376 ? 22.259 -7.722 -12.059 1.00 91.12 376 PRO A O 1
ATOM 2732 N N . ASP A 1 377 ? 21.104 -7.938 -14.001 1.00 91.81 377 ASP A N 1
ATOM 2733 C CA . ASP A 1 377 ? 19.844 -8.384 -13.408 1.00 91.81 377 ASP A CA 1
ATOM 2734 C C . ASP A 1 377 ? 19.957 -9.752 -12.670 1.00 91.81 377 ASP A C 1
ATOM 2736 O O . ASP A 1 377 ? 20.637 -10.678 -13.147 1.00 91.81 377 ASP A O 1
ATOM 2740 N N . PRO A 1 378 ? 19.219 -9.967 -11.557 1.00 95.12 378 PRO A N 1
ATOM 2741 C CA . PRO A 1 378 ? 18.460 -8.949 -10.849 1.00 95.12 378 PRO A CA 1
ATOM 2742 C C . PRO A 1 378 ? 19.307 -8.112 -9.880 1.00 95.12 378 PRO A C 1
ATOM 2744 O O . PRO A 1 378 ? 20.133 -8.670 -9.148 1.00 95.12 378 PRO A O 1
ATOM 2747 N N . GLU A 1 379 ? 19.025 -6.810 -9.776 1.00 94.88 379 GLU A N 1
ATOM 2748 C CA . GLU A 1 379 ? 19.680 -5.906 -8.811 1.00 94.88 379 GLU A CA 1
ATOM 2749 C C . GLU A 1 379 ? 19.330 -6.286 -7.372 1.00 94.88 379 GLU A C 1
ATOM 2751 O O . GLU A 1 379 ? 20.177 -6.276 -6.468 1.00 94.88 379 GLU A O 1
ATOM 2756 N N . ASP A 1 380 ? 18.056 -6.615 -7.143 1.00 96.62 380 ASP A N 1
ATOM 2757 C CA . ASP A 1 380 ? 17.567 -7.020 -5.835 1.00 96.62 380 ASP A CA 1
ATOM 2758 C C . ASP A 1 380 ? 17.866 -8.499 -5.550 1.00 96.62 380 ASP A C 1
ATOM 2760 O O . ASP A 1 380 ? 17.042 -9.403 -5.753 1.00 96.62 380 ASP A O 1
ATOM 2764 N N . GLY A 1 381 ? 19.074 -8.736 -5.040 1.00 94.75 381 GLY A N 1
ATOM 2765 C CA . GLY A 1 381 ? 19.526 -10.017 -4.509 1.00 94.75 381 GLY A CA 1
ATOM 2766 C C . GLY A 1 381 ? 19.277 -10.202 -3.003 1.00 94.75 381 GLY A C 1
ATOM 2767 O O . GLY A 1 381 ? 18.951 -9.258 -2.281 1.00 94.75 381 GLY A O 1
ATOM 2768 N N . PRO A 1 382 ? 19.490 -11.424 -2.484 1.00 96.06 382 PRO A N 1
ATOM 2769 C CA . PRO A 1 382 ? 19.347 -11.686 -1.059 1.00 96.06 382 PRO A CA 1
ATOM 2770 C C . PRO A 1 382 ? 20.386 -10.901 -0.248 1.00 96.06 382 PRO A C 1
ATOM 2772 O O . PRO A 1 382 ? 21.554 -10.795 -0.640 1.00 96.06 382 PRO A O 1
ATOM 2775 N N . GLU A 1 383 ? 19.982 -10.391 0.916 1.00 91.69 383 GLU A N 1
ATOM 2776 C CA . GLU A 1 383 ? 20.849 -9.609 1.801 1.00 91.69 383 GLU A CA 1
ATOM 2777 C C . GLU A 1 383 ? 22.198 -10.297 2.075 1.00 91.69 383 GLU A C 1
ATOM 2779 O O . GLU A 1 383 ? 22.283 -11.468 2.457 1.00 91.69 383 GLU A O 1
ATOM 2784 N N . GLY A 1 384 ? 23.289 -9.551 1.867 1.00 90.25 384 GLY A N 1
ATOM 2785 C CA . GLY A 1 384 ? 24.654 -10.051 2.051 1.00 90.25 384 GLY A CA 1
ATOM 2786 C C . GLY A 1 384 ? 25.056 -11.183 1.096 1.00 90.25 384 GLY A C 1
ATOM 2787 O O . GLY A 1 384 ? 26.069 -11.837 1.339 1.00 90.25 384 GLY A O 1
ATOM 2788 N N . GLY A 1 385 ? 24.272 -11.446 0.045 1.00 91.62 385 GLY A N 1
ATOM 2789 C CA . GLY A 1 385 ? 24.457 -12.588 -0.849 1.00 91.62 385 GLY A CA 1
ATOM 2790 C C . GLY A 1 385 ? 24.165 -13.935 -0.183 1.00 91.62 385 GLY A C 1
ATOM 2791 O O . GLY A 1 385 ? 24.611 -14.969 -0.681 1.00 91.62 385 GLY A O 1
ATOM 2792 N N . ILE A 1 386 ? 23.468 -13.943 0.959 1.00 94.25 386 ILE A N 1
ATOM 2793 C CA . ILE A 1 386 ? 23.205 -15.152 1.744 1.00 94.25 386 ILE A CA 1
ATOM 2794 C C . ILE A 1 386 ? 21.937 -15.827 1.205 1.00 94.25 386 ILE A C 1
ATOM 2796 O O . ILE A 1 386 ? 20.856 -15.255 1.329 1.00 94.25 386 ILE A O 1
ATOM 2800 N N . PRO A 1 387 ? 22.009 -17.053 0.651 1.00 94.19 387 PRO A N 1
ATOM 2801 C CA . PRO A 1 387 ? 20.823 -17.735 0.143 1.00 94.19 387 PRO A CA 1
ATOM 2802 C C . PRO A 1 387 ? 19.723 -17.856 1.207 1.00 94.19 387 PRO A C 1
ATOM 2804 O O . PRO A 1 387 ? 19.968 -18.357 2.304 1.00 94.19 387 PRO A O 1
ATOM 2807 N N . GLY A 1 388 ? 18.512 -17.409 0.867 1.00 91.38 388 GLY A N 1
ATOM 2808 C CA . GLY A 1 388 ? 17.349 -17.424 1.759 1.00 91.38 388 GLY A CA 1
ATOM 2809 C C . GLY A 1 388 ? 17.246 -16.233 2.719 1.00 91.38 388 GLY A C 1
ATOM 2810 O O . GLY A 1 388 ? 16.289 -16.178 3.489 1.00 91.38 388 GLY A O 1
ATOM 2811 N N . ALA A 1 389 ? 18.188 -15.286 2.688 1.00 95.75 389 ALA A N 1
ATOM 2812 C CA . ALA A 1 389 ? 18.005 -14.006 3.364 1.00 95.75 389 ALA A CA 1
ATOM 2813 C C . ALA A 1 389 ? 16.935 -13.155 2.645 1.00 95.75 389 ALA A C 1
ATOM 2815 O O . ALA A 1 389 ? 16.746 -13.322 1.436 1.00 95.75 389 ALA A O 1
ATOM 2816 N N . PRO A 1 390 ? 16.238 -12.251 3.360 1.00 96.88 390 PRO A N 1
ATOM 2817 C CA . PRO A 1 390 ? 15.282 -11.332 2.746 1.00 96.88 390 PRO A CA 1
ATOM 2818 C C . PRO A 1 390 ? 15.918 -10.508 1.624 1.00 96.88 390 PRO A C 1
ATOM 2820 O O . PRO A 1 390 ? 17.087 -10.130 1.715 1.00 96.88 390 PRO A O 1
ATOM 2823 N N . HIS A 1 391 ? 15.139 -10.230 0.585 1.00 97.94 391 HIS A N 1
ATOM 2824 C CA . HIS A 1 391 ? 15.485 -9.274 -0.463 1.00 97.94 391 HIS A CA 1
ATOM 2825 C C . HIS A 1 391 ? 15.035 -7.858 -0.061 1.00 97.94 391 HIS A C 1
ATOM 2827 O O . HIS A 1 391 ? 14.280 -7.674 0.902 1.00 97.94 391 HIS A O 1
ATOM 2833 N N . TRP A 1 392 ? 15.453 -6.836 -0.804 1.00 98.06 392 TRP A N 1
ATOM 2834 C CA . TRP A 1 392 ? 14.999 -5.463 -0.589 1.00 98.06 392 TRP A CA 1
ATOM 2835 C C . TRP A 1 392 ? 13.471 -5.347 -0.684 1.00 98.06 392 TRP A C 1
ATOM 2837 O O . TRP A 1 392 ? 12.866 -4.713 0.185 1.00 98.06 392 TRP A O 1
ATOM 2847 N N . ILE A 1 393 ? 12.815 -6.011 -1.644 1.00 98.50 393 ILE A N 1
ATOM 2848 C CA . ILE A 1 393 ? 11.343 -5.995 -1.722 1.00 98.50 393 ILE A CA 1
ATOM 2849 C C . ILE A 1 393 ? 10.656 -6.682 -0.534 1.00 98.50 393 ILE A C 1
ATOM 2851 O O . ILE A 1 393 ? 9.569 -6.258 -0.142 1.00 98.50 393 ILE A O 1
ATOM 2855 N N . ASP A 1 394 ? 11.285 -7.684 0.094 1.00 98.50 394 ASP A N 1
ATOM 2856 C CA . ASP A 1 394 ? 10.762 -8.311 1.319 1.00 98.50 394 ASP A CA 1
ATOM 2857 C C . ASP A 1 394 ? 10.778 -7.321 2.487 1.00 98.50 394 ASP A C 1
ATOM 2859 O O . ASP A 1 394 ? 9.801 -7.193 3.226 1.00 98.50 394 ASP A O 1
ATOM 2863 N N . ARG A 1 395 ? 11.875 -6.567 2.622 1.00 98.44 395 ARG A N 1
ATOM 2864 C CA . ARG A 1 395 ? 12.020 -5.521 3.641 1.00 98.44 395 ARG A CA 1
ATOM 2865 C C . ARG A 1 395 ? 11.036 -4.377 3.417 1.00 98.44 395 ARG A C 1
ATOM 2867 O O . ARG A 1 395 ? 10.348 -3.969 4.351 1.00 98.44 395 ARG A O 1
ATOM 2874 N N . THR A 1 396 ? 10.924 -3.897 2.184 1.00 98.56 396 THR A N 1
ATOM 2875 C CA . THR A 1 396 ? 9.964 -2.853 1.796 1.00 98.56 396 THR A CA 1
ATOM 2876 C C . THR A 1 396 ? 8.527 -3.285 2.109 1.00 98.56 396 THR A C 1
ATOM 2878 O O . THR A 1 396 ? 7.768 -2.519 2.713 1.00 98.56 396 THR A O 1
ATOM 2881 N N . ARG A 1 397 ? 8.178 -4.545 1.812 1.00 98.44 397 ARG A N 1
ATOM 2882 C CA . ARG A 1 397 ? 6.895 -5.147 2.188 1.00 98.44 397 ARG A CA 1
ATOM 2883 C C . ARG A 1 397 ? 6.710 -5.231 3.701 1.00 98.44 397 ARG A C 1
ATOM 2885 O O . ARG A 1 397 ? 5.619 -4.941 4.178 1.00 98.44 397 ARG A O 1
ATOM 2892 N N . ASP A 1 398 ? 7.725 -5.610 4.477 1.00 98.62 398 ASP A N 1
ATOM 2893 C CA . ASP A 1 398 ? 7.612 -5.695 5.942 1.00 98.62 398 ASP A CA 1
ATOM 2894 C C . ASP A 1 398 ? 7.324 -4.331 6.581 1.00 98.62 398 ASP A C 1
ATOM 2896 O O . ASP A 1 398 ? 6.503 -4.240 7.497 1.00 98.62 398 ASP A O 1
ATOM 2900 N N . PHE A 1 399 ? 7.925 -3.257 6.062 1.00 98.75 399 PHE A N 1
ATOM 2901 C CA . PHE A 1 399 ? 7.571 -1.901 6.477 1.00 98.75 399 PHE A CA 1
ATOM 2902 C C . PHE A 1 399 ? 6.095 -1.603 6.206 1.00 98.75 399 PHE A C 1
ATOM 2904 O O . PHE A 1 399 ? 5.371 -1.259 7.135 1.00 98.75 399 PHE A O 1
ATOM 2911 N N . GLN A 1 400 ? 5.629 -1.808 4.971 1.00 98.50 400 GLN A N 1
ATOM 2912 C CA . GLN A 1 400 ? 4.230 -1.591 4.572 1.00 98.50 400 GLN A CA 1
ATOM 2913 C C . GLN A 1 400 ? 3.234 -2.445 5.377 1.00 98.50 400 GLN A C 1
ATOM 2915 O O . GLN A 1 400 ? 2.166 -1.971 5.772 1.00 98.50 400 GLN A O 1
ATOM 2920 N N . ARG A 1 401 ? 3.591 -3.708 5.639 1.00 98.25 401 ARG A N 1
ATOM 2921 C CA . ARG A 1 401 ? 2.793 -4.691 6.382 1.00 98.25 401 ARG A CA 1
ATOM 2922 C C . ARG A 1 401 ? 2.540 -4.239 7.816 1.00 98.25 401 ARG A C 1
ATOM 2924 O O . ARG A 1 401 ? 1.441 -4.426 8.331 1.00 98.25 401 ARG A O 1
ATOM 2931 N N . PHE A 1 402 ? 3.551 -3.658 8.458 1.00 98.56 402 PHE A N 1
ATOM 2932 C CA . PHE A 1 402 ? 3.491 -3.262 9.866 1.00 98.56 402 PHE A CA 1
ATOM 2933 C C . PHE A 1 402 ? 3.297 -1.760 10.082 1.00 98.56 402 PHE A C 1
ATOM 2935 O O . PHE A 1 402 ? 3.354 -1.295 11.219 1.00 98.56 402 PHE A O 1
ATOM 2942 N N . LEU A 1 403 ? 3.039 -1.003 9.016 1.00 98.12 403 LEU A N 1
ATOM 2943 C CA . LEU A 1 403 ? 2.797 0.431 9.069 1.00 98.12 403 LEU A CA 1
ATOM 2944 C C . LEU A 1 403 ? 1.406 0.735 9.628 1.00 98.12 403 LEU A C 1
ATOM 2946 O O . LEU A 1 403 ? 0.398 0.244 9.114 1.00 98.12 403 LEU A O 1
ATOM 2950 N N . ALA A 1 404 ? 1.334 1.577 10.659 1.00 96.69 404 ALA A N 1
ATOM 2951 C CA . ALA A 1 404 ? 0.064 1.947 11.264 1.00 96.69 404 ALA A CA 1
ATOM 2952 C C . ALA A 1 404 ? -0.849 2.707 10.292 1.00 96.69 404 ALA A C 1
ATOM 2954 O O . ALA A 1 404 ? -0.397 3.463 9.426 1.00 96.69 404 ALA A O 1
ATOM 2955 N N . ALA A 1 405 ? -2.158 2.521 10.468 1.00 94.38 405 ALA A N 1
ATOM 2956 C CA . ALA A 1 405 ? -3.161 3.355 9.820 1.00 94.38 405 ALA A CA 1
ATOM 2957 C C . ALA A 1 405 ? -3.052 4.814 10.314 1.00 94.38 405 ALA A C 1
ATOM 2959 O O . ALA A 1 405 ? -2.552 5.053 11.418 1.00 94.38 405 ALA A O 1
ATOM 2960 N N . PRO A 1 406 ? -3.533 5.802 9.536 1.00 91.19 406 PRO A N 1
ATOM 2961 C CA . PRO A 1 406 ? -3.603 7.180 10.006 1.00 91.19 406 PRO A CA 1
ATOM 2962 C C . PRO A 1 406 ? -4.405 7.272 11.318 1.00 91.19 406 PRO A C 1
ATOM 2964 O O . PRO A 1 406 ? -5.441 6.607 11.438 1.00 91.19 406 PRO A O 1
ATOM 2967 N N . PRO A 1 407 ? -3.972 8.094 12.291 1.00 87.62 407 PRO A N 1
ATOM 2968 C CA . PRO A 1 407 ? -4.726 8.288 13.519 1.00 87.62 407 PRO A CA 1
ATOM 2969 C C . PRO A 1 407 ? -6.103 8.873 13.199 1.00 87.62 407 PRO A C 1
ATOM 2971 O O . PRO A 1 407 ? -6.259 9.733 12.329 1.00 87.62 407 PRO A O 1
ATOM 2974 N N . GLN A 1 408 ? -7.107 8.400 13.924 1.00 82.25 408 GLN A N 1
ATOM 2975 C CA . GLN A 1 408 ? -8.458 8.926 13.846 1.00 82.25 408 GLN A CA 1
ATOM 2976 C C . GLN A 1 408 ? -8.580 10.173 14.716 1.00 82.25 408 GLN A C 1
ATOM 2978 O O . GLN A 1 408 ? -7.972 10.307 15.776 1.00 82.25 408 GLN A O 1
ATOM 2983 N N . THR A 1 409 ? -9.414 11.106 14.286 1.00 72.94 409 THR A N 1
ATOM 2984 C CA . THR A 1 409 ? -9.749 12.258 15.117 1.00 72.94 409 THR A CA 1
ATOM 2985 C C . THR A 1 409 ? -10.532 11.816 16.367 1.00 72.94 409 THR A C 1
ATOM 2987 O O . THR A 1 409 ? -11.310 10.861 16.276 1.00 72.94 409 THR A O 1
ATOM 2990 N N . PRO A 1 410 ? -10.362 12.482 17.529 1.00 66.31 410 PRO A N 1
ATOM 2991 C CA . PRO A 1 410 ? -11.084 12.135 18.754 1.00 66.31 410 PRO A CA 1
ATOM 2992 C C . PRO A 1 410 ? -12.604 12.095 18.552 1.00 66.31 410 PRO A C 1
ATOM 2994 O O . PRO A 1 410 ? -13.161 12.929 17.847 1.00 66.31 410 PRO A O 1
ATOM 2997 N N . LYS A 1 411 ? -13.287 11.142 19.197 1.00 62.16 411 LYS A N 1
ATOM 2998 C CA . LYS A 1 411 ? -14.738 10.941 19.031 1.00 62.16 411 LYS A CA 1
ATOM 2999 C C . LYS A 1 411 ? -15.592 12.084 19.600 1.00 62.16 411 LYS A C 1
ATOM 3001 O O . LYS A 1 411 ? -16.701 12.313 19.126 1.00 62.16 411 LYS A O 1
ATOM 3006 N N . SER A 1 412 ? -15.105 12.808 20.610 1.00 56.00 412 SER A N 1
ATOM 3007 C CA . SER A 1 412 ? -15.898 13.830 21.296 1.00 56.00 412 SER A CA 1
ATOM 3008 C C . SER A 1 412 ? -16.068 15.099 20.453 1.00 56.00 412 SER A C 1
ATOM 3010 O O . SER A 1 412 ? -15.109 15.692 19.963 1.00 56.00 412 SER A O 1
ATOM 3012 N N . GLY A 1 413 ? -17.321 15.537 20.296 1.00 55.94 413 GLY A N 1
ATOM 3013 C CA . GLY A 1 413 ? -17.662 16.793 19.619 1.00 55.94 413 GLY A CA 1
ATOM 3014 C C . GLY A 1 413 ? -17.617 16.758 18.086 1.00 55.94 413 GLY A C 1
ATOM 3015 O O . GLY A 1 413 ? -17.711 17.817 17.467 1.00 55.94 413 GLY A O 1
ATOM 3016 N N . MET A 1 414 ? -17.500 15.581 17.458 1.00 66.19 414 MET A N 1
ATOM 3017 C CA . MET A 1 414 ? -17.444 15.451 15.997 1.00 66.19 414 MET A CA 1
ATOM 3018 C C . MET A 1 414 ? -18.721 14.835 15.417 1.00 66.19 414 MET A C 1
ATOM 3020 O O . MET A 1 414 ? -19.120 13.737 15.783 1.00 66.19 414 MET A O 1
ATOM 3024 N N . SER A 1 415 ? -19.339 15.521 14.453 1.00 80.38 415 SER A N 1
ATOM 3025 C CA . SER A 1 415 ? -20.514 15.043 13.703 1.00 80.38 415 SER A CA 1
ATOM 3026 C C . SER A 1 415 ? -20.167 14.481 12.317 1.00 80.38 415 SER A C 1
ATOM 3028 O O . SER A 1 415 ? -21.066 14.164 11.543 1.00 80.38 415 SER A O 1
ATOM 3030 N N . GLY A 1 416 ? -18.873 14.360 11.992 1.00 84.62 416 GLY A N 1
ATOM 3031 C CA . GLY A 1 416 ? -18.392 13.994 10.656 1.00 84.62 416 GLY A CA 1
ATOM 3032 C C . GLY A 1 416 ? -18.927 12.651 10.157 1.00 84.62 416 GLY A C 1
ATOM 3033 O O . GLY A 1 416 ? -19.486 12.603 9.068 1.00 84.62 416 GLY A O 1
ATOM 3034 N N . GLU A 1 417 ? -18.833 11.590 10.966 1.00 85.62 417 GLU A N 1
ATOM 3035 C CA . GLU A 1 417 ? -19.345 10.247 10.626 1.00 85.62 417 GLU A CA 1
ATOM 3036 C C . GLU A 1 417 ? -20.871 10.261 10.426 1.00 85.62 417 GLU A C 1
ATOM 3038 O O . GLU A 1 417 ? -21.380 9.708 9.454 1.00 85.62 417 GLU A O 1
ATOM 3043 N N . ALA A 1 418 ? -21.610 10.979 11.280 1.00 86.44 418 ALA A N 1
ATOM 3044 C CA . ALA A 1 418 ? -23.058 11.126 11.131 1.00 86.44 418 ALA A CA 1
ATOM 3045 C C . ALA A 1 418 ? -23.434 11.859 9.831 1.00 86.44 418 ALA A C 1
ATOM 3047 O O . ALA A 1 418 ? -24.329 11.414 9.113 1.00 86.44 418 ALA A O 1
ATOM 3048 N N . ILE A 1 419 ? -22.728 12.948 9.498 1.00 89.44 419 ILE A N 1
ATOM 3049 C CA . ILE A 1 419 ? -22.928 13.682 8.243 1.00 89.44 419 ILE A CA 1
ATOM 3050 C C . ILE A 1 419 ? -22.604 12.776 7.053 1.00 89.44 419 ILE A C 1
ATOM 3052 O O . ILE A 1 419 ? -23.445 12.651 6.167 1.00 89.44 419 ILE A O 1
ATOM 3056 N N . PHE A 1 420 ? -21.447 12.108 7.069 1.00 88.50 420 PHE A N 1
ATOM 3057 C CA . PHE A 1 420 ? -20.975 11.188 6.030 1.00 88.50 420 PHE A CA 1
ATOM 3058 C C . PHE A 1 420 ? -22.012 10.109 5.699 1.00 88.50 420 PHE A C 1
ATOM 3060 O O . PHE A 1 420 ? -22.340 9.889 4.533 1.00 88.50 420 PHE A O 1
ATOM 3067 N N . ASN A 1 421 ? -22.593 9.498 6.733 1.00 88.12 421 ASN A N 1
ATOM 3068 C CA . ASN A 1 421 ? -23.650 8.505 6.578 1.00 88.12 421 ASN A CA 1
ATOM 3069 C C . ASN A 1 421 ? -24.949 9.138 6.057 1.00 88.12 421 ASN A C 1
ATOM 3071 O O . ASN A 1 421 ? -25.572 8.605 5.144 1.00 88.12 421 ASN A O 1
ATOM 3075 N N . SER A 1 422 ? -25.351 10.297 6.592 1.00 90.12 422 SER A N 1
ATOM 3076 C CA . SER A 1 422 ? -26.622 10.943 6.231 1.00 90.12 422 SER A CA 1
ATOM 3077 C C . SER A 1 422 ? -26.696 11.434 4.782 1.00 90.12 422 SER A C 1
ATOM 3079 O O . SER A 1 422 ? -27.787 11.506 4.222 1.00 90.12 422 SER A O 1
ATOM 3081 N N . ILE A 1 423 ? -25.553 11.777 4.178 1.00 92.00 423 ILE A N 1
ATOM 3082 C CA . ILE A 1 423 ? -25.477 12.235 2.783 1.00 92.00 423 ILE A CA 1
ATOM 3083 C C . ILE A 1 423 ? -25.224 11.087 1.793 1.00 92.00 423 ILE A C 1
ATOM 3085 O O . ILE A 1 423 ? -25.085 11.348 0.601 1.00 92.00 423 ILE A O 1
ATOM 3089 N N . GLY A 1 424 ? -25.157 9.840 2.275 1.00 88.81 424 GLY A N 1
ATOM 3090 C CA . GLY A 1 424 ? -24.987 8.645 1.446 1.00 88.81 424 GLY A CA 1
ATOM 3091 C C . GLY A 1 424 ? -23.541 8.324 1.058 1.00 88.81 424 GLY A C 1
ATOM 3092 O O . GLY A 1 424 ? -23.324 7.441 0.238 1.00 88.81 424 GLY A O 1
ATOM 3093 N N . CYS A 1 425 ? -22.519 8.976 1.634 1.00 90.06 425 CYS A N 1
ATOM 3094 C CA . CYS A 1 425 ? -21.125 8.660 1.286 1.00 90.06 425 CYS A CA 1
ATOM 3095 C C . CYS A 1 425 ? -20.764 7.204 1.605 1.00 90.06 425 CYS A C 1
ATOM 3097 O O . CYS A 1 425 ? -20.025 6.578 0.850 1.00 90.06 425 CYS A O 1
ATOM 3099 N N . ALA A 1 426 ? -21.320 6.658 2.689 1.00 90.25 426 ALA A N 1
ATOM 3100 C CA . ALA A 1 426 ? -21.112 5.273 3.104 1.00 90.25 426 ALA A CA 1
ATOM 3101 C C . ALA A 1 426 ? -21.697 4.228 2.136 1.00 90.25 426 ALA A C 1
ATOM 3103 O O . ALA A 1 426 ? -21.405 3.048 2.298 1.00 90.25 426 ALA A O 1
ATOM 3104 N N . GLU A 1 427 ? -22.488 4.638 1.136 1.00 87.69 427 GLU A N 1
ATOM 3105 C CA . GLU A 1 427 ? -23.014 3.730 0.108 1.00 87.69 427 GLU A CA 1
ATOM 3106 C C . GLU A 1 427 ? -21.926 3.261 -0.876 1.00 87.69 427 GLU A C 1
ATOM 3108 O O . GLU A 1 427 ? -22.055 2.179 -1.439 1.00 87.69 427 GLU A O 1
ATOM 3113 N N . CYS A 1 428 ? -20.847 4.040 -1.051 1.00 87.00 428 CYS A N 1
ATOM 3114 C CA . CYS A 1 428 ? -19.635 3.617 -1.776 1.00 87.00 428 CYS A CA 1
ATOM 3115 C C . CYS A 1 428 ? -18.400 3.543 -0.866 1.00 87.00 428 CYS A C 1
ATOM 3117 O O . CYS A 1 428 ? -17.458 2.817 -1.131 1.00 87.00 428 CYS A O 1
ATOM 3119 N N . HIS A 1 429 ? -18.345 4.318 0.213 1.00 91.00 429 HIS A N 1
ATOM 3120 C CA . HIS A 1 429 ? -17.185 4.348 1.099 1.00 91.00 429 HIS A CA 1
ATOM 3121 C C . HIS A 1 429 ? -17.446 3.513 2.347 1.00 91.00 429 HIS A C 1
ATOM 3123 O O . HIS A 1 429 ? -17.749 4.065 3.409 1.00 91.00 429 HIS A O 1
ATOM 3129 N N . THR A 1 430 ? -17.321 2.190 2.213 1.00 91.81 430 THR A N 1
ATOM 3130 C CA . THR A 1 430 ? -17.589 1.221 3.285 1.00 91.81 430 THR A CA 1
ATOM 3131 C C . THR A 1 430 ? -16.897 1.636 4.593 1.00 91.81 430 THR A C 1
ATOM 3133 O O . THR A 1 430 ? -15.660 1.669 4.649 1.00 91.81 430 THR A O 1
ATOM 3136 N N . PRO A 1 431 ? -17.657 1.976 5.658 1.00 91.56 431 PRO A N 1
ATOM 3137 C CA . PRO A 1 431 ? -17.084 2.593 6.856 1.00 91.56 431 PRO A CA 1
ATOM 3138 C C . PRO A 1 431 ? -16.147 1.693 7.654 1.00 91.56 431 PRO A C 1
ATOM 3140 O O . PRO A 1 431 ? -15.279 2.201 8.362 1.00 91.56 431 PRO A O 1
ATOM 3143 N N . SER A 1 432 ? -16.339 0.373 7.593 1.00 94.50 432 SER A N 1
ATOM 3144 C CA . SER A 1 432 ? -15.614 -0.576 8.432 1.00 94.50 432 SER A CA 1
ATOM 3145 C C . SER A 1 432 ? -15.466 -1.941 7.771 1.00 94.50 432 SER A C 1
ATOM 3147 O O . SER A 1 432 ? -16.386 -2.402 7.105 1.00 94.50 432 SER A O 1
ATOM 3149 N N . TYR A 1 433 ? -14.349 -2.607 8.058 1.00 96.88 433 TYR A N 1
ATOM 3150 C CA . TYR A 1 433 ? -14.118 -4.030 7.791 1.00 96.88 433 TYR A CA 1
ATOM 3151 C C . TYR A 1 433 ? -13.569 -4.709 9.037 1.00 96.88 433 TYR A C 1
ATOM 3153 O O . TYR A 1 433 ? -13.036 -4.044 9.932 1.00 96.88 433 TYR A O 1
ATOM 3161 N N . THR A 1 434 ? -13.640 -6.034 9.058 1.00 97.69 434 THR A N 1
ATOM 3162 C CA . THR A 1 434 ? -12.890 -6.865 9.995 1.00 97.69 434 THR A CA 1
ATOM 3163 C C . THR A 1 434 ? -11.863 -7.657 9.199 1.00 97.69 434 THR A C 1
ATOM 3165 O O . THR A 1 434 ? -12.207 -8.321 8.228 1.00 97.69 434 THR A O 1
ATOM 3168 N N . THR A 1 435 ? -10.589 -7.559 9.569 1.00 98.12 435 THR A N 1
ATOM 3169 C CA . THR A 1 435 ? -9.543 -8.352 8.918 1.00 98.12 435 THR A CA 1
ATOM 3170 C C . THR A 1 435 ? -9.726 -9.839 9.217 1.00 98.12 435 THR A C 1
ATOM 3172 O O . THR A 1 435 ? -10.319 -10.221 10.229 1.00 98.12 435 THR A O 1
ATOM 3175 N N . SER A 1 436 ? -9.205 -10.680 8.325 1.00 97.56 436 SER A N 1
ATOM 3176 C CA . SER A 1 436 ? -9.308 -12.135 8.403 1.00 97.56 436 SER A CA 1
ATOM 3177 C C . SER A 1 436 ? -8.839 -12.686 9.755 1.00 97.56 436 SER A C 1
ATOM 3179 O O . SER A 1 436 ? -7.951 -12.130 10.410 1.00 97.56 436 SER A O 1
ATOM 3181 N N . ASN A 1 437 ? -9.430 -13.813 10.150 1.00 95.81 437 ASN A N 1
ATOM 3182 C CA . ASN A 1 437 ? -9.034 -14.605 11.311 1.00 95.81 437 ASN A CA 1
ATOM 3183 C C . ASN A 1 437 ? -8.070 -15.753 10.975 1.00 95.81 437 ASN A C 1
ATOM 3185 O O . ASN A 1 437 ? -7.850 -16.633 11.807 1.00 95.81 437 ASN A O 1
ATOM 3189 N N . ASP A 1 438 ? -7.489 -15.750 9.775 1.00 96.06 438 ASP A N 1
ATOM 3190 C CA . ASP A 1 438 ? -6.482 -16.729 9.376 1.00 96.06 438 ASP A CA 1
ATOM 3191 C C . ASP A 1 438 ? -5.309 -16.736 10.368 1.00 96.06 438 ASP A C 1
ATOM 3193 O O . ASP A 1 438 ? -4.634 -15.727 10.581 1.00 96.06 438 ASP A O 1
ATOM 3197 N N . VAL A 1 439 ? -5.058 -17.899 10.970 1.00 93.19 439 VAL A N 1
ATOM 3198 C CA . VAL A 1 439 ? -3.985 -18.126 11.946 1.00 93.19 439 VAL A CA 1
ATOM 3199 C C . VAL A 1 439 ? -2.585 -17.886 11.373 1.00 93.19 439 VAL A C 1
ATOM 3201 O O . VAL A 1 439 ? -1.648 -17.701 12.146 1.00 93.19 439 VAL A O 1
ATOM 3204 N N . GLY A 1 440 ? -2.433 -17.865 10.045 1.00 93.88 440 GLY A N 1
ATOM 3205 C CA . GLY A 1 440 ? -1.202 -17.478 9.358 1.00 93.88 440 GLY A CA 1
ATOM 3206 C C . GLY A 1 440 ? -0.904 -15.975 9.396 1.00 93.88 440 GLY A C 1
ATOM 3207 O O . GLY A 1 440 ? 0.229 -15.577 9.125 1.00 93.88 440 GLY A O 1
ATOM 3208 N N . LEU A 1 441 ? -1.881 -15.132 9.748 1.00 96.19 441 LEU A N 1
ATOM 3209 C CA . LEU A 1 441 ? -1.683 -13.693 9.922 1.00 96.19 441 LEU A CA 1
ATOM 3210 C C . LEU A 1 441 ? -1.098 -13.361 11.295 1.00 96.19 441 LEU A C 1
ATOM 3212 O O . LEU A 1 441 ? -1.426 -13.978 12.311 1.00 96.19 441 LEU A O 1
ATOM 3216 N N . GLU A 1 442 ? -0.273 -12.315 11.332 1.00 96.88 442 GLU A N 1
ATOM 3217 C CA . GLU A 1 442 ? 0.269 -11.774 12.570 1.00 96.88 442 GLU A CA 1
ATOM 3218 C C . GLU A 1 442 ? -0.844 -11.224 13.486 1.00 96.88 442 GLU A C 1
ATOM 3220 O O . GLU A 1 442 ? -1.734 -10.505 13.033 1.00 96.88 442 GLU A O 1
ATOM 3225 N N . ASP A 1 443 ? -0.767 -11.482 14.797 1.00 95.69 443 ASP A N 1
ATOM 3226 C CA . ASP A 1 443 ? -1.790 -11.059 15.774 1.00 95.69 443 ASP A CA 1
ATOM 3227 C C . ASP A 1 443 ? -2.082 -9.547 15.753 1.00 95.69 443 ASP A C 1
ATOM 3229 O O . ASP A 1 443 ? -3.192 -9.122 16.075 1.00 95.69 443 ASP A O 1
ATOM 3233 N N . ALA A 1 444 ? -1.105 -8.722 15.363 1.00 95.44 444 ALA A N 1
ATOM 3234 C CA . ALA A 1 444 ? -1.254 -7.272 15.239 1.00 95.44 444 ALA A CA 1
ATOM 3235 C C . ALA A 1 444 ? -2.184 -6.841 14.087 1.00 95.44 444 ALA A C 1
ATOM 3237 O O . ALA A 1 444 ? -2.751 -5.753 14.143 1.00 95.44 444 ALA A O 1
ATOM 3238 N N . ILE A 1 445 ? -2.386 -7.692 13.077 1.00 97.12 445 ILE A N 1
ATOM 3239 C CA . ILE A 1 445 ? -3.252 -7.425 11.914 1.00 97.12 445 ILE A CA 1
ATOM 3240 C C . ILE A 1 445 ? -4.429 -8.398 11.794 1.00 97.12 445 ILE A C 1
ATOM 3242 O O . ILE A 1 445 ? -5.349 -8.116 11.035 1.00 97.12 445 ILE A O 1
ATOM 3246 N N . ARG A 1 446 ? -4.428 -9.516 12.528 1.00 96.94 446 ARG A N 1
ATOM 3247 C CA . ARG A 1 446 ? -5.510 -10.511 12.550 1.00 96.94 446 ARG A CA 1
ATOM 3248 C C . ARG A 1 446 ? -6.692 -10.041 13.409 1.00 96.94 446 ARG A C 1
ATOM 3250 O O . ARG A 1 446 ? -6.480 -9.464 14.481 1.00 96.94 446 ARG A O 1
ATOM 3257 N N . GLU A 1 447 ? -7.917 -10.310 12.947 1.00 96.44 447 GLU A N 1
ATOM 3258 C CA . GLU A 1 447 ? -9.179 -9.997 13.650 1.00 96.44 447 GLU A CA 1
ATOM 3259 C C . GLU A 1 447 ? -9.277 -8.532 14.121 1.00 96.44 447 GLU A C 1
ATOM 3261 O O . GLU A 1 447 ? -9.724 -8.220 15.228 1.00 96.44 447 GLU A O 1
ATOM 3266 N N . LYS A 1 448 ? -8.820 -7.595 13.289 1.00 94.94 448 LYS A N 1
ATOM 3267 C CA . LYS A 1 448 ? -8.863 -6.158 13.569 1.00 94.94 448 LYS A CA 1
ATOM 3268 C C . LYS A 1 448 ? -10.055 -5.529 12.882 1.00 94.94 448 LYS A C 1
ATOM 3270 O O . LYS A 1 448 ? -10.230 -5.656 11.676 1.00 94.94 448 LYS A O 1
ATOM 3275 N N . THR A 1 449 ? -10.846 -4.786 13.649 1.00 95.25 449 THR A N 1
ATOM 3276 C CA . THR A 1 449 ? -11.834 -3.875 13.069 1.00 95.25 449 THR A CA 1
ATOM 3277 C C . THR A 1 449 ? -11.121 -2.608 12.622 1.00 95.25 449 THR A C 1
ATOM 3279 O O . THR A 1 449 ? -10.490 -1.929 13.433 1.00 95.25 449 THR A O 1
ATOM 3282 N N . ILE A 1 450 ? -11.217 -2.293 11.336 1.00 94.06 450 ILE A N 1
ATOM 3283 C CA . ILE A 1 450 ? -10.569 -1.137 10.715 1.00 94.06 450 ILE A CA 1
ATOM 3284 C C . ILE A 1 450 ? -11.605 -0.261 10.030 1.00 94.06 450 ILE A C 1
ATOM 3286 O O . ILE A 1 450 ? -12.616 -0.763 9.551 1.00 94.06 450 ILE A O 1
ATOM 3290 N N . LYS A 1 451 ? -11.341 1.046 9.956 1.00 92.88 451 LYS A N 1
ATOM 3291 C CA . LYS A 1 451 ? -12.254 2.028 9.355 1.00 92.88 451 LYS A CA 1
ATOM 3292 C C . LYS A 1 451 ? -11.611 2.764 8.171 1.00 92.88 451 LYS A C 1
ATOM 3294 O O . LYS A 1 451 ? -11.209 3.918 8.334 1.00 92.88 451 LYS A O 1
ATOM 3299 N N . PRO A 1 452 ? -11.450 2.111 7.005 1.00 93.25 452 PRO A N 1
ATOM 3300 C CA . PRO A 1 452 ? -10.787 2.714 5.853 1.00 93.25 452 PRO A CA 1
ATOM 3301 C C . PRO A 1 452 ? -11.679 3.692 5.076 1.00 93.25 452 PRO A C 1
ATOM 3303 O O . PRO A 1 452 ? -11.139 4.501 4.331 1.00 93.25 452 PRO A O 1
ATOM 3306 N N . TYR A 1 453 ? -13.011 3.633 5.240 1.00 93.00 453 TYR A N 1
ATOM 3307 C CA . TYR A 1 453 ? -13.970 4.416 4.444 1.00 93.00 453 TYR A CA 1
ATOM 3308 C C . TYR A 1 453 ? -13.735 4.254 2.928 1.00 93.00 453 TYR A C 1
ATOM 3310 O O . TYR A 1 453 ? -13.597 5.223 2.180 1.00 93.00 453 TYR A O 1
ATOM 3318 N N . SER A 1 454 ? -13.661 2.999 2.481 1.00 92.88 454 SER A N 1
ATOM 3319 C CA . SER A 1 454 ? -13.345 2.610 1.101 1.00 92.88 454 SER A CA 1
ATOM 3320 C C . SER A 1 454 ? -14.015 1.281 0.767 1.00 92.88 454 SER A C 1
ATOM 3322 O O . SER A 1 454 ? -13.955 0.354 1.569 1.00 92.88 454 SER A O 1
ATOM 3324 N N . ASP A 1 455 ? -14.631 1.161 -0.404 1.00 91.81 455 ASP A N 1
ATOM 3325 C CA . ASP A 1 455 ? -15.136 -0.115 -0.932 1.00 91.81 455 ASP A CA 1
ATOM 3326 C C . ASP A 1 455 ? -14.032 -0.986 -1.551 1.00 91.81 455 ASP A C 1
ATOM 3328 O O . ASP A 1 455 ? -14.203 -2.198 -1.610 1.00 91.81 455 ASP A O 1
ATOM 3332 N N . PHE A 1 456 ? -12.902 -0.382 -1.947 1.00 93.81 456 PHE A N 1
ATOM 3333 C CA . PHE A 1 456 ? -11.793 -1.032 -2.663 1.00 93.81 456 PHE A CA 1
ATOM 3334 C C . PHE A 1 456 ? -12.208 -1.635 -4.020 1.00 93.81 456 PHE A C 1
ATOM 3336 O O . PHE A 1 456 ? -11.634 -2.639 -4.446 1.00 93.81 456 PHE A O 1
ATOM 3343 N N . LEU A 1 457 ? -13.194 -1.020 -4.691 1.00 91.19 457 LEU A N 1
ATOM 3344 C CA . LEU A 1 457 ? -13.695 -1.424 -6.014 1.00 91.19 457 LEU A CA 1
ATOM 3345 C C . LEU A 1 457 ? -13.106 -0.619 -7.179 1.00 91.19 457 LEU A C 1
ATOM 3347 O O . LEU A 1 457 ? -12.676 0.543 -6.989 1.00 91.19 457 LEU A O 1
#

Nearest PDB structures (foldseek):
  2e9j-assembly1_A  TM=3.814E-01  e=1.067E+00  Homo sapiens

Sequence (457 aa):
MALYTRIRSTRSLACAAVASFVACAHADLTGTTLDLSVSHTGVFATTSTATYTYGSTQVEPDPNAPSLTMEWSSPASNDGGFANSIQIDFSNFSLHDFDGETGSLEITGLAELVDSSAVVLLDGSGQLIGIAAGAGSTLTATWSVDDVVSFLAPTVTIAWNSEAAAGPLKPQPAAGSPLEGLTPDQLSRFDLGRLAFERTFLASEGLGPVFNKASCANCHNTPIGGSGSQTVNRFGLAGRGGFQDLSQFGGSLLQVSSINPECQEDFPVEANVFALRLTPSILGGGLVEAIPDADILANELPGPGISGRARLVNPLEDPGLTLVGRFGWKGDVATLLTFSGDAGLNEMGITNRLVMNENDPNGINPPDLLTCDLVPDPEDGPEGGIPGAPHWIDRTRDFQRFLAAPPQTPKSGMSGEAIFNSIGCAECHTPSYTTSNDVGLEDAIREKTIKPYSDFL

pLDDT: mean 75.97, std 23.19, range [21.27, 98.75]